Protein 3WSX (pdb70)

Solvent-accessible surface area: 27975 Å² total; per-residue (Å²): 124,9,130,32,49,3,117,22,78,10,156,9,81,16,84,69,12,44,6,96,19,6,15,97,192,8,53,2,0,0,0,0,0,42,30,106,82,184,36,11,23,0,10,1,0,74,37,97,0,111,62,26,105,119,1,26,118,68,6,74,37,35,192,75,67,222,76,147,12,16,2,34,75,18,29,63,2,95,40,26,57,93,30,2,0,0,0,6,8,135,39,85,35,0,2,4,0,86,49,42,0,91,83,23,110,22,44,85,9,69,0,79,7,34,43,6,55,28,35,63,147,43,29,66,8,0,0,0,26,2,128,64,77,122,54,51,24,0,31,27,1,84,46,1,0,58,92,20,84,69,10,25,63,93,1,38,10,38,30,35,20,56,101,101,77,10,158,108,55,4,0,0,0,0,72,92,63,145,81,22,75,6,27,2,38,47,0,40,33,24,31,110,40,219,153,63,61,93,77,30,20,89,107,0,43,8,12,36,21,63,62,72,0,4,0,0,0,44,41,59,153,195,125,57,27,16,48,1,44,2,2,41,40,39,134,119,18,138,36,5,85,37,47,45,130,124,50,10,112,37,2,5,1,14,10,2,50,7,47,0,0,0,0,3,16,61,101,70,114,76,79,3,40,0,21,1,0,49,30,81,0,17,93,8,2,10,3,3,58,60,0,34,13,160,32,109,55,72,111,76,62,56,8,4,14,139,45,157,86,121,108,54,40,1,31,11,45,92,0,69,21,16,114,0,3,0,0,0,5,26,56,113,87,83,2,0,0,0,0,0,7,2,0,0,1,28,72,1,104,3,126,98,60,40,1,38,5,55,58,92,78,10,36,4,90,123,16,6,14,3,8,0,0,0,8,3,37,40,40,225,176,54,11,1,4,0,0,20,10,0,0,7,148,10,63,81,12,11,85,17,57,15,32,20,16,20,3,1,29,4,7,0,0,0,0,0,24,50,73,120,74,17,31,70,0,57,20,3,23,22,20,4,80,89,50,134,65,37,95,4,24,174,166,58,5,81,6,111,7,16,57,31,22,45,23,80,105,18,7,16,0,0,2,16,1,6,113,105,44,5,35,0,1,0,0,51,0,56,112,17,0,49,112,97,19,80,121,138,28,26,120,110,33,12,12,17,7,60,189,45,45,71,33,15,8,0,35,83,22,13,8,43,49,21,35,46,132,16,83,5,45,11,42,81,105,45,25,206,54,74,73,86,59,106,18,62,2,42,46,14,3,4,0,4,23,35,2,2,41,6,8,164,71,13,75,113,24,56,8,48,68,8,64,41,17,74,82,103,16,74,84,131,168,42,100,101,62,142,79,31,83,0,29,32,64,3,8,55,15,61,9,76,32,48,128,55,43,57,189,28,67,23,66,114,29,104

Sequence (606 aa):
PIKVYGQVSLNDSHNQMVVHWAGEKSNVIVALARDSPKSSDVYVSYDYGKSFKKISDKLNFGLGNRSEAVIAQFYHSPADNKRYIFADAYAQYLWITFDFCNTLQGFSIPFRAADLLLHSKASNLLLGFDRSHPNKQLWKSDDFGQTWIMIQEHVKSFSWGIDPYDKPNTIYIERHEPSGYSTVFRSTDFFQSRENQEVILEEVRDFQLRDKYMFATKVVHQQSSVQLWVSFGRKPMRAAQFVTRHPINEYYIADASEDQVFVCVSHSNNRTNLYISEAEGLKFSLSLENVLYYSPGGAGSDTLVRYFANEPFADFHRVEGLQGVYIATLINMRSVITFDKGGTWEFLQAPGCSLHLAQMPILSKESAPGLIIATGSVGKKTNVYISSSAGARWREALPGPHYYTWGDHGGIITAIAQGMETNELKYSTNEGETWKTFIFSEKPVFVYGLLTEPGEKSTVFTIFGSNHSWLILQVNATDALGVPCTENDYKLWSPSDERGNECLLGHKTVFKRRTPHATCFNGEDFDRPVVVSNCSCTREDYECDFGFKMSEDLSLEVCVPDPEFSGKSYSPVGSTYRRTRGYRKISGDTCSGGDVEARLEGELVP

Radius of gyration: 26.32 Å; Cα contacts (8 Å, |Δi|>4): 1616; chains: 1; bounding box: 78×71×61 Å

InterPro domains:
  IPR000033 LDLR class B repeat [PF00058] (890-929)
  IPR000033 LDLR class B repeat [PF00058] (933-969)
  IPR000033 LDLR class B repeat [PS51120] (800-843)
  IPR000033 LDLR class B repeat [PS51120] (844-887)
  IPR000033 LDLR class B repeat [PS51120] (888-929)
  IPR000033 LDLR class B repeat [PS51120] (931-972)
  IPR000033 LDLR class B repeat [SM00135] (780-822)
  IPR000033 LDLR class B repeat [SM00135] (824-866)
  IPR000033 LDLR class B repeat [SM00135] (867-912)
  IPR000033 LDLR class B repeat [SM00135] (913-953)
  IPR000033 LDLR class B repeat [SM00135] (954-994)
  IPR002172 Low-density lipoprotein (LDL) receptor class A repeat [PF00057] (1077-1112)
  IPR002172 Low-density lipoprotein (LDL) receptor class A repeat [PF00057] (1117-1153)
  IPR002172 Low-density lipoprotein (LDL) receptor class A repeat [PF00057] (1157-1192)
  IPR002172 Low-density lipoprotein (LDL) receptor class A repeat [PF00057] (1198-1235)
  IPR002172 Low-density lipoprotein (LDL) receptor class A repeat [PF00057] (1239-1271)
  IPR002172 Low-density lipoprotein (LDL) receptor class A repeat [PF00057] (1325-1359)
  IPR002172 Low-density lipoprotein (LDL) receptor class A repeat [PF00057] (1368-1403)
  IPR002172 Low-density lipoprotein (LDL) receptor class A repeat [PF00057] (1417-1453)
  IPR002172 Low-density lipoprotein (LDL) receptor class A repeat [PF00057] (1470-1506)

Structure (mmCIF, N/CA/C/O backbone):
data_3WSX
#
_entry.id   3WSX
#
_cell.length_a   126.371
_cell.length_b   126.371
_cell.length_c   290.282
_cell.angle_alpha   90.00
_cell.angle_beta   90.00
_cell.angle_gamma   120.00
#
_symmetry.space_group_name_H-M   'P 61 2 2'
#
loop_
_entity.id
_entity.type
_entity.pdbx_description
1 polymer 'Sortilin-related receptor'
2 non-polymer 2-acetamido-2-deoxy-beta-D-glucopyranose
3 non-polymer 'PHOSPHATE ION'
4 non-polymer 1,2-ETHANEDIOL
5 water water
#
loop_
_atom_site.group_PDB
_atom_site.id
_atom_site.type_symbol
_atom_site.label_atom_id
_atom_site.label_alt_id
_atom_site.label_comp_id
_atom_site.label_asym_id
_atom_site.label_entity_id
_atom_site.label_seq_id
_atom_site.pdbx_PDB_ins_code
_atom_site.Cartn_x
_atom_site.Cartn_y
_atom_site.Cartn_z
_atom_site.occupancy
_atom_site.B_iso_or_equiv
_atom_site.auth_seq_id
_atom_site.auth_comp_id
_atom_site.auth_asym_id
_atom_site.auth_atom_id
_atom_site.pdbx_PDB_model_num
ATOM 1 N N . PRO A 1 61 ? -21.552 110.550 6.617 1.00 73.12 89 PRO A N 1
ATOM 2 C CA . PRO A 1 61 ? -22.924 109.991 6.507 1.00 77.91 89 PRO A CA 1
ATOM 3 C C . PRO A 1 61 ? -23.094 108.719 7.373 1.00 74.94 89 PRO A C 1
ATOM 4 O O . PRO A 1 61 ? -24.097 108.536 8.065 1.00 74.66 89 PRO A O 1
ATOM 8 N N . ILE A 1 62 ? -22.079 107.867 7.301 1.00 69.09 90 ILE A N 1
ATOM 9 C CA . ILE A 1 62 ? -21.921 106.680 8.079 1.00 61.85 90 ILE A CA 1
ATOM 10 C C . ILE A 1 62 ? -20.519 106.766 8.682 1.00 61.78 90 ILE A C 1
ATOM 11 O O . ILE A 1 62 ? -19.582 107.149 7.995 1.00 63.75 90 ILE A O 1
ATOM 16 N N . LYS A 1 63 ? -20.363 106.428 9.959 1.00 59.74 91 LYS A N 1
ATOM 17 C CA . LYS A 1 63 ? -19.016 106.354 10.527 1.00 58.85 91 LYS A CA 1
ATOM 18 C C . LYS A 1 63 ? -18.731 105.069 11.311 1.00 55.94 91 LYS A C 1
ATOM 19 O O . LYS A 1 63 ? -19.632 104.498 11.939 1.00 57.47 91 LYS A O 1
ATOM 25 N N . VAL A 1 64 ? -17.480 104.614 11.237 1.00 49.79 92 VAL A N 1
ATOM 26 C CA . VAL A 1 64 ? -16.964 103.544 12.067 1.00 48.10 92 VAL A CA 1
ATOM 27 C C . VAL A 1 64 ? -16.525 104.198 13.357 1.00 51.29 92 VAL A C 1
ATOM 28 O O . VAL A 1 64 ? -15.521 104.890 13.353 1.00 53.72 92 VAL A O 1
ATOM 32 N N . TYR A 1 65 ? -17.262 103.993 14.456 1.00 49.51 93 TYR A N 1
ATOM 33 C CA . TYR A 1 65 ? -16.919 104.664 15.729 1.00 48.60 93 TYR A CA 1
ATOM 34 C C . TYR A 1 65 ? -16.206 103.752 16.680 1.00 49.25 93 TYR A C 1
ATOM 35 O O . TYR A 1 65 ? -15.695 104.194 17.697 1.00 56.22 93 TYR A O 1
ATOM 44 N N . GLY A 1 66 ? -16.209 102.470 16.369 1.00 51.12 94 GLY A N 1
ATOM 45 C CA . GLY A 1 66 ? -15.511 101.506 17.188 1.00 51.14 94 GLY A CA 1
ATOM 46 C C . GLY A 1 66 ? -14.776 100.566 16.276 1.00 49.39 94 GLY A C 1
ATOM 47 O O . GLY A 1 66 ? -15.327 100.077 15.288 1.00 49.53 94 GLY A O 1
ATOM 48 N N . GLN A 1 67 ? -13.503 100.358 16.576 1.00 50.96 95 GLN A N 1
ATOM 49 C CA . GLN A 1 67 ? -12.735 99.321 15.912 1.00 55.16 95 GLN A CA 1
ATOM 50 C C . GLN A 1 67 ? -11.667 98.842 16.835 1.00 54.22 95 GLN A C 1
ATOM 51 O O . GLN A 1 67 ? -10.943 99.620 17.456 1.00 59.66 95 GLN A O 1
ATOM 57 N N . VAL A 1 68 ? -11.613 97.532 16.943 1.00 50.70 96 VAL A N 1
ATOM 58 C CA . VAL A 1 68 ? -10.880 96.866 17.988 1.00 52.75 96 VAL A CA 1
ATOM 59 C C . VAL A 1 68 ? -10.350 95.613 17.328 1.00 52.16 96 VAL A C 1
ATOM 60 O O . VAL A 1 68 ? -11.111 94.858 16.719 1.00 53.59 96 VAL A O 1
ATOM 64 N N . SER A 1 69 ? -9.047 95.400 17.396 1.00 52.69 97 SER A N 1
ATOM 65 C CA . SER A 1 69 ? -8.534 94.099 16.999 1.00 59.66 97 SER A CA 1
ATOM 66 C C . SER A 1 69 ? -8.169 93.421 18.276 1.00 59.79 97 SER A C 1
ATOM 67 O O . SER A 1 69 ? -7.571 94.020 19.155 1.00 61.32 97 SER A O 1
ATOM 70 N N . LEU A 1 70 ? -8.621 92.185 18.398 1.00 64.60 98 LEU A N 1
ATOM 71 C CA . LEU A 1 70 ? -8.271 91.337 19.501 1.00 62.80 98 LEU A CA 1
ATOM 72 C C . LEU A 1 70 ? -7.084 90.519 19.011 1.00 68.01 98 LEU A C 1
ATOM 73 O O . LEU A 1 70 ? -7.134 89.862 17.943 1.00 68.15 98 LEU A O 1
ATOM 78 N N . ASN A 1 71 ? -6.000 90.598 19.771 1.00 66.22 99 ASN A N 1
ATOM 79 C CA . ASN A 1 71 ? -4.835 89.777 19.531 1.00 70.43 99 ASN A CA 1
ATOM 80 C C . ASN A 1 71 ? -5.249 88.374 19.972 1.00 66.84 99 ASN A C 1
ATOM 81 O O . ASN A 1 71 ? -4.984 87.961 21.097 1.00 68.45 99 ASN A O 1
ATOM 86 N N . ASP A 1 72 ? -5.949 87.672 19.086 1.00 60.91 100 ASP A N 1
ATOM 87 C CA . ASP A 1 72 ? -6.645 86.434 19.434 1.00 58.74 100 ASP A CA 1
ATOM 88 C C . ASP A 1 72 ? -6.777 85.604 18.171 1.00 57.23 100 ASP A C 1
ATOM 89 O O . ASP A 1 72 ? -7.198 86.108 17.135 1.00 61.62 100 ASP A O 1
ATOM 94 N N . SER A 1 73 ? -6.467 84.321 18.265 1.00 56.27 101 SER A N 1
ATOM 95 C CA . SER A 1 73 ? -6.382 83.492 17.074 1.00 61.45 101 SER A CA 1
ATOM 96 C C . SER A 1 73 ? -7.184 82.212 17.192 1.00 60.72 101 SER A C 1
ATOM 97 O O . SER A 1 73 ? -6.827 81.211 16.565 1.00 60.95 101 SER A O 1
ATOM 100 N N . HIS A 1 74 ? -8.264 82.243 17.975 1.00 58.10 102 HIS A N 1
ATOM 101 C CA . HIS A 1 74 ? -9.205 81.125 18.031 1.00 57.20 102 HIS A CA 1
ATOM 102 C C . HIS A 1 74 ? -9.923 81.052 16.691 1.00 54.70 102 HIS A C 1
ATOM 103 O O . HIS A 1 74 ? -9.979 82.041 15.967 1.00 53.70 102 HIS A O 1
ATOM 110 N N . ASN A 1 75 ? -10.465 79.894 16.345 1.00 63.21 103 ASN A N 1
ATOM 111 C CA . ASN A 1 75 ? -11.167 79.785 15.065 1.00 68.51 103 ASN A CA 1
ATOM 112 C C . ASN A 1 75 ? -12.673 80.109 15.112 1.00 62.55 103 ASN A C 1
ATOM 113 O O . ASN A 1 75 ? -13.291 80.245 14.072 1.00 60.67 103 ASN A O 1
ATOM 118 N N . GLN A 1 76 ? -13.257 80.205 16.302 1.00 58.27 104 GLN A N 1
ATOM 119 C CA . GLN A 1 76 ? -14.639 80.666 16.424 1.00 59.89 104 GLN A CA 1
ATOM 120 C C . GLN A 1 76 ? -14.726 81.946 17.250 1.00 57.18 104 GLN A C 1
ATOM 121 O O . GLN A 1 76 ? -13.957 82.168 18.186 1.00 56.82 104 GLN A O 1
ATOM 127 N N . MET A 1 77 ? -15.686 82.788 16.913 1.00 53.33 105 MET A N 1
ATOM 128 C CA . MET A 1 77 ? -15.910 83.988 17.682 1.00 49.76 105 MET A CA 1
ATOM 129 C C . MET A 1 77 ? -17.406 84.227 17.642 1.00 48.46 105 MET A C 1
ATOM 130 O O . MET A 1 77 ? -17.993 84.193 16.576 1.00 46.56 105 MET A O 1
ATOM 135 N N . VAL A 1 78 ? -18.022 84.404 18.808 1.00 46.71 106 VAL A N 1
ATOM 136 C CA . VAL A 1 78 ? -19.404 84.855 18.874 1.00 43.33 106 VAL A CA 1
ATOM 137 C C . VAL A 1 78 ? -19.473 86.186 19.620 1.00 43.34 106 VAL A C 1
ATOM 138 O O . VAL A 1 78 ? -18.704 86.428 20.537 1.00 47.50 106 VAL A O 1
ATOM 142 N N . VAL A 1 79 ? -20.353 87.073 19.173 1.00 39.57 107 VAL A N 1
ATOM 143 C CA . VAL A 1 79 ? -20.445 88.439 19.710 1.00 39.06 107 VAL A CA 1
ATOM 144 C C . VAL A 1 79 ? -21.911 88.672 19.959 1.00 38.75 107 VAL A C 1
ATOM 145 O O . VAL A 1 79 ? -22.696 88.435 19.057 1.00 42.44 107 VAL A O 1
ATOM 149 N N . HIS A 1 80 ? -22.274 89.093 21.171 1.00 35.58 108 HIS A N 1
ATOM 150 C CA . HIS A 1 80 ? -23.671 89.294 21.567 1.00 35.20 108 HIS A CA 1
ATOM 151 C C . HIS A 1 80 ? -23.815 90.602 22.312 1.00 36.21 108 HIS A C 1
ATOM 152 O O . HIS A 1 80 ? -23.113 90.844 23.304 1.00 35.59 108 HIS A O 1
ATOM 159 N N . TRP A 1 81 ? -24.680 91.474 21.815 1.00 33.58 109 TRP A N 1
ATOM 160 C CA . TRP A 1 81 ? -25.026 92.701 22.540 1.00 33.15 109 TRP A CA 1
ATOM 161 C C . TRP A 1 81 ? -25.859 92.227 23.697 1.00 30.57 109 TRP A C 1
ATOM 162 O O . TRP A 1 81 ? -26.643 91.311 23.533 1.00 26.86 109 TRP A O 1
ATOM 173 N N . ALA A 1 82 ? -25.677 92.830 24.865 1.00 33.62 110 ALA A N 1
ATOM 174 C CA . ALA A 1 82 ? -26.467 92.464 26.055 1.00 35.51 110 ALA A CA 1
ATOM 175 C C . ALA A 1 82 ? -27.969 92.649 25.847 1.00 37.58 110 ALA A C 1
ATOM 176 O O . ALA A 1 82 ? -28.755 91.850 26.324 1.00 44.58 110 ALA A O 1
ATOM 178 N N . GLY A 1 83 ? -28.385 93.695 25.153 1.00 41.34 111 GLY A N 1
ATOM 179 C CA . GLY A 1 83 ? -29.820 93.916 24.921 1.00 45.73 111 GLY A CA 1
ATOM 180 C C . GLY A 1 83 ? -30.077 95.344 24.491 1.00 51.17 111 GLY A C 1
ATOM 181 O O . GLY A 1 83 ? -29.143 96.131 24.376 1.00 55.57 111 GLY A O 1
ATOM 182 N N . GLU A 1 84 ? -31.340 95.690 24.266 1.00 55.56 112 GLU A N 1
ATOM 183 C CA . GLU A 1 84 ? -31.692 96.974 23.618 1.00 62.46 112 GLU A CA 1
ATOM 184 C C . GLU A 1 84 ? -31.246 98.270 24.343 1.00 62.76 112 GLU A C 1
ATOM 185 O O . GLU A 1 84 ? -30.750 99.207 23.713 1.00 66.93 112 GLU A O 1
ATOM 191 N N . LYS A 1 85 ? -31.426 98.343 25.649 1.00 60.31 113 LYS A N 1
ATOM 192 C CA . LYS A 1 85 ? -31.129 99.609 26.326 1.00 73.24 113 LYS A CA 1
ATOM 193 C C . LYS A 1 85 ? -29.739 99.612 26.932 1.00 69.39 113 LYS A C 1
ATOM 194 O O . LYS A 1 85 ? -29.524 100.232 27.967 1.00 71.11 113 LYS A O 1
ATOM 200 N N . SER A 1 86 ? -28.803 98.915 26.289 1.00 60.26 114 SER A N 1
ATOM 201 C CA . SER A 1 86 ? -27.591 98.532 26.968 1.00 47.27 114 SER A CA 1
ATOM 202 C C . SER A 1 86 ? -26.349 98.829 26.174 1.00 44.07 114 SER A C 1
ATOM 203 O O . SER A 1 86 ? -26.294 98.600 24.997 1.00 48.37 114 SER A O 1
ATOM 206 N N . ASN A 1 87 ? -25.338 99.341 26.852 1.00 44.44 115 ASN A N 1
ATOM 207 C CA . ASN A 1 87 ? -24.035 99.597 26.256 1.00 43.05 115 ASN A CA 1
ATOM 208 C C . ASN A 1 87 ? -23.074 98.384 26.252 1.00 42.18 115 ASN A C 1
ATOM 209 O O . ASN A 1 87 ? -21.906 98.520 25.845 1.00 38.63 115 ASN A O 1
ATOM 214 N N . VAL A 1 88 ? -23.538 97.211 26.708 1.00 37.01 116 VAL A N 1
ATOM 215 C CA . VAL A 1 88 ? -22.616 96.080 26.903 1.00 34.58 116 VAL A CA 1
ATOM 216 C C . VAL A 1 88 ? -22.614 95.142 25.710 1.00 34.83 116 VAL A C 1
ATOM 217 O O . VAL A 1 88 ? -23.678 94.817 25.156 1.00 35.97 116 VAL A O 1
ATOM 221 N N . ILE A 1 89 ? -21.423 94.681 25.330 1.00 32.51 117 ILE A N 1
ATOM 222 C CA . ILE A 1 89 ? -21.279 93.631 24.348 1.00 32.44 117 ILE A CA 1
ATOM 223 C C . ILE A 1 89 ? -20.308 92.591 24.955 1.00 40.36 117 ILE A C 1
ATOM 224 O O . ILE A 1 89 ? -19.229 92.959 25.500 1.00 35.94 117 ILE A O 1
ATOM 229 N N . VAL A 1 90 ? -20.672 91.309 24.837 1.00 35.50 118 VAL A N 1
ATOM 230 C CA . VAL A 1 90 ? -19.832 90.223 25.296 1.00 33.68 118 VAL A CA 1
ATOM 231 C C . VAL A 1 90 ? -19.381 89.433 24.088 1.00 36.01 118 VAL A C 1
ATOM 232 O O . VAL A 1 90 ? -20.205 89.043 23.266 1.00 41.71 118 VAL A O 1
ATOM 236 N N . ALA A 1 91 ? -18.083 89.168 23.995 1.00 35.99 119 ALA A N 1
ATOM 237 C CA . ALA A 1 91 ? -17.527 88.348 22.942 1.00 37.70 119 ALA A CA 1
ATOM 238 C C . ALA A 1 91 ? -16.772 87.109 23.501 1.00 45.25 119 ALA A C 1
ATOM 239 O O . ALA A 1 91 ? -15.961 87.203 24.465 1.00 41.02 119 ALA A O 1
ATOM 241 N N . LEU A 1 92 ? -17.016 85.965 22.866 1.00 44.50 120 LEU A N 1
ATOM 242 C CA . LEU A 1 92 ? -16.432 84.693 23.288 1.00 44.06 120 LEU A CA 1
ATOM 243 C C . LEU A 1 92 ? -15.708 84.059 22.122 1.00 45.67 120 LEU A C 1
ATOM 244 O O . LEU A 1 92 ? -16.294 83.818 21.065 1.00 44.32 120 LEU A O 1
ATOM 249 N N . ALA A 1 93 ? -14.423 83.807 22.320 1.00 49.19 121 ALA A N 1
ATOM 250 C CA . ALA A 1 93 ? -13.575 83.191 21.309 1.00 45.77 121 ALA A CA 1
ATOM 251 C C . ALA A 1 93 ? -13.294 81.760 21.751 1.00 47.75 121 ALA A C 1
ATOM 252 O O . ALA A 1 93 ? -12.804 81.541 22.852 1.00 53.41 121 ALA A O 1
ATOM 254 N N . ARG A 1 94 ? -13.623 80.792 20.897 1.00 53.35 122 ARG A N 1
ATOM 255 C CA . ARG A 1 94 ? -13.420 79.351 21.158 1.00 55.00 122 ARG A CA 1
ATOM 256 C C . ARG A 1 94 ? -12.752 78.637 19.962 1.00 60.81 122 ARG A C 1
ATOM 257 O O . ARG A 1 94 ? -12.651 79.200 18.849 1.00 61.86 122 ARG A O 1
ATOM 265 N N . ASP A 1 95 ? -12.350 77.384 20.191 1.00 67.33 123 ASP A N 1
ATOM 266 C CA . ASP A 1 95 ? -11.872 76.481 19.127 1.00 74.62 123 ASP A CA 1
ATOM 267 C C . ASP A 1 95 ? -12.982 75.622 18.552 1.00 77.59 123 ASP A C 1
ATOM 268 O O . ASP A 1 95 ? -13.970 75.371 19.227 1.00 74.95 123 ASP A O 1
ATOM 273 N N . SER A 1 96 ? -12.799 75.181 17.306 1.00 91.47 124 SER A N 1
ATOM 274 C CA . SER A 1 96 ? -13.791 74.402 16.532 1.00 96.31 124 SER A CA 1
ATOM 275 C C . SER A 1 96 ? -15.228 74.539 17.024 1.00 97.48 124 SER A C 1
ATOM 276 O O . SER A 1 96 ? -15.891 73.549 17.321 1.00 106.09 124 SER A O 1
ATOM 279 N N . PRO A 1 102 ? -12.418 70.933 22.843 1.00 101.12 130 PRO A N 1
ATOM 280 C CA . PRO A 1 102 ? -12.024 72.343 22.900 1.00 98.94 130 PRO A CA 1
ATOM 281 C C . PRO A 1 102 ? -10.673 72.526 23.598 1.00 95.83 130 PRO A C 1
ATOM 282 O O . PRO A 1 102 ? -10.437 71.927 24.642 1.00 106.45 130 PRO A O 1
ATOM 286 N N . LYS A 1 103 ? -9.798 73.352 23.037 1.00 93.38 131 LYS A N 1
ATOM 287 C CA . LYS A 1 103 ? -8.423 73.462 23.542 1.00 94.63 131 LYS A CA 1
ATOM 288 C C . LYS A 1 103 ? -8.122 74.729 24.369 1.00 95.71 131 LYS A C 1
ATOM 289 O O . LYS A 1 103 ? -7.259 74.703 25.252 1.00 98.21 131 LYS A O 1
ATOM 295 N N . SER A 1 104 ? -8.817 75.829 24.075 1.00 85.68 132 SER A N 1
ATOM 296 C CA . SER A 1 104 ? -8.745 77.044 24.895 1.00 77.11 132 SER A CA 1
ATOM 297 C C . SER A 1 104 ? -9.916 77.995 24.601 1.00 75.10 132 SER A C 1
ATOM 298 O O . SER A 1 104 ? -10.803 77.677 23.800 1.00 67.42 132 SER A O 1
ATOM 301 N N . SER A 1 105 ? -9.921 79.152 25.258 1.00 70.27 133 SER A N 1
ATOM 302 C CA . SER A 1 105 ? -10.976 80.139 25.067 1.00 63.91 133 SER A CA 1
ATOM 303 C C . SER A 1 105 ? -10.543 81.492 25.589 1.00 63.67 133 SER A C 1
ATOM 304 O O . SER A 1 105 ? -9.555 81.608 26.309 1.00 65.52 133 SER A O 1
ATOM 307 N N . ASP A 1 106 ? -11.265 82.529 25.188 1.00 59.99 134 ASP A N 1
ATOM 308 C CA . ASP A 1 106 ? -11.027 83.852 25.731 1.00 53.75 134 ASP A CA 1
ATOM 309 C C . ASP A 1 106 ? -12.377 84.572 25.770 1.00 55.39 134 ASP A C 1
ATOM 310 O O . ASP A 1 106 ? -13.271 84.277 24.961 1.00 54.57 134 ASP A O 1
ATOM 315 N N . VAL A 1 107 ? -12.535 85.465 26.741 1.00 46.74 135 VAL A N 1
ATOM 316 C CA . VAL A 1 107 ? -13.737 86.245 26.886 1.00 44.60 135 VAL A CA 1
ATOM 317 C C . VAL A 1 107 ? -13.386 87.727 26.951 1.00 47.18 135 VAL A C 1
ATOM 318 O O . VAL A 1 107 ? -12.405 88.138 27.620 1.00 45.29 135 VAL A O 1
ATOM 322 N N . TYR A 1 108 ? -14.186 88.520 26.239 1.00 42.51 136 TYR A N 1
ATOM 323 C CA . TYR A 1 108 ? -13.993 89.964 26.155 1.00 41.22 136 TYR A CA 1
ATOM 324 C C . TYR A 1 108 ? -15.336 90.676 26.319 1.00 44.08 136 TYR A C 1
ATOM 325 O O . TYR A 1 108 ? -16.370 90.171 25.853 1.00 38.70 136 TYR A O 1
ATOM 334 N N . VAL A 1 109 ? -15.299 91.860 26.935 1.00 41.86 137 VAL A N 1
ATOM 335 C CA . VAL A 1 109 ? -16.494 92.589 27.264 1.00 40.69 137 VAL A CA 1
ATOM 336 C C . VAL A 1 109 ? -16.279 94.070 27.007 1.00 41.56 137 VAL A C 1
ATOM 337 O O . VAL A 1 109 ? -15.225 94.601 27.306 1.00 44.26 137 VAL A O 1
ATOM 341 N N . SER A 1 110 ? -17.299 94.717 26.444 1.00 39.55 138 SER A N 1
ATOM 342 C CA . SER A 1 110 ? -17.286 96.138 26.170 1.00 37.04 138 SER A CA 1
ATOM 343 C C . SER A 1 110 ? -18.362 96.779 27.012 1.00 37.58 138 SER A C 1
ATOM 344 O O . SER A 1 110 ? -19.461 96.270 27.115 1.00 40.57 138 SER A O 1
ATOM 347 N N . TYR A 1 111 ? -18.042 97.905 27.622 1.00 41.22 139 TYR A N 1
ATOM 348 C CA . TYR A 1 111 ? -19.027 98.635 28.376 1.00 44.91 139 TYR A CA 1
ATOM 349 C C . TYR A 1 111 ? -19.297 99.989 27.691 1.00 45.50 139 TYR A C 1
ATOM 350 O O . TYR A 1 111 ? -19.894 100.883 28.297 1.00 46.85 139 TYR A O 1
ATOM 359 N N . ASP A 1 112 ? -18.866 100.142 26.438 1.00 43.22 140 ASP A N 1
ATOM 360 C CA . ASP A 1 112 ? -19.040 101.409 25.683 1.00 47.37 140 ASP A CA 1
ATOM 361 C C . ASP A 1 112 ? -19.516 101.192 24.216 1.00 47.26 140 ASP A C 1
ATOM 362 O O . ASP A 1 112 ? -18.913 101.735 23.283 1.00 44.87 140 ASP A O 1
ATOM 367 N N . TYR A 1 113 ? -20.550 100.363 24.017 1.00 41.58 141 TYR A N 1
ATOM 368 C CA . TYR A 1 113 ? -21.088 100.091 22.670 1.00 38.40 141 TYR A CA 1
ATOM 369 C C . TYR A 1 113 ? -20.068 99.601 21.663 1.00 38.84 141 TYR A C 1
ATOM 370 O O . TYR A 1 113 ? -20.217 99.806 20.441 1.00 39.14 141 TYR A O 1
ATOM 379 N N . GLY A 1 114 ? -19.025 98.952 22.149 1.00 37.82 142 GLY A N 1
ATOM 380 C CA . GLY A 1 114 ? -18.037 98.343 21.253 1.00 35.97 142 GLY A CA 1
ATOM 381 C C . GLY A 1 114 ? -16.899 99.281 20.885 1.00 40.82 142 GLY A C 1
ATOM 382 O O . GLY A 1 114 ? -16.059 98.934 20.040 1.00 41.75 142 GLY A O 1
ATOM 383 N N . LYS A 1 115 ? -16.860 100.469 21.483 1.00 44.28 143 LYS A N 1
ATOM 384 C CA . LYS A 1 115 ? -15.684 101.365 21.302 1.00 51.52 143 LYS A CA 1
ATOM 385 C C . LYS A 1 115 ? -14.423 100.673 21.768 1.00 49.98 143 LYS A C 1
ATOM 386 O O . LYS A 1 115 ? -13.399 100.739 21.085 1.00 47.91 143 LYS A O 1
ATOM 392 N N . SER A 1 116 ? -14.504 99.998 22.921 1.00 47.73 144 SER A N 1
ATOM 393 C CA . SER A 1 116 ? -13.351 99.236 23.459 1.00 47.87 144 SER A CA 1
ATOM 394 C C . SER A 1 116 ? -13.801 97.926 24.110 1.00 49.20 144 SER A C 1
ATOM 395 O O . SER A 1 116 ? -14.879 97.863 24.719 1.00 49.83 144 SER A O 1
ATOM 398 N N . PHE A 1 117 ? -12.972 96.890 23.989 1.00 46.19 145 PHE A N 1
ATOM 399 C CA . PHE A 1 117 ? -13.216 95.632 24.668 1.00 48.55 145 PHE A CA 1
ATOM 400 C C . PHE A 1 117 ? -12.087 95.375 25.676 1.00 53.55 145 PHE A C 1
ATOM 401 O O . PHE A 1 117 ? -10.944 95.711 25.420 1.00 51.26 145 PHE A O 1
ATOM 409 N N . LYS A 1 118 ? -12.416 94.792 26.820 1.00 52.41 146 LYS A N 1
ATOM 410 C CA . LYS A 1 118 ? -11.417 94.386 27.795 1.00 55.72 146 LYS A CA 1
ATOM 411 C C . LYS A 1 118 ? -11.434 92.866 27.914 1.00 53.64 146 LYS A C 1
ATOM 412 O O . LYS A 1 118 ? -12.498 92.268 28.098 1.00 49.81 146 LYS A O 1
ATOM 418 N N . LYS A 1 119 ? -10.258 92.252 27.793 1.00 53.76 147 LYS A N 1
ATOM 419 C CA . LYS A 1 119 ? -10.070 90.827 28.078 1.00 51.09 147 LYS A CA 1
ATOM 420 C C . LYS A 1 119 ? -10.346 90.521 29.551 1.00 49.20 147 LYS A C 1
ATOM 421 O O . LYS A 1 119 ? -9.791 91.159 30.430 1.00 53.90 147 LYS A O 1
ATOM 427 N N . ILE A 1 120 ? -11.207 89.554 29.818 1.00 43.68 148 ILE A N 1
ATOM 428 C CA . ILE A 1 120 ? -11.568 89.241 31.186 1.00 42.26 148 ILE A CA 1
ATOM 429 C C . ILE A 1 120 ? -11.469 87.752 31.464 1.00 41.14 148 ILE A C 1
ATOM 430 O O . ILE A 1 120 ? -12.062 87.271 32.431 1.00 41.39 148 ILE A O 1
ATOM 435 N N . SER A 1 121 ? -10.759 87.016 30.600 1.00 39.77 149 SER A N 1
ATOM 436 C CA . SER A 1 121 ? -10.527 85.579 30.811 1.00 47.10 149 SER A CA 1
ATOM 437 C C . SER A 1 121 ? -9.875 85.302 32.178 1.00 49.74 149 SER A C 1
ATOM 438 O O . SER A 1 121 ? -10.243 84.349 32.840 1.00 49.98 149 SER A O 1
ATOM 441 N N . ASP A 1 122 ? -8.955 86.167 32.621 1.00 54.02 150 ASP A N 1
ATOM 442 C CA . ASP A 1 122 ? -8.273 85.968 33.917 1.00 55.63 150 ASP A CA 1
ATOM 443 C C . ASP A 1 122 ? -9.247 86.024 35.095 1.00 55.83 150 ASP A C 1
ATOM 444 O O . ASP A 1 122 ? -8.937 85.552 36.167 1.00 55.95 150 ASP A O 1
ATOM 449 N N . LYS A 1 123 ? -10.435 86.589 34.898 1.00 53.63 151 LYS A N 1
ATOM 450 C CA . LYS A 1 123 ? -11.437 86.559 35.943 1.00 49.13 151 LYS A CA 1
ATOM 451 C C . LYS A 1 123 ? -12.118 85.212 36.042 1.00 48.52 151 LYS A C 1
ATOM 452 O O . LYS A 1 123 ? -12.845 84.956 36.992 1.00 51.53 151 LYS A O 1
ATOM 458 N N . LEU A 1 124 ? -11.899 84.357 35.050 1.00 46.12 152 LEU A N 1
ATOM 459 C CA . LEU A 1 124 ? -12.504 83.040 35.022 1.00 48.58 152 LEU A CA 1
ATOM 460 C C . LEU A 1 124 ? -11.431 82.023 35.421 1.00 50.47 152 LEU A C 1
ATOM 461 O O . LEU A 1 124 ? -10.791 81.401 34.575 1.00 47.69 152 LEU A O 1
ATOM 466 N N . ASN A 1 125 ? -11.214 81.878 36.722 1.00 52.30 153 ASN A N 1
ATOM 467 C CA . ASN A 1 125 ? -10.129 81.011 37.219 1.00 50.07 153 ASN A CA 1
ATOM 468 C C . ASN A 1 125 ? -10.690 80.084 38.272 1.00 49.65 153 ASN A C 1
ATOM 469 O O . ASN A 1 125 ? -11.824 80.275 38.746 1.00 43.81 153 ASN A O 1
ATOM 474 N N . PHE A 1 126 ? -9.882 79.102 38.671 1.00 51.92 154 PHE A N 1
ATOM 475 C CA . PHE A 1 126 ? -10.339 78.115 39.632 1.00 51.74 154 PHE A CA 1
ATOM 476 C C . PHE A 1 126 ? -9.996 78.454 41.088 1.00 53.75 154 PHE A C 1
ATOM 477 O O . PHE A 1 126 ? -10.147 77.604 41.974 1.00 52.15 154 PHE A O 1
ATOM 485 N N . GLY A 1 127 ? -9.590 79.703 41.329 1.00 51.33 155 GLY A N 1
ATOM 486 C CA . GLY A 1 127 ? -9.393 80.205 42.693 1.00 58.24 155 GLY A CA 1
ATOM 487 C C . GLY A 1 127 ? -7.936 80.154 43.145 1.00 68.60 155 GLY A C 1
ATOM 488 O O . GLY A 1 127 ? -7.060 79.666 42.416 1.00 71.41 155 GLY A O 1
ATOM 489 N N . LEU A 1 128 ? -7.681 80.664 44.350 1.00 81.58 156 LEU A N 1
ATOM 490 C CA .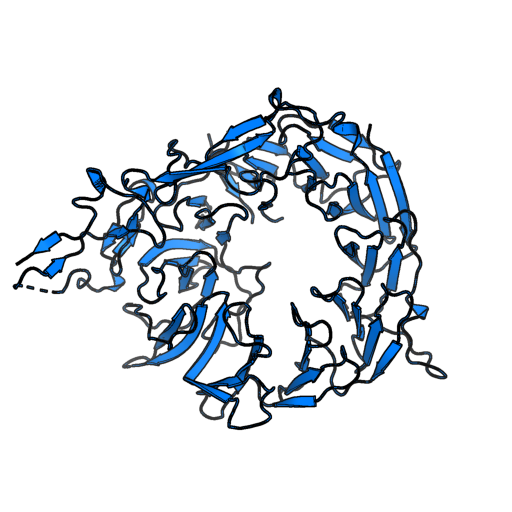 LEU A 1 128 ? -6.330 80.704 44.926 1.00 89.41 156 LEU A CA 1
ATOM 491 C C . LEU A 1 128 ? -5.664 79.334 44.943 1.00 84.04 156 LEU A C 1
ATOM 492 O O . LEU A 1 128 ? -6.272 78.351 45.382 1.00 77.61 156 LEU A O 1
ATOM 497 N N . GLY A 1 129 ? -4.433 79.287 44.428 1.00 79.72 157 GLY A N 1
ATOM 498 C CA . GLY A 1 129 ? -3.618 78.069 44.390 1.00 86.01 157 GLY A CA 1
ATOM 499 C C . GLY A 1 129 ? -4.065 76.997 43.412 1.00 90.11 157 GLY A C 1
ATOM 500 O O . GLY A 1 129 ? -3.895 75.803 43.667 1.00 93.78 157 GLY A O 1
ATOM 501 N N . ASN A 1 130 ? -4.651 77.427 42.298 1.00 88.57 158 ASN A N 1
ATOM 502 C CA . ASN A 1 130 ? -5.027 76.537 41.202 1.00 77.75 158 ASN A CA 1
ATOM 503 C C . ASN A 1 130 ? -4.882 77.357 39.935 1.00 83.33 158 ASN A C 1
ATOM 504 O O . ASN A 1 130 ? -5.697 78.237 39.661 1.00 86.39 158 ASN A O 1
ATOM 509 N N . ARG A 1 131 ? -3.816 77.085 39.188 1.00 88.57 159 ARG A N 1
ATOM 510 C CA . ARG A 1 131 ? -3.445 77.893 38.024 1.00 90.35 159 ARG A CA 1
ATOM 511 C C . ARG A 1 131 ? -3.887 77.342 36.666 1.00 82.47 159 ARG A C 1
ATOM 512 O O . ARG A 1 131 ? -3.697 78.019 35.651 1.00 79.13 159 ARG A O 1
ATOM 520 N N . SER A 1 132 ? -4.467 76.136 36.654 1.00 78.46 160 SER A N 1
ATOM 521 C CA . SER A 1 132 ? -4.888 75.470 35.408 1.00 82.44 160 SER A CA 1
ATOM 522 C C . SER A 1 132 ? -6.006 76.244 34.701 1.00 81.83 160 SER A C 1
ATOM 523 O O . SER A 1 132 ? -7.033 76.535 35.302 1.00 81.25 160 SER A O 1
ATOM 526 N N . GLU A 1 133 ? -5.784 76.569 33.428 1.00 82.72 161 GLU A N 1
ATOM 527 C CA . GLU A 1 133 ? -6.587 77.563 32.704 1.00 84.83 161 GLU A CA 1
ATOM 528 C C . GLU A 1 133 ? -8.027 77.110 32.455 1.00 73.85 161 GLU A C 1
ATOM 529 O O . GLU A 1 133 ? -8.295 75.926 32.272 1.00 61.81 161 GLU A O 1
ATOM 535 N N . ALA A 1 134 ? -8.955 78.062 32.484 1.00 71.05 162 ALA A N 1
ATOM 536 C CA . ALA A 1 134 ? -10.366 77.754 32.259 1.00 64.61 162 ALA A CA 1
ATOM 537 C C . ALA A 1 134 ? -10.599 77.576 30.773 1.00 58.31 162 ALA A C 1
ATOM 538 O O . ALA A 1 134 ? -9.948 78.223 29.961 1.00 56.76 162 ALA A O 1
ATOM 540 N N . VAL A 1 135 ? -11.509 76.675 30.420 1.00 57.92 163 VAL A N 1
ATOM 541 C CA . VAL A 1 135 ? -11.885 76.473 29.019 1.00 56.27 163 VAL A CA 1
ATOM 542 C C . VAL A 1 135 ? -13.400 76.536 28.920 1.00 53.10 163 VAL A C 1
ATOM 543 O O . VAL A 1 135 ? -14.102 75.617 29.350 1.00 51.06 163 VAL A O 1
ATOM 547 N N . ILE A 1 136 ? -13.901 77.644 28.377 1.00 56.53 164 ILE A N 1
ATOM 548 C CA . ILE A 1 136 ? -15.348 77.874 28.296 1.00 52.11 164 ILE A CA 1
ATOM 549 C C . ILE A 1 136 ? -15.933 77.177 27.084 1.00 49.35 164 ILE A C 1
ATOM 550 O O . ILE A 1 136 ? -15.505 77.397 25.964 1.00 50.34 164 ILE A O 1
ATOM 555 N N . ALA A 1 137 ? -16.910 76.327 27.326 1.00 52.67 165 ALA A N 1
ATOM 556 C CA . ALA A 1 137 ? -17.564 75.600 26.258 1.00 57.70 165 ALA A CA 1
ATOM 557 C C . ALA A 1 137 ? -18.639 76.512 25.721 1.00 61.90 165 ALA A C 1
ATOM 558 O O . ALA A 1 137 ? -18.615 76.929 24.562 1.00 67.29 165 ALA A O 1
ATOM 560 N N . GLN A 1 138 ? -19.572 76.846 26.605 1.00 63.21 166 GLN A N 1
ATOM 561 C CA . GLN A 1 138 ? -20.704 77.664 26.240 1.00 58.28 166 GLN A CA 1
ATOM 562 C C . GLN A 1 138 ? -20.987 78.713 27.317 1.00 53.49 166 GLN A C 1
ATOM 563 O O . GLN A 1 138 ? -20.691 78.487 28.496 1.00 50.05 166 GLN A O 1
ATOM 569 N N . PHE A 1 139 ? -21.510 79.873 26.913 1.00 43.05 167 PHE A N 1
ATOM 570 C CA . PHE A 1 139 ? -22.110 80.768 27.886 1.00 44.26 167 PHE A CA 1
ATOM 571 C C . PHE A 1 139 ? -23.601 80.941 27.695 1.00 40.71 167 PHE A C 1
ATOM 572 O O . PHE A 1 139 ? -24.143 80.616 26.674 1.00 42.62 167 PHE A O 1
ATOM 580 N N . TYR A 1 140 ? -24.259 81.431 28.717 1.00 37.62 168 TYR A N 1
ATOM 581 C CA . TYR A 1 140 ? -25.682 81.496 28.728 1.00 37.29 168 TYR A CA 1
ATOM 582 C C . TYR A 1 140 ? -26.010 82.858 29.274 1.00 41.78 168 TYR A C 1
ATOM 583 O O . TYR A 1 140 ? -25.344 83.344 30.204 1.00 44.55 168 TYR A O 1
ATOM 592 N N . HIS A 1 141 ? -27.038 83.461 28.688 1.00 38.39 169 HIS A N 1
ATOM 593 C CA . HIS A 1 141 ? -27.500 84.763 29.055 1.00 35.33 169 HIS A CA 1
ATOM 594 C C . HIS A 1 141 ? -28.920 84.572 29.549 1.00 34.27 169 HIS A C 1
ATOM 595 O O . HIS A 1 141 ? -29.707 83.869 28.917 1.00 39.86 169 HIS A O 1
ATOM 602 N N . SER A 1 142 ? -29.254 85.152 30.689 1.00 31.29 170 SER A N 1
ATOM 603 C CA . SER A 1 142 ? -30.600 85.043 31.192 1.00 33.12 170 SER A CA 1
ATOM 604 C C . SER A 1 142 ? -31.556 85.895 30.360 1.00 37.86 170 SER A C 1
ATOM 605 O O . SER A 1 142 ? -31.307 87.072 30.182 1.00 36.76 170 SER A O 1
ATOM 608 N N . PRO A 1 143 ? -32.678 85.316 29.895 1.00 38.80 171 PRO A N 1
ATOM 609 C CA . PRO A 1 143 ? -33.601 86.202 29.155 1.00 39.22 171 PRO A CA 1
ATOM 610 C C . PRO A 1 143 ? -34.457 87.021 30.101 1.00 43.28 171 PRO A C 1
ATOM 611 O O . PRO A 1 143 ? -35.063 88.000 29.666 1.00 40.10 171 PRO A O 1
ATOM 615 N N . ALA A 1 144 ? -34.495 86.651 31.386 1.00 44.48 172 ALA A N 1
ATOM 616 C CA . ALA A 1 144 ? -35.240 87.447 32.382 1.00 40.96 172 ALA A CA 1
ATOM 617 C C . ALA A 1 144 ? -34.473 88.675 32.906 1.00 37.07 172 ALA A C 1
ATOM 618 O O . ALA A 1 144 ? -35.051 89.563 33.477 1.00 39.54 172 ALA A O 1
ATOM 620 N N . ASP A 1 145 ? -33.167 88.724 32.725 1.00 38.20 173 ASP A N 1
ATOM 621 C CA . ASP A 1 145 ? -32.339 89.755 33.370 1.00 33.05 173 ASP A CA 1
ATOM 622 C C . ASP A 1 145 ? -31.070 89.765 32.589 1.00 34.52 173 ASP A C 1
ATOM 623 O O . ASP A 1 145 ? -30.215 88.871 32.736 1.00 37.07 173 ASP A O 1
ATOM 628 N N . ASN A 1 146 ? -30.928 90.783 31.768 1.00 33.43 174 ASN A N 1
ATOM 629 C CA . ASN A 1 146 ? -29.835 90.836 30.840 1.00 37.11 174 ASN A CA 1
ATOM 630 C C . ASN A 1 146 ? -28.485 91.166 31.485 1.00 35.17 174 ASN A C 1
ATOM 631 O O . ASN A 1 146 ? -27.475 91.195 30.807 1.00 33.79 174 ASN A O 1
ATOM 636 N N . LYS A 1 147 ? -28.470 91.400 32.797 1.00 35.80 175 LYS A N 1
ATOM 637 C CA . LYS A 1 147 ? -27.193 91.593 33.546 1.00 36.00 175 LYS A CA 1
ATOM 638 C C . LYS A 1 147 ? -26.503 90.272 33.897 1.00 38.05 175 LYS A C 1
ATOM 639 O O . LYS A 1 147 ? -25.332 90.303 34.279 1.00 34.85 175 LYS A O 1
ATOM 645 N N . ARG A 1 148 ? -27.231 89.144 33.803 1.00 33.63 176 ARG A N 1
ATOM 646 C CA . ARG A 1 148 ? -26.762 87.834 34.297 1.00 33.93 176 ARG A CA 1
ATOM 647 C C . ARG A 1 148 ? -26.247 86.923 33.204 1.00 34.61 176 ARG A C 1
ATOM 648 O O . ARG A 1 148 ? -26.946 86.698 32.221 1.00 39.57 176 ARG A O 1
ATOM 656 N N . TYR A 1 149 ? -25.073 86.343 33.431 1.00 34.00 177 TYR A N 1
ATOM 657 C CA . TYR A 1 149 ? -24.459 85.351 32.568 1.00 32.58 177 TYR A CA 1
ATOM 658 C C . TYR A 1 149 ? -23.876 84.198 33.381 1.00 37.14 177 TYR A C 1
ATOM 659 O O . TYR A 1 149 ? -23.450 84.391 34.547 1.00 35.27 177 TYR A O 1
ATOM 668 N N . ILE A 1 150 ? -23.840 83.019 32.743 1.00 34.09 178 ILE A N 1
ATOM 669 C CA . ILE A 1 150 ? -23.153 81.856 33.234 1.00 31.75 178 ILE A CA 1
ATOM 670 C C . ILE A 1 150 ? -22.195 81.360 32.176 1.00 35.00 178 ILE A C 1
ATOM 671 O O . ILE A 1 150 ? -22.596 81.116 31.051 1.00 38.09 178 ILE A O 1
ATOM 676 N N . PHE A 1 151 ? -20.932 81.171 32.556 1.00 36.79 179 PHE A N 1
ATOM 677 C CA . PHE A 1 151 ? -19.938 80.575 31.686 1.00 35.84 179 PHE A CA 1
ATOM 678 C C . PHE A 1 151 ? -19.634 79.173 32.247 1.00 40.17 179 PHE A C 1
ATOM 679 O O . PHE A 1 151 ? -19.312 79.025 33.440 1.00 43.94 179 PHE A O 1
ATOM 687 N N . ALA A 1 152 ? -19.739 78.160 31.392 1.00 40.08 180 ALA A N 1
ATOM 688 C CA . ALA A 1 152 ? -19.578 76.764 31.795 1.00 42.32 180 ALA A CA 1
ATOM 689 C C . ALA A 1 152 ? -18.236 76.248 31.308 1.00 44.34 180 ALA A C 1
ATOM 690 O O . ALA A 1 152 ? -17.863 76.474 30.149 1.00 43.66 180 ALA A O 1
ATOM 692 N N . ASP A 1 153 ? -17.496 75.581 32.199 1.00 41.93 181 ASP A N 1
ATOM 693 C CA . ASP A 1 153 ? -16.229 75.004 31.785 1.00 45.36 181 ASP A CA 1
ATOM 694 C C . ASP A 1 153 ? -16.482 73.764 30.925 1.00 45.21 181 ASP A C 1
ATOM 695 O O . ASP A 1 153 ? -17.373 72.974 31.217 1.00 37.53 181 ASP A O 1
ATOM 700 N N . ALA A 1 154 ? -15.680 73.599 29.886 1.00 47.06 182 ALA A N 1
ATOM 701 C CA . ALA A 1 154 ? -15.768 72.432 29.015 1.00 55.27 182 ALA A CA 1
ATOM 702 C C . ALA A 1 154 ? -15.425 71.122 29.738 1.00 56.41 182 ALA A C 1
ATOM 703 O O . ALA A 1 154 ? -16.052 70.090 29.488 1.00 54.54 182 ALA A O 1
ATOM 705 N N . TYR A 1 155 ? -14.460 71.187 30.658 1.00 58.72 183 TYR A N 1
ATOM 706 C CA . TYR A 1 155 ? -13.892 69.977 31.289 1.00 57.78 183 TYR A CA 1
ATOM 707 C C . TYR A 1 155 ? -14.243 69.762 32.756 1.00 54.32 183 TYR A C 1
ATOM 708 O O . TYR A 1 155 ? -14.848 68.747 33.110 1.00 51.14 183 TYR A O 1
ATOM 717 N N . ALA A 1 156 ? -13.904 70.731 33.601 1.00 50.33 184 ALA A N 1
ATOM 718 C CA . ALA A 1 156 ? -14.256 70.652 35.021 1.00 49.57 184 ALA A CA 1
ATOM 719 C C . ALA A 1 156 ? -15.757 70.762 35.237 1.00 47.92 184 ALA A C 1
ATOM 720 O O . ALA A 1 156 ? -16.442 71.395 34.450 1.00 44.29 184 ALA A O 1
ATOM 722 N N . GLN A 1 157 ? -16.247 70.182 36.329 1.00 44.63 185 GLN A N 1
ATOM 723 C CA . GLN A 1 157 ? -17.593 70.434 36.800 1.00 44.25 185 GLN A CA 1
ATOM 724 C C . GLN A 1 157 ? -17.651 71.777 37.524 1.00 43.59 185 GLN A C 1
ATOM 725 O O . GLN A 1 157 ? -17.706 71.844 38.749 1.00 42.99 185 GLN A O 1
ATOM 731 N N . TYR A 1 158 ? -17.729 72.847 36.747 1.00 42.45 186 TYR A N 1
ATOM 732 C CA . TYR A 1 158 ? -17.519 74.169 37.289 1.00 44.15 186 TYR A CA 1
ATOM 733 C C . TYR A 1 158 ? -18.155 75.265 36.434 1.00 43.84 186 TYR A C 1
ATOM 734 O O . TYR A 1 158 ? -18.124 75.206 35.191 1.00 42.90 186 TYR A O 1
ATOM 743 N N . LEU A 1 159 ? -18.689 76.279 37.115 1.00 41.30 187 LEU A N 1
ATOM 744 C CA . LEU A 1 159 ? -19.369 77.427 36.491 1.00 41.41 187 LEU A CA 1
ATOM 745 C C . LEU A 1 159 ? -18.801 78.725 37.026 1.00 41.41 187 LEU A C 1
ATOM 746 O O . LEU A 1 159 ? -18.412 78.798 38.181 1.00 38.15 187 LEU A O 1
ATOM 751 N N . TRP A 1 160 ? -18.892 79.776 36.230 1.00 44.05 188 TRP A N 1
ATOM 752 C CA . TRP A 1 160 ? -18.724 81.135 36.728 1.00 42.12 188 TRP A CA 1
ATOM 753 C C . TRP A 1 160 ? -20.009 81.908 36.431 1.00 43.92 188 TRP A C 1
ATOM 754 O O . TRP A 1 160 ? -20.535 81.859 35.302 1.00 46.24 188 TRP A O 1
ATOM 765 N N . ILE A 1 161 ? -20.524 82.592 37.438 1.00 36.76 189 ILE A N 1
ATOM 766 C CA . ILE A 1 161 ? -21.682 83.409 37.276 1.00 38.59 189 ILE A CA 1
ATOM 767 C C . ILE A 1 161 ? -21.399 84.900 37.578 1.00 44.17 189 ILE A C 1
ATOM 768 O O . ILE A 1 161 ? -20.529 85.252 38.408 1.00 46.23 189 ILE A O 1
ATOM 773 N N . THR A 1 162 ? -22.130 85.764 36.878 1.00 39.74 190 THR A N 1
ATOM 774 C CA . THR A 1 162 ? -22.092 87.194 37.103 1.00 33.89 190 THR A CA 1
ATOM 775 C C . THR A 1 162 ? -23.495 87.744 37.131 1.00 35.45 190 THR A C 1
ATOM 776 O O . THR A 1 162 ? -24.368 87.260 36.386 1.00 35.17 190 THR A O 1
ATOM 780 N N . PHE A 1 163 ? -23.724 88.720 38.014 1.00 31.32 191 PHE A N 1
ATOM 781 C CA . PHE A 1 163 ? -24.986 89.390 38.122 1.00 29.67 191 PHE A CA 1
ATOM 782 C C . PHE A 1 163 ? -24.904 90.854 37.600 1.00 34.43 191 PHE A C 1
ATOM 783 O O . PHE A 1 163 ? -25.879 91.627 37.741 1.00 32.65 191 PHE A O 1
ATOM 791 N N . ASP A 1 164 ? -23.758 91.241 37.036 1.00 29.72 192 ASP A N 1
ATOM 792 C CA . ASP A 1 164 ? -23.513 92.660 36.754 1.00 32.50 192 ASP A CA 1
ATOM 793 C C . ASP A 1 164 ? -22.720 92.833 35.471 1.00 30.67 192 ASP A C 1
ATOM 794 O O . ASP A 1 164 ? -21.714 93.549 35.427 1.00 29.46 192 ASP A O 1
ATOM 799 N N . PHE A 1 165 ? -23.158 92.151 34.413 1.00 32.62 193 PHE A N 1
ATOM 800 C CA . PHE A 1 165 ? -22.532 92.290 33.113 1.00 32.90 193 PHE A CA 1
ATOM 801 C C . PHE A 1 165 ? -21.058 91.912 33.139 1.00 34.23 193 PHE A C 1
ATOM 802 O O . PHE A 1 165 ? -20.262 92.556 32.468 1.00 39.79 193 PHE A O 1
ATOM 810 N N . CYS A 1 166 ? -20.681 90.878 33.901 1.00 36.72 194 CYS A N 1
ATOM 811 C CA . CYS A 1 166 ? -19.283 90.404 33.929 1.00 34.93 194 CYS A CA 1
ATOM 812 C C . CYS A 1 166 ? -18.294 91.359 34.640 1.00 36.24 194 CYS A C 1
ATOM 813 O O . CYS A 1 166 ? -17.087 91.170 34.561 1.00 37.24 194 CYS A O 1
ATOM 816 N N . ASN A 1 167 ? -18.788 92.398 35.294 1.00 37.87 195 ASN A N 1
ATOM 817 C CA . ASN A 1 167 ? -17.916 93.211 36.110 1.00 41.56 195 ASN A CA 1
ATOM 818 C C . ASN A 1 167 ? -17.322 92.342 37.264 1.00 43.48 195 ASN A C 1
ATOM 819 O O . ASN A 1 167 ? -16.138 92.388 37.510 1.00 39.86 195 ASN A O 1
ATOM 824 N N . THR A 1 168 ? -18.165 91.515 37.881 1.00 43.89 196 THR A N 1
ATOM 825 C CA . THR A 1 168 ? -17.787 90.562 38.918 1.00 45.65 196 THR A CA 1
ATOM 826 C C . THR A 1 168 ? -18.196 89.144 38.506 1.00 46.24 196 THR A C 1
ATOM 827 O O . THR A 1 168 ? -19.385 88.879 38.266 1.00 41.93 196 THR A O 1
ATOM 831 N N . LEU A 1 169 ? -17.223 88.233 38.481 1.00 44.11 197 LEU A N 1
ATOM 832 C CA . LEU A 1 169 ? -17.475 86.825 38.230 1.00 40.21 197 LEU A CA 1
ATOM 833 C C . LEU A 1 169 ? -17.097 85.970 39.466 1.00 40.95 197 LEU A C 1
ATOM 834 O O . LEU A 1 169 ? -16.056 86.177 40.075 1.00 41.37 197 LEU A O 1
ATOM 839 N N . GLN A 1 170 ? -17.950 85.030 39.845 1.00 40.37 198 GLN A N 1
ATOM 840 C CA . GLN A 1 170 ? -17.582 84.058 40.852 1.00 38.60 198 GLN A CA 1
ATOM 841 C C . GLN A 1 170 ? -17.702 82.631 40.326 1.00 41.41 198 GLN A C 1
ATOM 842 O O . GLN A 1 170 ? -18.714 82.265 39.722 1.00 33.80 198 GLN A O 1
ATOM 848 N N . GLY A 1 171 ? -16.664 81.829 40.584 1.00 38.10 199 GLY A N 1
ATOM 849 C CA . GLY A 1 171 ? -16.663 80.415 40.256 1.00 33.83 199 GLY A CA 1
ATOM 850 C C . GLY A 1 171 ? -17.319 79.548 41.298 1.00 36.71 199 GLY A C 1
ATOM 851 O O . GLY A 1 171 ? -17.228 79.817 42.495 1.00 37.57 199 GLY A O 1
ATOM 852 N N . PHE A 1 172 ? -17.990 78.498 40.834 1.00 37.74 200 PHE A N 1
ATOM 853 C CA . PHE A 1 172 ? -18.652 77.541 41.700 1.00 36.25 200 PHE A CA 1
ATOM 854 C C . PHE A 1 172 ? -18.429 76.143 41.145 1.00 42.32 200 PHE A C 1
ATOM 855 O O . PHE A 1 172 ? -18.622 75.895 39.947 1.00 42.32 200 PHE A O 1
ATOM 863 N N . SER A 1 173 ? -18.042 75.218 42.016 1.00 41.38 201 SER A N 1
ATOM 864 C CA . SER A 1 173 ? -17.906 73.846 41.581 1.00 40.22 201 SER A CA 1
ATOM 865 C C . SER A 1 173 ? -19.299 73.245 41.680 1.00 37.33 201 SER A C 1
ATOM 866 O O . SER A 1 173 ? -20.098 73.596 42.571 1.00 32.83 201 SER A O 1
ATOM 869 N N . ILE A 1 174 ? -19.615 72.340 40.761 1.00 35.53 202 ILE A N 1
ATOM 870 C CA . ILE A 1 174 ? -21.005 71.858 40.689 1.00 37.32 202 ILE A CA 1
ATOM 871 C C . ILE A 1 174 ? -21.040 70.335 40.570 1.00 34.46 202 ILE A C 1
ATOM 872 O O . ILE A 1 174 ? -20.078 69.751 40.112 1.00 36.30 202 ILE A O 1
ATOM 877 N N . PRO A 1 175 ? -22.148 69.701 40.948 1.00 35.81 203 PRO A N 1
ATOM 878 C CA . PRO A 1 175 ? -22.149 68.228 40.975 1.00 40.48 203 PRO A CA 1
ATOM 879 C C . PRO A 1 175 ? -22.356 67.509 39.636 1.00 43.28 203 PRO A C 1
ATOM 880 O O . PRO A 1 175 ? -22.596 66.304 39.643 1.00 49.68 203 PRO A O 1
ATOM 884 N N . PHE A 1 176 ? -22.231 68.222 38.515 1.00 38.01 204 PHE A N 1
ATOM 885 C CA . PHE A 1 176 ? -22.310 67.622 37.182 1.00 41.45 204 PHE A CA 1
ATOM 886 C C . PHE A 1 176 ? -21.554 68.521 36.230 1.00 42.24 204 PHE A C 1
ATOM 887 O O . PHE A 1 176 ? -21.228 69.657 36.568 1.00 44.06 204 PHE A O 1
ATOM 895 N N . ARG A 1 177 ? -21.265 68.031 35.041 1.00 43.66 205 ARG A N 1
ATOM 896 C CA . ARG A 1 177 ? -20.677 68.904 34.033 1.00 55.18 205 ARG A CA 1
ATOM 897 C C . ARG A 1 177 ? -21.852 69.572 33.296 1.00 57.11 205 ARG A C 1
ATOM 898 O O . ARG A 1 177 ? -22.853 68.908 32.975 1.00 50.71 205 ARG A O 1
ATOM 906 N N . ALA A 1 178 ? -21.740 70.879 33.069 1.00 55.31 206 ALA A N 1
ATOM 907 C CA . ALA A 1 178 ? -22.847 71.675 32.544 1.00 55.62 206 ALA A CA 1
ATOM 908 C C . ALA A 1 178 ? -22.894 71.691 31.020 1.00 57.59 206 ALA A C 1
ATOM 909 O O . ALA A 1 178 ? -22.629 72.712 30.367 1.00 59.27 206 ALA A O 1
ATOM 911 N N . ALA A 1 179 ? -23.267 70.542 30.470 1.00 55.26 207 ALA A N 1
ATOM 912 C CA . ALA A 1 179 ? -23.442 70.370 29.028 1.00 56.73 207 ALA A CA 1
ATOM 913 C C . ALA A 1 179 ? -24.566 71.273 28.470 1.00 46.36 207 ALA A C 1
ATOM 914 O O . ALA A 1 179 ? -24.449 71.894 27.420 1.00 44.47 207 ALA A O 1
ATOM 916 N N . ASP A 1 180 ? -25.669 71.287 29.180 1.00 39.27 208 ASP A N 1
ATOM 917 C CA . ASP A 1 180 ? -26.810 72.071 28.825 1.00 40.03 208 ASP A CA 1
ATOM 918 C C . ASP A 1 180 ? -27.483 72.606 30.061 1.00 35.90 208 ASP A C 1
ATOM 919 O O . ASP A 1 180 ? -27.964 71.838 30.904 1.00 39.82 208 ASP A O 1
ATOM 924 N N . LEU A 1 181 ? -27.535 73.927 30.143 1.00 33.39 209 LEU A N 1
ATOM 925 C CA . LEU A 1 181 ? -28.290 74.627 31.174 1.00 32.51 209 LEU A CA 1
ATOM 926 C C . LEU A 1 181 ? -29.533 75.183 30.490 1.00 34.30 209 LEU A C 1
ATOM 927 O O . LEU A 1 181 ? -29.449 75.663 29.357 1.00 36.03 209 LEU A O 1
ATOM 932 N N . LEU A 1 182 ? -30.670 75.161 31.174 1.00 32.26 210 LEU A N 1
ATOM 933 C CA . LEU A 1 182 ? -31.907 75.718 30.608 1.00 29.61 210 LEU A CA 1
ATOM 934 C C . LEU A 1 182 ? -32.442 76.773 31.536 1.00 30.83 210 LEU A C 1
ATOM 935 O O . LEU A 1 182 ? -33.104 76.465 32.546 1.00 30.53 210 LEU A O 1
ATOM 940 N N . LEU A 1 183 ? -32.155 78.026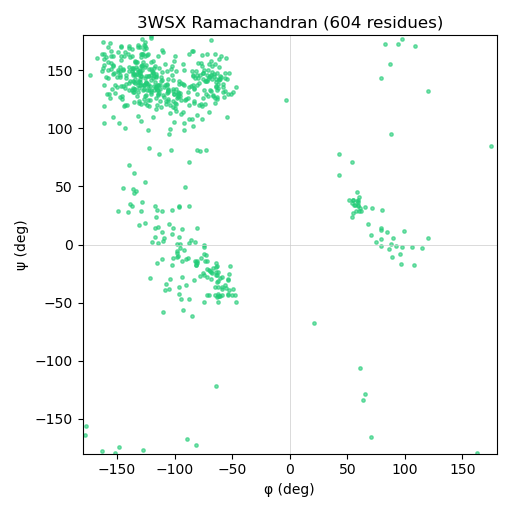 31.214 1.00 29.62 211 LEU A N 1
ATOM 941 C CA . LEU A 1 183 ? -32.492 79.094 32.145 1.00 33.96 211 LEU A CA 1
ATOM 942 C C . LEU A 1 183 ? -33.943 79.459 31.955 1.00 34.43 211 LEU A C 1
ATOM 943 O O . LEU A 1 183 ? -34.434 79.451 30.850 1.00 41.76 211 LEU A O 1
ATOM 948 N N . HIS A 1 184 ? -34.624 79.786 33.032 1.00 33.08 212 HIS A N 1
ATOM 949 C CA . HIS A 1 184 ? -36.026 80.066 32.965 1.00 33.98 212 HIS A CA 1
ATOM 950 C C . HIS A 1 184 ? -36.245 81.431 32.296 1.00 37.70 212 HIS A C 1
ATOM 951 O O . HIS A 1 184 ? -35.492 82.375 32.541 1.00 35.65 212 HIS A O 1
ATOM 958 N N . SER A 1 185 ? -37.279 81.545 31.453 1.00 37.43 213 SER A N 1
ATOM 959 C CA . SER A 1 185 ? -37.459 82.791 30.687 1.00 37.75 213 SER A CA 1
ATOM 960 C C . SER A 1 185 ? -38.013 83.928 31.556 1.00 35.26 213 SER A C 1
ATOM 961 O O . SER A 1 185 ? -37.758 85.064 31.263 1.00 36.41 213 SER A O 1
ATOM 964 N N . LYS A 1 186 ? -38.706 83.622 32.651 1.00 36.57 214 LYS A N 1
ATOM 965 C CA . LYS A 1 186 ? -39.204 84.655 33.574 1.00 39.71 214 LYS A CA 1
ATOM 966 C C . LYS A 1 186 ? -38.499 84.782 34.964 1.00 42.19 214 LYS A C 1
ATOM 967 O O . LYS A 1 186 ? -38.332 85.897 35.471 1.00 41.29 214 LYS A O 1
ATOM 973 N N . ALA A 1 187 ? -38.129 83.665 35.596 1.00 35.15 215 ALA A N 1
ATOM 974 C CA . ALA A 1 187 ? -37.608 83.727 36.965 1.00 34.59 215 ALA A CA 1
ATOM 975 C C . ALA A 1 187 ? -36.087 83.637 36.859 1.00 34.36 215 ALA A C 1
ATOM 976 O O . ALA A 1 187 ? -35.551 82.566 36.554 1.00 34.47 215 ALA A O 1
ATOM 978 N N . SER A 1 188 ? -35.400 84.764 37.065 1.00 30.12 216 SER A N 1
ATOM 979 C CA . SER A 1 188 ? -33.973 84.847 36.775 1.00 33.64 216 SER A CA 1
ATOM 980 C C . SER A 1 188 ? -33.097 83.938 37.641 1.00 29.93 216 SER A C 1
ATOM 981 O O . SER A 1 188 ? -31.983 83.609 37.240 1.00 32.12 216 SER A O 1
ATOM 984 N N . ASN A 1 189 ? -33.580 83.560 38.805 1.00 27.91 217 ASN A N 1
ATOM 985 C CA . ASN A 1 189 ? -32.798 82.663 39.639 1.00 32.73 217 ASN A CA 1
ATOM 986 C C . ASN A 1 189 ? -32.926 81.186 39.272 1.00 35.93 217 ASN A C 1
ATOM 987 O O . ASN A 1 189 ? -32.143 80.372 39.764 1.00 34.99 217 ASN A O 1
ATOM 992 N N . LEU A 1 190 ? -33.924 80.844 38.454 1.00 31.09 218 LEU A N 1
ATOM 993 C CA . LEU A 1 190 ? -34.309 79.447 38.246 1.00 30.80 218 LEU A CA 1
ATOM 994 C C . LEU A 1 190 ? -33.738 78.847 36.979 1.00 31.90 218 LEU A C 1
ATOM 995 O O . LEU A 1 190 ? -33.729 79.484 35.941 1.00 37.06 218 LEU A O 1
ATOM 1000 N N . LEU A 1 191 ? -33.189 77.643 37.052 1.00 31.30 219 LEU A N 1
ATOM 1001 C CA . LEU A 1 191 ? -32.642 77.001 35.856 1.00 26.91 219 LEU A CA 1
ATOM 1002 C C . LEU A 1 191 ? -32.502 75.525 36.080 1.00 31.32 219 LEU A C 1
ATOM 1003 O O . LEU A 1 191 ? -32.597 75.053 37.223 1.00 32.04 219 LEU A O 1
ATOM 1008 N N . LEU A 1 192 ? -32.341 74.794 34.973 1.00 30.99 220 LEU A N 1
ATOM 1009 C CA . LEU A 1 192 ? -32.220 73.360 34.987 1.00 28.97 220 LEU A CA 1
ATOM 1010 C C . LEU A 1 192 ? -30.903 73.045 34.379 1.00 29.43 220 LEU A C 1
ATOM 1011 O O . LEU A 1 192 ? -30.366 73.834 33.592 1.00 32.85 220 LEU A O 1
ATOM 1016 N N . GLY A 1 193 ? -30.379 71.868 34.708 1.00 30.40 221 GLY A N 1
ATOM 1017 C CA . GLY A 1 193 ? -29.110 71.428 34.131 1.00 30.73 221 GLY A CA 1
ATOM 1018 C C . GLY A 1 193 ? -29.217 69.938 33.886 1.00 36.34 221 GLY A C 1
ATOM 1019 O O . GLY A 1 193 ? -29.774 69.168 34.712 1.00 34.33 221 GLY A O 1
ATOM 1020 N N . PHE A 1 194 ? -28.713 69.535 32.739 1.00 40.72 222 PHE A N 1
ATOM 1021 C CA . PHE A 1 194 ? -28.916 68.180 32.251 1.00 46.07 222 PHE A CA 1
ATOM 1022 C C . PHE A 1 194 ? -27.544 67.604 32.058 1.00 47.06 222 PHE A C 1
ATOM 1023 O O . PHE A 1 194 ? -26.726 68.121 31.287 1.00 46.47 222 PHE A O 1
ATOM 1031 N N . ASP A 1 195 ? -27.296 66.536 32.790 1.00 54.26 223 ASP A N 1
ATOM 1032 C CA . ASP A 1 195 ? -26.001 65.872 32.775 1.00 59.75 223 ASP A CA 1
ATOM 1033 C C . ASP A 1 195 ? -26.054 64.767 31.704 1.00 58.71 223 ASP A C 1
ATOM 1034 O O . ASP A 1 195 ? -26.594 63.684 31.954 1.00 54.84 223 ASP A O 1
ATOM 1039 N N . ARG A 1 196 ? -25.527 65.066 3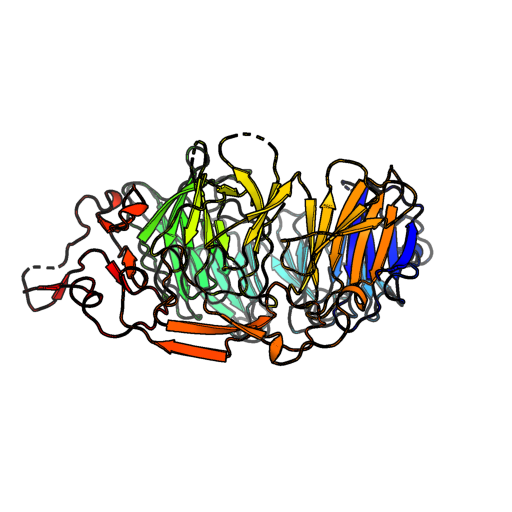0.522 1.00 62.45 224 ARG A N 1
ATOM 1040 C CA . ARG A 1 196 ? -25.666 64.187 29.361 1.00 75.65 224 ARG A CA 1
ATOM 1041 C C . ARG A 1 196 ? -24.473 63.256 29.196 1.00 79.22 224 ARG A C 1
ATOM 1042 O O . ARG A 1 196 ? -24.462 62.419 28.294 1.00 83.28 224 ARG A O 1
ATOM 1050 N N . SER A 1 197 ? -23.474 63.403 30.066 1.00 85.28 225 SER A N 1
ATOM 1051 C CA . SER A 1 197 ? -22.258 62.594 29.983 1.00 84.54 225 SER A CA 1
ATOM 1052 C C . SER A 1 197 ? -22.514 61.167 30.474 1.00 90.37 225 SER A C 1
ATOM 1053 O O . SER A 1 197 ? -22.167 60.206 29.794 1.00 90.09 225 SER A O 1
ATOM 1056 N N . HIS A 1 198 ? -23.133 61.029 31.643 1.00 96.91 226 HIS A N 1
ATOM 1057 C CA . HIS A 1 198 ? -23.507 59.708 32.160 1.00 101.02 226 HIS A CA 1
ATOM 1058 C C . HIS A 1 198 ? -24.608 59.090 31.292 1.00 98.96 226 HIS A C 1
ATOM 1059 O O . HIS A 1 198 ? -25.445 59.816 30.723 1.00 97.85 226 HIS A O 1
ATOM 1066 N N . PRO A 1 199 ? -24.615 57.747 31.178 1.00 93.11 227 PRO A N 1
ATOM 1067 C CA . PRO A 1 199 ? -25.876 57.141 30.762 1.00 79.46 227 PRO A CA 1
ATOM 1068 C C . PRO A 1 199 ? -26.949 57.197 31.875 1.00 67.21 227 PRO A C 1
ATOM 1069 O O . PRO A 1 199 ? -28.100 56.989 31.564 1.00 70.15 227 PRO A O 1
ATOM 1073 N N . ASN A 1 200 ? -26.587 57.496 33.134 1.00 56.48 228 ASN A N 1
ATOM 1074 C CA . ASN A 1 200 ? -27.555 57.598 34.246 1.00 51.88 228 ASN A CA 1
ATOM 1075 C C . ASN A 1 200 ? -28.620 58.724 34.165 1.00 52.88 228 ASN A C 1
ATOM 1076 O O . ASN A 1 200 ? -29.661 58.706 34.927 1.00 38.82 228 ASN A O 1
ATOM 1081 N N . LYS A 1 201 ? -28.344 59.692 33.273 1.00 43.89 229 LYS A N 1
ATOM 1082 C CA . LYS A 1 201 ? -29.357 60.665 32.788 1.00 42.82 229 LYS A CA 1
ATOM 1083 C C . LYS A 1 201 ? -30.124 61.472 33.880 1.00 38.98 229 LYS A C 1
ATOM 1084 O O . LYS A 1 201 ? -31.322 61.287 34.114 1.00 37.35 229 LYS A O 1
ATOM 1090 N N . GLN A 1 202 ? -29.430 62.397 34.525 1.00 43.04 230 GLN A N 1
ATOM 1091 C CA . GLN A 1 202 ? -29.952 63.107 35.698 1.00 40.83 230 GLN A CA 1
ATOM 1092 C C . GLN A 1 202 ? -30.320 64.541 35.362 1.00 36.44 230 GLN A C 1
ATOM 1093 O O . GLN A 1 202 ? -29.610 65.228 34.617 1.00 35.46 230 GLN A O 1
ATOM 1099 N N . LEU A 1 203 ? -31.451 64.971 35.892 1.00 30.88 231 LEU A N 1
ATOM 1100 C CA . LEU A 1 203 ? -31.893 66.351 35.709 1.00 32.71 231 LEU A CA 1
ATOM 1101 C C . LEU A 1 203 ? -31.677 67.107 37.025 1.00 29.90 231 LEU A C 1
ATOM 1102 O O . LEU A 1 203 ? -32.164 66.693 38.079 1.00 31.65 231 LEU A O 1
ATOM 1107 N N . TRP A 1 204 ? -30.956 68.208 36.949 1.00 32.29 232 TRP A N 1
ATOM 1108 C CA . TRP A 1 204 ? -30.638 69.031 38.129 1.00 34.42 232 TRP A CA 1
ATOM 1109 C C . TRP A 1 204 ? -31.366 70.389 38.056 1.00 35.58 232 TRP A C 1
ATOM 1110 O O . TRP A 1 204 ? -31.501 70.996 36.979 1.00 34.35 232 TRP A O 1
ATOM 1121 N N . LYS A 1 205 ? -31.782 70.877 39.209 1.00 35.28 233 LYS A N 1
ATOM 1122 C CA . LYS A 1 205 ? -32.412 72.158 39.315 1.00 34.64 233 LYS A CA 1
ATOM 1123 C C . LYS A 1 205 ? -31.698 73.078 40.341 1.00 39.86 233 LYS A C 1
ATOM 1124 O O . LYS A 1 205 ? -31.279 72.641 41.438 1.00 36.68 233 LYS A O 1
ATOM 1130 N N . SER A 1 206 ? -31.575 74.351 39.958 1.00 37.04 234 SER A N 1
ATOM 1131 C CA . SER A 1 206 ? -31.028 75.398 40.790 1.00 34.61 234 SER A CA 1
ATOM 1132 C C . SER A 1 206 ? -32.000 76.571 40.870 1.00 41.76 234 SER A C 1
ATOM 1133 O O . SER A 1 206 ? -32.608 76.974 39.842 1.00 41.53 234 SER A O 1
ATOM 1136 N N . ASP A 1 207 ? -32.147 77.115 42.085 1.00 36.47 235 ASP A N 1
ATOM 1137 C CA . ASP A 1 207 ? -32.884 78.351 42.293 1.00 37.13 235 ASP A CA 1
ATOM 1138 C C . ASP A 1 207 ? -32.010 79.495 42.815 1.00 36.82 235 ASP A C 1
ATOM 1139 O O . ASP A 1 207 ? -32.531 80.394 43.416 1.00 32.67 235 ASP A O 1
ATOM 1144 N N . ASP A 1 208 ? -30.710 79.463 42.580 1.00 32.98 236 ASP A N 1
ATOM 1145 C CA . ASP A 1 208 ? -29.835 80.580 42.980 1.00 34.37 236 ASP A CA 1
ATOM 1146 C C . ASP A 1 208 ? -28.846 80.830 41.866 1.00 31.82 236 ASP A C 1
ATOM 1147 O O . ASP A 1 208 ? -27.688 81.130 42.089 1.00 33.89 236 ASP A O 1
ATOM 1152 N N . PHE A 1 209 ? -29.322 80.629 40.642 1.00 29.17 237 PHE A N 1
ATOM 1153 C CA . PHE A 1 209 ? -28.557 80.936 39.459 1.00 29.65 237 PHE A CA 1
ATOM 1154 C C . PHE A 1 209 ? -27.330 80.076 39.319 1.00 31.69 237 PHE A C 1
ATOM 1155 O O . PHE A 1 209 ? -26.343 80.498 38.722 1.00 32.09 237 PHE A O 1
ATOM 1163 N N . GLY A 1 210 ? -27.412 78.830 39.800 1.00 34.06 238 GLY A N 1
ATOM 1164 C CA . GLY A 1 210 ? -26.336 77.865 39.511 1.00 36.18 238 GLY A CA 1
ATOM 1165 C C . GLY A 1 210 ? -25.303 77.661 40.616 1.00 37.17 238 GLY A C 1
ATOM 1166 O O . GLY A 1 210 ? -24.288 77.010 40.390 1.00 33.96 238 GLY A O 1
ATOM 1167 N N . GLN A 1 211 ? -25.586 78.183 41.815 1.00 35.01 239 GLN A N 1
ATOM 1168 C CA . GLN A 1 211 ? -24.618 78.129 42.893 1.00 35.35 239 GLN A CA 1
ATOM 1169 C C . GLN A 1 211 ? -24.813 76.809 43.624 1.00 36.84 239 GLN A C 1
ATOM 1170 O O . GLN A 1 211 ? -23.844 76.124 43.894 1.00 39.66 239 GLN A O 1
ATOM 1176 N N . THR A 1 212 ? -26.068 76.464 43.950 1.00 34.46 240 THR A N 1
ATOM 1177 C CA . THR A 1 212 ? -26.376 75.148 44.470 1.00 33.83 240 THR A CA 1
ATOM 1178 C C . THR A 1 212 ? -27.467 74.460 43.612 1.00 40.03 240 THR A C 1
ATOM 1179 O O . THR A 1 212 ? -28.336 75.132 42.983 1.00 33.22 240 THR A O 1
ATOM 1183 N N . TRP A 1 213 ? -27.443 73.124 43.641 1.00 37.92 241 TRP A N 1
ATOM 1184 C CA . TRP A 1 213 ? -28.220 72.297 42.732 1.00 36.70 241 TRP A CA 1
ATOM 1185 C C . TRP A 1 213 ? -28.810 71.120 43.465 1.00 36.89 241 TRP A C 1
ATOM 1186 O O . TRP A 1 213 ? -28.151 70.537 44.291 1.00 40.51 241 TRP A O 1
ATOM 1197 N N . ILE A 1 214 ? -30.037 70.741 43.154 1.00 39.39 242 ILE A N 1
ATOM 1198 C CA . ILE A 1 214 ? -30.577 69.482 43.639 1.00 42.39 242 ILE A CA 1
ATOM 1199 C C . ILE A 1 214 ? -30.970 68.594 42.438 1.00 47.40 242 ILE A C 1
ATOM 1200 O O . ILE A 1 214 ? -31.318 69.100 41.333 1.00 41.82 242 ILE A O 1
ATOM 1205 N N . MET A 1 215 ? -30.892 67.278 42.651 1.00 41.90 243 MET A N 1
ATOM 1206 C CA . MET A 1 215 ? -31.109 66.308 41.582 1.00 37.25 243 MET A CA 1
ATOM 1207 C C . MET A 1 215 ? -32.561 65.942 41.695 1.00 37.69 243 MET A C 1
ATOM 1208 O O . MET A 1 215 ? -32.989 65.403 42.709 1.00 36.77 243 MET A O 1
ATOM 1213 N N . ILE A 1 216 ? -33.354 66.335 40.694 1.00 34.17 244 ILE A N 1
ATOM 1214 C CA . ILE A 1 216 ? -34.796 66.218 40.856 1.00 32.68 244 ILE A CA 1
ATOM 1215 C C . ILE A 1 216 ? -35.355 65.029 40.112 1.00 32.43 244 ILE A C 1
ATOM 1216 O O . ILE A 1 216 ? -36.453 64.610 40.373 1.00 36.45 244 ILE A O 1
ATOM 1221 N N . GLN A 1 217 ? -34.605 64.485 39.171 1.00 32.89 245 GLN A N 1
ATOM 1222 C CA . GLN A 1 217 ? -35.071 63.306 38.464 1.00 34.36 245 GLN A CA 1
ATOM 1223 C C . GLN A 1 217 ? -33.903 62.618 37.802 1.00 31.02 245 GLN A C 1
ATOM 1224 O O . GLN A 1 217 ? -33.013 63.233 37.212 1.00 34.96 245 GLN A O 1
ATOM 1230 N N . GLU A 1 218 ? -33.917 61.324 37.917 1.00 29.97 246 GLU A N 1
ATOM 1231 C CA . GLU A 1 218 ? -32.891 60.472 37.318 1.00 40.37 246 GLU A CA 1
ATOM 1232 C C . GLU A 1 218 ? -33.534 59.669 36.151 1.00 34.88 246 GLU A C 1
ATOM 1233 O O . GLU A 1 218 ? -34.750 59.618 36.043 1.00 32.22 246 GLU A O 1
ATOM 1239 N N . HIS A 1 219 ? -32.732 59.026 35.314 1.00 31.96 247 HIS A N 1
ATOM 1240 C CA . HIS A 1 219 ? -33.266 58.203 34.238 1.00 34.22 247 HIS A CA 1
ATOM 1241 C C . HIS A 1 219 ? -34.163 58.994 33.273 1.00 37.53 247 HIS A C 1
ATOM 1242 O O . HIS A 1 219 ? -35.147 58.446 32.756 1.00 35.37 247 HIS A O 1
ATOM 1249 N N . VAL A 1 220 ? -33.804 60.251 33.002 1.00 35.12 248 VAL A N 1
ATOM 1250 C CA . VAL A 1 220 ? -34.673 61.123 32.244 1.00 32.98 248 VAL A CA 1
ATOM 1251 C C . VAL A 1 220 ? -34.516 60.815 30.787 1.00 32.28 248 VAL A C 1
ATOM 1252 O O . VAL A 1 220 ? -33.408 60.696 30.293 1.00 34.89 248 VAL A O 1
ATOM 1256 N N . LYS A 1 221 ? -35.640 60.606 30.126 1.00 29.86 249 LYS A N 1
ATOM 1257 C CA . LYS A 1 221 ? -35.636 60.361 28.688 1.00 33.13 249 LYS A CA 1
ATOM 1258 C C . LYS A 1 221 ? -35.874 61.716 28.039 1.00 32.88 249 LYS A C 1
ATOM 1259 O O . LYS A 1 221 ? -35.190 62.113 27.121 1.00 32.45 249 LYS A O 1
ATOM 1265 N N . SER A 1 222 ? -36.862 62.444 28.536 1.00 32.83 250 SER A N 1
ATOM 1266 C CA . SER A 1 222 ? -37.052 63.764 28.005 1.00 31.52 250 SER A CA 1
ATOM 1267 C C . SER A 1 222 ? -37.751 64.642 29.027 1.00 29.49 250 SER A C 1
ATOM 1268 O O . SER A 1 222 ? -38.393 64.160 29.988 1.00 28.38 250 SER A O 1
ATOM 1271 N N . PHE A 1 223 ? -37.559 65.942 28.899 1.00 26.46 251 PHE A N 1
ATOM 1272 C CA . PHE A 1 223 ? -38.126 66.838 29.899 1.00 25.69 251 PHE A CA 1
ATOM 1273 C C . PHE A 1 223 ? -38.312 68.199 29.235 1.00 26.65 251 PHE A C 1
ATOM 1274 O O . PHE A 1 223 ? -37.649 68.500 28.250 1.00 26.18 251 PHE A O 1
ATOM 1282 N N . SER A 1 224 ? -39.131 69.058 29.835 1.00 27.93 252 SER A N 1
ATOM 1283 C CA . SER A 1 224 ? -39.235 70.432 29.391 1.00 27.79 252 SER A CA 1
ATOM 1284 C C . SER A 1 224 ? -39.804 71.322 30.470 1.00 27.90 252 SER A C 1
ATOM 1285 O O . SER A 1 224 ? -40.710 70.929 31.220 1.00 27.05 252 SER A O 1
ATOM 1288 N N . TRP A 1 225 ? -39.305 72.546 30.527 1.00 30.42 253 TRP A N 1
ATOM 1289 C CA . TRP A 1 225 ? -40.005 73.640 31.247 1.00 31.07 253 TRP A CA 1
ATOM 1290 C C . TRP A 1 225 ? -41.409 73.802 30.688 1.00 31.06 253 TRP A C 1
ATOM 1291 O O . TRP A 1 225 ? -41.630 73.598 29.492 1.00 31.62 253 TRP A O 1
ATOM 1302 N N . GLY A 1 226 ? -42.333 74.196 31.546 1.00 30.40 254 GLY A N 1
ATOM 1303 C CA . GLY A 1 226 ? -43.648 74.576 31.123 1.00 32.92 254 GLY A CA 1
ATOM 1304 C C . GLY A 1 226 ? -43.514 75.876 30.331 1.00 38.38 254 GLY A C 1
ATOM 1305 O O . GLY A 1 226 ? -42.431 76.432 30.201 1.00 35.55 254 GLY A O 1
ATOM 1306 N N . ILE A 1 227 ? -44.617 76.356 29.785 1.00 43.89 255 ILE A N 1
ATOM 1307 C CA . ILE A 1 227 ? -44.627 77.600 28.987 1.00 45.79 255 ILE A CA 1
ATOM 1308 C C . ILE A 1 227 ? -45.778 78.499 29.485 1.00 47.19 255 ILE A C 1
ATOM 1309 O O . ILE A 1 227 ? -46.923 78.027 29.667 1.00 48.93 255 ILE A O 1
ATOM 1314 N N . ASP A 1 228 ? -45.456 79.775 29.725 1.00 50.45 256 ASP A N 1
ATOM 1315 C CA . ASP A 1 228 ? -46.392 80.850 30.089 1.00 60.35 256 ASP A CA 1
ATOM 1316 C C . ASP A 1 228 ? -46.949 81.532 28.814 1.00 52.46 256 ASP A C 1
ATOM 1317 O O . ASP A 1 228 ? -46.182 81.928 27.938 1.00 56.67 256 ASP A O 1
ATOM 1322 N N . PRO A 1 229 ? -48.268 81.708 28.740 1.00 53.79 257 PRO A N 1
ATOM 1323 C CA . PRO A 1 229 ? -49.098 81.633 29.946 1.00 53.16 257 PRO A CA 1
ATOM 1324 C C . PRO A 1 229 ? -49.764 80.284 30.249 1.00 49.74 257 PRO A C 1
ATOM 1325 O O . PRO A 1 229 ? -50.496 80.186 31.236 1.00 54.52 257 PRO A O 1
ATOM 1329 N N . TYR A 1 230 ? -49.546 79.257 29.420 1.00 48.68 258 TYR A N 1
ATOM 1330 C CA . TYR A 1 230 ? -50.357 78.006 29.495 1.00 43.41 258 TYR A CA 1
ATOM 1331 C C . TYR A 1 230 ? -50.164 77.126 30.722 1.00 41.90 258 TYR A C 1
ATOM 1332 O O . TYR A 1 230 ? -51.066 76.402 31.115 1.00 42.10 258 TYR A O 1
ATOM 1341 N N . ASP A 1 231 ? -48.977 77.143 31.312 1.00 41.30 259 ASP A N 1
ATOM 1342 C CA . ASP A 1 231 ? -48.718 76.288 32.469 1.00 42.46 259 ASP A CA 1
ATOM 1343 C C . ASP A 1 231 ? -48.570 77.126 33.736 1.00 42.53 259 ASP A C 1
ATOM 1344 O O . ASP A 1 231 ? -48.046 78.243 33.701 1.00 39.80 259 ASP A O 1
ATOM 1349 N N . LYS A 1 232 ? -48.965 76.550 34.853 1.00 39.65 260 LYS A N 1
ATOM 1350 C CA . LYS A 1 232 ? -48.723 77.175 36.131 1.00 47.40 260 LYS A CA 1
ATOM 1351 C C . LYS A 1 232 ? -47.241 77.473 36.313 1.00 45.75 260 LYS A C 1
ATOM 1352 O O . LYS A 1 232 ? -46.387 76.924 35.597 1.00 49.58 260 LYS A O 1
ATOM 1358 N N . PRO A 1 233 ? -46.929 78.388 37.241 1.00 46.82 261 PRO A N 1
ATOM 1359 C CA . PRO A 1 233 ? -45.528 78.752 37.516 1.00 46.26 261 PRO A CA 1
ATOM 1360 C C . PRO A 1 233 ? -44.741 77.524 38.001 1.00 43.35 261 PRO A C 1
ATOM 1361 O O . PRO A 1 233 ? -45.311 76.687 38.714 1.00 43.44 261 PRO A O 1
ATOM 1365 N N . ASN A 1 234 ? -43.471 77.416 37.588 1.00 38.98 262 ASN A N 1
ATOM 1366 C CA . ASN A 1 234 ? -42.579 76.313 37.966 1.00 39.10 262 ASN A CA 1
ATOM 1367 C C . ASN A 1 234 ? -42.838 74.961 37.278 1.00 39.00 262 ASN A C 1
ATOM 1368 O O . ASN A 1 234 ? -42.132 73.992 37.573 1.00 38.10 262 ASN A O 1
ATOM 1373 N N . THR A 1 235 ? -43.816 74.901 36.363 1.00 32.41 263 THR A N 1
ATOM 1374 C CA . THR A 1 235 ? -44.196 73.654 35.725 1.00 32.13 263 THR A CA 1
ATOM 1375 C C . THR A 1 235 ? -43.017 73.016 35.002 1.00 29.81 263 THR A C 1
ATOM 1376 O O . THR A 1 235 ? -42.294 73.692 34.273 1.00 25.19 263 THR A O 1
ATOM 1380 N N . ILE A 1 236 ? -42.802 71.719 35.247 1.00 28.46 264 ILE A N 1
ATOM 1381 C CA . ILE A 1 236 ? -41.829 70.948 34.453 1.00 28.25 264 ILE A CA 1
ATOM 1382 C C . ILE A 1 236 ? -42.544 69.686 34.013 1.00 28.01 264 ILE A C 1
ATOM 1383 O O . ILE A 1 236 ? -43.326 69.136 34.776 1.00 27.25 264 ILE A O 1
ATOM 1388 N N . TYR A 1 237 ? -42.272 69.242 32.788 1.00 27.57 265 TYR A N 1
ATOM 1389 C CA . TYR A 1 237 ? -42.811 67.981 32.264 1.00 27.62 265 TYR A CA 1
ATOM 1390 C C . TYR A 1 237 ? -41.647 67.038 32.144 1.00 29.73 265 TYR A C 1
ATOM 1391 O O . TYR A 1 237 ? -40.562 67.443 31.675 1.00 26.41 265 TYR A O 1
ATOM 1400 N N . ILE A 1 238 ? -41.880 65.769 32.470 1.00 27.23 266 ILE A N 1
ATOM 1401 C CA . ILE A 1 238 ? -40.810 64.815 32.392 1.00 29.53 266 ILE A CA 1
ATOM 1402 C C . ILE A 1 238 ? -41.323 63.445 31.952 1.00 27.43 266 ILE A C 1
ATOM 1403 O O . ILE A 1 238 ? -42.456 63.070 32.236 1.00 27.83 266 ILE A O 1
ATOM 1408 N N . GLU A 1 239 ? -40.462 62.702 31.278 1.00 26.38 267 GLU A N 1
ATOM 1409 C CA . GLU A 1 239 ? -40.708 61.312 30.998 1.00 25.47 267 GLU A CA 1
ATOM 1410 C C . GLU A 1 239 ? -39.399 60.558 31.297 1.00 25.43 267 GLU A C 1
ATOM 1411 O O . GLU A 1 239 ? -38.333 60.927 30.785 1.00 27.03 267 GLU A O 1
ATOM 1417 N N . ARG A 1 240 ? -39.485 59.470 32.046 1.00 28.15 268 ARG A N 1
ATOM 1418 C CA . ARG A 1 240 ? -38.300 58.603 32.306 1.00 28.84 268 ARG A CA 1
ATOM 1419 C C . ARG A 1 240 ? -38.171 57.489 31.301 1.00 28.00 268 ARG A C 1
ATOM 1420 O O . ARG A 1 240 ? -39.174 57.086 30.725 1.00 28.85 268 ARG A O 1
ATOM 1428 N N . HIS A 1 241 ? -36.941 57.048 31.023 1.00 27.21 269 HIS A N 1
ATOM 1429 C CA . HIS A 1 241 ? -36.679 55.726 30.435 1.00 27.63 269 HIS A CA 1
ATOM 1430 C C . HIS A 1 241 ? -37.192 54.629 31.387 1.00 30.69 269 HIS A C 1
ATOM 1431 O O . HIS A 1 241 ? -37.085 54.771 32.618 1.00 31.66 269 HIS A O 1
ATOM 1438 N N . GLU A 1 242 ? -37.738 53.564 30.819 1.00 28.37 270 GLU A N 1
ATOM 1439 C CA . GLU A 1 242 ? -38.283 52.444 31.570 1.00 29.79 270 GLU A CA 1
ATOM 1440 C C . GLU A 1 242 ? -37.831 51.132 30.921 1.00 32.90 270 GLU A C 1
ATOM 1441 O O . GLU A 1 242 ? -37.586 51.068 29.707 1.00 27.35 270 GLU A O 1
ATOM 1447 N N . PRO A 1 243 ? -37.709 50.073 31.734 1.00 34.21 271 PRO A N 1
ATOM 1448 C CA . PRO A 1 243 ? -37.248 48.777 31.241 1.00 30.03 271 PRO A CA 1
ATOM 1449 C C . PRO A 1 243 ? -38.158 48.227 30.134 1.00 28.92 271 PRO A C 1
ATOM 1450 O O . PRO A 1 243 ? -37.683 47.588 29.200 1.00 29.24 271 PRO A O 1
ATOM 1454 N N . SER A 1 244 ? -39.456 48.447 30.243 1.00 27.12 272 SER A N 1
ATOM 1455 C CA . SER A 1 244 ? -40.384 48.006 29.211 1.00 29.00 272 SER A CA 1
ATOM 1456 C C . SER A 1 244 ? -40.350 48.858 27.899 1.00 31.36 272 SER A C 1
ATOM 1457 O O . SER A 1 244 ? -40.929 48.443 26.892 1.00 31.91 272 SER A O 1
ATOM 1460 N N . GLY A 1 245 ? -39.729 50.044 27.937 1.00 29.72 273 GLY A N 1
ATOM 1461 C CA . GLY A 1 245 ? -39.695 50.954 26.788 1.00 31.19 273 GLY A CA 1
ATOM 1462 C C . GLY A 1 245 ? -40.906 51.863 26.730 1.00 28.38 273 GLY A C 1
ATOM 1463 O O . GLY A 1 245 ? -40.982 52.744 25.900 1.00 29.75 273 GLY A O 1
ATOM 1464 N N . TYR A 1 246 ? -41.835 51.653 27.642 1.00 28.33 274 TYR A N 1
ATOM 1465 C CA . TYR A 1 246 ? -43.066 52.432 27.734 1.00 31.42 274 TYR A CA 1
ATOM 1466 C C . TYR A 1 246 ? -43.107 53.177 29.040 1.00 31.93 274 TYR A C 1
ATOM 1467 O O . TYR A 1 246 ? -42.782 52.641 30.098 1.00 30.80 274 TYR A O 1
ATOM 1476 N N . SER A 1 247 ? -43.574 54.409 28.984 1.00 30.26 275 SER A N 1
ATOM 1477 C CA . SER A 1 247 ? -43.282 55.313 30.060 1.00 28.78 275 SER A CA 1
ATOM 1478 C C . SER A 1 247 ? -44.447 56.266 30.278 1.00 28.45 275 SER A C 1
ATOM 1479 O O . SER A 1 247 ? -45.398 56.269 29.489 1.00 30.13 275 SER A O 1
ATOM 1482 N N . THR A 1 248 ? -44.403 57.044 31.355 1.00 27.36 276 THR A N 1
ATOM 1483 C CA . THR A 1 248 ? -45.458 57.964 31.687 1.00 26.67 276 THR A CA 1
ATOM 1484 C C . THR A 1 248 ? -44.931 59.391 31.597 1.00 29.15 276 THR A C 1
ATOM 1485 O O . THR A 1 248 ? -43.835 59.656 32.097 1.00 27.52 276 THR A O 1
ATOM 1489 N N . VAL A 1 249 ? -45.711 60.310 31.013 1.00 29.10 277 VAL A N 1
ATOM 1490 C CA . VAL A 1 249 ? -45.355 61.724 31.024 1.00 27.17 277 VAL A CA 1
ATOM 1491 C C . VAL A 1 249 ? -45.991 62.332 32.270 1.00 28.30 277 VAL A C 1
ATOM 1492 O O . VAL A 1 249 ? -47.211 62.229 32.460 1.00 28.65 277 VAL A O 1
ATOM 1496 N N . PHE A 1 250 ? -45.179 62.965 33.112 1.00 28.98 278 PHE A N 1
ATOM 1497 C CA . PHE A 1 250 ? -45.657 63.488 34.404 1.00 29.41 278 PHE A CA 1
ATOM 1498 C C . PHE A 1 250 ? -45.461 64.994 34.360 1.00 30.33 278 PHE A C 1
ATOM 1499 O O . PHE A 1 250 ? -44.519 65.483 33.729 1.00 29.00 278 PHE A O 1
ATOM 1507 N N . ARG A 1 251 ? -46.295 65.721 35.089 1.00 29.13 279 ARG A N 1
ATOM 1508 C CA . ARG A 1 251 ? -46.098 67.158 35.260 1.00 33.07 279 ARG A CA 1
ATOM 1509 C C . ARG A 1 251 ? -45.995 67.487 36.748 1.00 32.31 279 ARG A C 1
ATOM 1510 O O . ARG A 1 251 ? -46.754 66.962 37.553 1.00 33.60 279 ARG A O 1
ATOM 1518 N N . SER A 1 252 ? -45.070 68.357 37.114 1.00 33.25 280 SER A N 1
ATOM 1519 C CA . SER A 1 252 ? -44.959 68.779 38.494 1.00 35.21 280 SER A CA 1
ATOM 1520 C C . SER A 1 252 ? -44.754 70.277 38.566 1.00 37.86 280 SER A C 1
ATOM 1521 O O . SER A 1 252 ? -44.097 70.872 37.682 1.00 40.60 280 SER A O 1
ATOM 1524 N N . THR A 1 253 ? -45.284 70.865 39.637 1.00 34.92 281 THR A N 1
ATOM 1525 C CA . THR A 1 253 ? -45.053 72.275 39.947 1.00 38.87 281 THR A CA 1
ATOM 1526 C C . THR A 1 253 ? -44.175 72.527 41.167 1.00 42.77 281 THR A C 1
ATOM 1527 O O . THR A 1 253 ? -43.952 73.667 41.504 1.00 46.03 281 THR A O 1
ATOM 1531 N N . ASP A 1 254 ? -43.650 71.484 41.806 1.00 43.03 282 ASP A N 1
ATOM 1532 C CA . ASP A 1 254 ? -42.675 71.672 42.886 1.00 44.89 282 ASP A CA 1
ATOM 1533 C C . ASP A 1 254 ? -41.418 70.838 42.663 1.00 45.86 282 ASP A C 1
ATOM 1534 O O . ASP A 1 254 ? -40.840 70.306 43.611 1.00 48.53 282 ASP A O 1
ATOM 1539 N N . PHE A 1 255 ? -41.010 70.704 41.406 1.00 44.33 283 PHE A N 1
ATOM 1540 C CA . PHE A 1 255 ? -39.757 70.036 41.067 1.00 39.52 283 PHE A CA 1
ATOM 1541 C C . PHE A 1 255 ? -39.710 68.595 41.581 1.00 38.99 283 PHE A C 1
ATOM 1542 O O . PHE A 1 255 ? -38.667 68.142 42.024 1.00 37.26 283 PHE A O 1
ATOM 1550 N N . PHE A 1 256 ? -40.851 67.900 41.521 1.00 36.45 284 PHE A N 1
ATOM 1551 C CA . PHE A 1 256 ? -40.938 66.478 41.869 1.00 41.27 284 PHE A CA 1
ATOM 1552 C C . PHE A 1 256 ? -40.538 66.161 43.316 1.00 46.18 284 PHE A C 1
ATOM 1553 O O . PHE A 1 256 ? -39.877 65.164 43.592 1.00 49.25 284 PHE A O 1
ATOM 1561 N N . GLN A 1 257 ? -40.961 67.019 44.228 1.00 48.51 285 GLN A N 1
ATOM 1562 C CA . GLN A 1 257 ? -40.671 66.846 45.645 1.00 56.43 285 GLN A CA 1
ATOM 1563 C C . GLN A 1 257 ? -41.841 66.199 46.389 1.00 59.93 285 GLN A C 1
ATOM 1564 O O . GLN A 1 257 ? -41.657 65.764 47.508 1.00 66.75 285 GLN A O 1
ATOM 1570 N N . SER A 1 258 ? -43.011 66.081 45.764 1.00 61.68 286 SER A N 1
ATOM 1571 C CA . SER A 1 258 ? -44.179 65.505 46.441 1.00 64.70 286 SER A CA 1
ATOM 1572 C C . SER A 1 258 ? -45.246 64.949 45.481 1.00 70.40 286 SER A C 1
ATOM 1573 O O . SER A 1 258 ? -45.427 65.468 44.373 1.00 75.79 286 SER A O 1
ATOM 1576 N N . ARG A 1 259 ? -45.981 63.926 45.923 1.00 71.89 287 ARG A N 1
ATOM 1577 C CA . ARG A 1 259 ? -47.069 63.351 45.117 1.00 69.89 287 ARG A CA 1
ATOM 1578 C C . ARG A 1 259 ? -48.197 64.339 44.817 1.00 67.76 287 ARG A C 1
ATOM 1579 O O . ARG A 1 259 ? -48.829 64.277 43.762 1.00 79.65 287 ARG A O 1
ATOM 1587 N N . GLU A 1 260 ? -48.445 65.263 45.726 1.00 68.16 288 GLU A N 1
ATOM 1588 C CA . GLU A 1 260 ? -49.608 66.131 45.580 1.00 73.62 288 GLU A CA 1
ATOM 1589 C C . GLU A 1 260 ? -49.473 67.177 44.468 1.00 71.90 288 GLU A C 1
ATOM 1590 O O . GLU A 1 260 ? -50.484 67.602 43.905 1.00 68.51 288 GLU A O 1
ATOM 1596 N N . ASN A 1 261 ? -48.246 67.603 44.156 1.00 67.79 289 ASN A N 1
ATOM 1597 C CA . ASN A 1 261 ? -48.054 68.628 43.101 1.00 63.96 289 ASN A CA 1
ATOM 1598 C C . ASN A 1 261 ? -47.586 68.027 41.781 1.00 57.30 289 ASN A C 1
ATOM 1599 O O . ASN A 1 261 ? -46.900 68.672 40.988 1.00 50.92 289 ASN A O 1
ATOM 1604 N N . GLN A 1 262 ? -47.995 66.784 41.564 1.00 51.67 290 GLN A N 1
ATOM 1605 C CA . GLN A 1 262 ? -47.555 65.992 40.450 1.00 54.77 290 GLN A CA 1
ATOM 1606 C C . GLN A 1 262 ? -48.790 65.425 39.768 1.00 53.94 290 GLN A C 1
ATOM 1607 O O . GLN A 1 262 ? -49.772 65.157 40.427 1.00 52.30 290 GLN A O 1
ATOM 1613 N N . GLU A 1 263 ? -48.753 65.291 38.447 1.00 48.93 291 GLU A N 1
ATOM 1614 C CA . GLU A 1 263 ? -49.920 64.860 37.700 1.00 46.32 291 GLU A CA 1
ATOM 1615 C C . GLU A 1 263 ? -49.510 63.990 36.515 1.00 40.90 291 GLU A C 1
ATOM 1616 O O . GLU A 1 263 ? -48.551 64.306 35.797 1.00 40.54 291 GLU A O 1
ATOM 1622 N N . VAL A 1 264 ? -50.241 62.898 36.312 1.00 39.67 292 VAL A N 1
ATOM 1623 C CA . VAL A 1 264 ? -50.066 62.024 35.144 1.00 35.76 292 VAL A CA 1
ATOM 1624 C C . VAL A 1 264 ? -50.685 62.722 33.944 1.00 36.22 292 VAL A C 1
ATOM 1625 O O . VAL A 1 264 ? -51.844 63.103 34.028 1.00 35.20 292 VAL A O 1
ATOM 1629 N N . ILE A 1 265 ? -49.918 62.890 32.854 1.00 30.76 293 ILE A N 1
ATOM 1630 C CA . ILE A 1 265 ? -50.436 63.447 31.619 1.00 30.24 293 ILE A CA 1
ATOM 1631 C C . ILE A 1 265 ? -50.850 62.358 30.611 1.00 31.34 293 ILE A C 1
ATOM 1632 O O . ILE A 1 265 ? -51.877 62.459 29.935 1.00 32.86 293 ILE A O 1
ATOM 1637 N N . LEU A 1 266 ? -50.032 61.328 30.473 1.00 28.62 294 LEU A N 1
ATOM 1638 C CA . LEU A 1 266 ? -50.324 60.278 29.513 1.00 28.79 294 LEU A CA 1
ATOM 1639 C C . LEU A 1 266 ? -49.481 59.081 29.881 1.00 27.04 294 LEU A C 1
ATOM 1640 O O . LEU A 1 266 ? -48.386 59.255 30.372 1.00 29.68 294 LEU A O 1
ATOM 1645 N N . GLU A 1 267 ? -49.966 57.874 29.608 1.00 28.01 295 GLU A N 1
ATOM 1646 C CA . GLU A 1 267 ? -49.245 56.657 29.990 1.00 30.68 295 GLU A CA 1
ATOM 1647 C C . GLU A 1 267 ? -48.998 55.826 28.775 1.00 28.84 295 GLU A C 1
ATOM 1648 O O . GLU A 1 267 ? -49.674 56.016 27.775 1.00 28.24 295 GLU A O 1
ATOM 1654 N N . GLU A 1 268 ? -48.073 54.867 28.886 1.00 31.24 296 GLU A N 1
ATOM 1655 C CA . GLU A 1 268 ? -47.683 53.957 27.795 1.00 33.55 296 GLU A CA 1
ATOM 1656 C C . GLU A 1 268 ? -47.167 54.749 26.595 1.00 33.42 296 GLU A C 1
ATOM 1657 O O . GLU A 1 268 ? -47.527 54.521 25.437 1.00 35.17 296 GLU A O 1
ATOM 1663 N N . VAL A 1 269 ? -46.325 55.703 26.910 1.00 28.87 297 VAL A N 1
ATOM 1664 C CA . VAL A 1 269 ? -45.786 56.597 25.939 1.00 30.19 297 VAL A CA 1
ATOM 1665 C C . VAL A 1 269 ? -44.382 56.168 25.507 1.00 28.03 297 VAL A C 1
ATOM 1666 O O . VAL A 1 269 ? -43.596 55.632 26.316 1.00 30.04 297 VAL A O 1
ATOM 1670 N N . ARG A 1 270 ? -44.037 56.462 24.259 1.00 26.89 298 ARG A N 1
ATOM 1671 C CA . ARG A 1 270 ? -42.652 56.349 23.779 1.00 24.14 298 ARG A CA 1
ATOM 1672 C C . ARG A 1 270 ? -41.912 57.666 23.921 1.00 25.63 298 ARG A C 1
ATOM 1673 O O . ARG A 1 270 ? -40.851 57.739 24.561 1.00 24.76 298 ARG A O 1
ATOM 1681 N N . ASP A 1 271 ? -42.455 58.719 23.329 1.00 24.98 299 ASP A N 1
ATOM 1682 C CA . ASP A 1 271 ? -41.804 60.030 23.378 1.00 25.05 299 ASP A CA 1
ATOM 1683 C C . ASP A 1 271 ? -42.746 61.175 23.637 1.00 24.37 299 ASP A C 1
ATOM 1684 O O . ASP A 1 271 ? -43.962 61.041 23.552 1.00 25.04 299 ASP A O 1
ATOM 1689 N N . PHE A 1 272 ? -42.167 62.320 23.918 1.00 25.02 300 PHE A N 1
ATOM 1690 C CA . PHE A 1 272 ? -42.992 63.432 24.131 1.00 26.76 300 PHE A CA 1
ATOM 1691 C C . PHE A 1 272 ? -42.269 64.751 23.838 1.00 26.68 300 PHE A C 1
ATOM 1692 O O . PHE A 1 272 ? -41.059 64.816 23.926 1.00 27.26 300 PHE A O 1
ATOM 1700 N N . GLN A 1 273 ? -43.038 65.763 23.435 1.00 25.49 301 GLN A N 1
ATOM 1701 C CA . GLN A 1 273 ? -42.498 67.114 23.132 1.00 29.83 301 GLN A CA 1
ATOM 1702 C C . GLN A 1 273 ? -43.526 68.157 23.436 1.00 29.68 301 GLN A C 1
ATOM 1703 O O . GLN A 1 273 ? -44.716 67.954 23.222 1.00 35.59 301 GLN A O 1
ATOM 1709 N N . LEU A 1 274 ? -43.050 69.315 23.843 1.00 29.59 302 LEU A N 1
ATOM 1710 C CA . LEU A 1 274 ? -43.902 70.448 24.118 1.00 31.74 302 LEU A CA 1
ATOM 1711 C C . LEU A 1 274 ? -43.567 71.534 23.083 1.00 32.74 302 LEU A C 1
ATOM 1712 O O . LEU A 1 274 ? -42.402 71.831 22.883 1.00 29.89 302 LEU A O 1
ATOM 1717 N N . ARG A 1 275 ? -44.563 72.106 22.397 1.00 34.79 303 ARG A N 1
ATOM 1718 C CA . ARG A 1 275 ? -44.334 73.219 21.443 1.00 34.80 303 ARG A CA 1
ATOM 1719 C C . ARG A 1 275 ? -45.479 74.229 21.508 1.00 33.73 303 ARG A C 1
ATOM 1720 O O . ARG A 1 275 ? -46.518 74.042 20.883 1.00 31.87 303 ARG A O 1
ATOM 1728 N N . ASP A 1 276 ? -45.267 75.326 22.217 1.00 39.00 304 ASP A N 1
ATOM 1729 C CA . ASP A 1 276 ? -46.245 76.436 22.323 1.00 44.97 304 ASP A CA 1
ATOM 1730 C C . ASP A 1 276 ? -47.492 75.957 23.036 1.00 39.80 304 ASP A C 1
ATOM 1731 O O . ASP A 1 276 ? -47.378 75.343 24.084 1.00 41.33 304 ASP A O 1
ATOM 1736 N N . LYS A 1 277 ? -48.657 76.195 22.441 1.00 37.87 305 LYS A N 1
ATOM 1737 C CA . LYS A 1 277 ? -49.929 75.778 22.988 1.00 33.96 305 LYS A CA 1
ATOM 1738 C C . LYS A 1 277 ? -50.116 74.289 22.871 1.00 30.21 305 LYS A C 1
ATOM 1739 O O . LYS A 1 277 ? -51.062 73.745 23.423 1.00 29.31 305 LYS A O 1
ATOM 1745 N N . TYR A 1 278 ? -49.234 73.605 22.147 1.00 26.78 306 TYR A N 1
ATOM 1746 C CA . TYR A 1 278 ? -49.452 72.162 21.957 1.00 27.12 306 TYR A CA 1
ATOM 1747 C C . TYR A 1 278 ? -48.472 71.268 22.730 1.00 26.63 306 TYR A C 1
ATOM 1748 O O . TYR A 1 278 ? -47.329 71.658 23.020 1.00 26.11 306 TYR A O 1
ATOM 1757 N N . MET A 1 279 ? -48.924 70.058 22.999 1.00 26.76 307 MET A N 1
ATOM 1758 C CA . MET A 1 279 ? -48.099 69.017 23.568 1.00 29.96 307 MET A CA 1
ATOM 1759 C C . MET A 1 279 ? -48.302 67.805 22.698 1.00 27.67 307 MET A C 1
ATOM 1760 O O . MET A 1 279 ? -49.422 67.519 22.311 1.00 31.22 307 MET A O 1
ATOM 1765 N N . PHE A 1 280 ? -47.222 67.106 22.399 1.00 24.05 308 PHE A N 1
ATOM 1766 C CA . PHE A 1 280 ? -47.263 65.901 21.582 1.00 25.25 308 PHE A CA 1
ATOM 1767 C C . PHE A 1 280 ? -46.697 64.699 22.393 1.00 28.53 308 PHE A C 1
ATOM 1768 O O . PHE A 1 280 ? -45.762 64.867 23.191 1.00 26.83 308 PHE A O 1
ATOM 1776 N N . ALA A 1 281 ? -47.249 63.511 22.170 1.00 25.91 309 ALA A N 1
ATOM 1777 C CA . ALA A 1 281 ? -46.707 62.292 22.743 1.00 26.20 309 ALA A CA 1
ATOM 1778 C C . ALA A 1 281 ? -47.011 61.167 21.760 1.00 27.86 309 ALA A C 1
ATOM 1779 O O . ALA A 1 281 ? -47.808 61.338 20.841 1.00 32.83 309 ALA A O 1
ATOM 1781 N N . THR A 1 282 ? -46.365 60.025 21.938 1.00 27.69 310 THR A N 1
ATOM 1782 C CA . THR A 1 282 ? -46.615 58.899 21.076 1.00 26.28 310 THR A CA 1
ATOM 1783 C C . THR A 1 282 ? -46.900 57.611 21.845 1.00 28.54 310 THR A C 1
ATOM 1784 O O . THR A 1 282 ? -46.353 57.364 22.943 1.00 29.68 310 THR A O 1
ATOM 1788 N N . LYS A 1 283 ? -47.789 56.809 21.268 1.00 28.71 311 LYS A N 1
ATOM 1789 C CA . LYS A 1 283 ? -48.033 55.463 21.725 1.00 29.26 311 LYS A CA 1
ATOM 1790 C C . LYS A 1 283 ? -47.851 54.530 20.546 1.00 30.70 311 LYS A C 1
ATOM 1791 O O . LYS A 1 283 ? -47.711 54.975 19.408 1.00 32.62 311 LYS A O 1
ATOM 1797 N N . VAL A 1 284 ? -47.853 53.233 20.820 1.00 30.76 312 VAL A N 1
ATOM 1798 C CA . VAL A 1 284 ? -47.733 52.239 19.794 1.00 30.13 312 VAL A CA 1
ATOM 1799 C C . VAL A 1 284 ? -49.063 51.451 19.748 1.00 35.02 312 VAL A C 1
ATOM 1800 O O . VAL A 1 284 ? -49.606 51.114 20.786 1.00 32.86 312 VAL A O 1
ATOM 1804 N N . VAL A 1 285 ? -49.562 51.180 18.540 1.00 32.29 313 VAL A N 1
ATOM 1805 C CA . VAL A 1 285 ? -50.759 50.403 18.323 1.00 35.96 313 VAL A CA 1
ATOM 1806 C C . VAL A 1 285 ? -50.409 49.254 17.379 1.00 38.75 313 VAL A C 1
ATOM 1807 O O . VAL A 1 285 ? -49.310 49.223 16.780 1.00 35.82 313 VAL A O 1
ATOM 1811 N N . HIS A 1 286 ? -51.344 48.314 17.266 1.00 47.57 314 HIS A N 1
ATOM 1812 C CA . HIS A 1 286 ? -51.302 47.251 16.231 1.00 54.15 314 HIS A CA 1
ATOM 1813 C C . HIS A 1 286 ? -52.608 47.208 15.456 1.00 52.76 314 HIS A C 1
ATOM 1814 O O . HIS A 1 286 ? -52.830 48.050 14.593 1.00 54.54 314 HIS A O 1
ATOM 1821 N N . GLN A 1 292 ? -50.535 41.946 11.954 1.00 91.04 320 GLN A N 1
ATOM 1822 C CA . GLN A 1 292 ? -50.771 43.168 12.720 1.00 97.47 320 GLN A CA 1
ATOM 1823 C C . GLN A 1 292 ? -49.436 43.835 13.022 1.00 90.23 320 GLN A C 1
ATOM 1824 O O . GLN A 1 292 ? -48.858 43.622 14.094 1.00 91.22 320 GLN A O 1
ATOM 1830 N N . GLN A 1 293 ? -48.939 44.633 12.087 1.00 71.61 321 GLN A N 1
ATOM 1831 C CA . GLN A 1 293 ? -47.674 45.303 12.314 1.00 64.96 321 GLN A CA 1
ATOM 1832 C C . GLN A 1 293 ? -47.911 46.439 13.279 1.00 56.13 321 GLN A C 1
ATOM 1833 O O . GLN A 1 293 ? -48.976 47.065 13.294 1.00 53.12 321 GLN A O 1
ATOM 1839 N N . SER A 1 294 ? -46.908 46.722 14.086 1.00 44.43 322 SER A N 1
ATOM 1840 C CA . SER A 1 294 ? -47.039 47.831 14.997 1.00 43.04 322 SER A CA 1
ATOM 1841 C C . SER A 1 294 ? -46.788 49.155 14.255 1.00 40.67 322 SER A C 1
ATOM 1842 O O . SER A 1 294 ? -46.121 49.207 13.212 1.00 37.91 322 SER A O 1
ATOM 1845 N N . SER A 1 295 ? -47.331 50.217 14.814 1.00 34.75 323 SER A N 1
ATOM 1846 C CA . SER A 1 295 ? -47.283 51.521 14.188 1.00 34.93 323 SER A CA 1
ATOM 1847 C C . SER A 1 295 ? -47.372 52.543 15.306 1.00 30.95 323 SER A C 1
ATOM 1848 O O . SER A 1 295 ? -47.988 52.275 16.333 1.00 35.79 323 SER A O 1
ATOM 1851 N N . VAL A 1 296 ? -46.844 53.730 15.071 1.00 30.43 324 VAL A N 1
ATOM 1852 C CA . VAL A 1 296 ? -46.795 54.778 16.088 1.00 29.13 324 VAL A CA 1
ATOM 1853 C C . VAL A 1 296 ? -47.969 55.707 15.875 1.00 29.52 324 VAL A C 1
ATOM 1854 O O . VAL A 1 296 ? -48.203 56.220 14.789 1.00 30.49 324 VAL A O 1
ATOM 1858 N N . GLN A 1 297 ? -48.709 55.916 16.935 1.00 30.39 325 GLN A N 1
ATOM 1859 C CA . GLN A 1 297 ? -49.825 56.782 16.940 1.00 29.10 325 GLN A CA 1
ATOM 1860 C C . GLN A 1 297 ? -49.451 58.053 17.699 1.00 28.87 325 GLN A C 1
ATOM 1861 O O . GLN A 1 297 ? -48.942 57.984 18.835 1.00 28.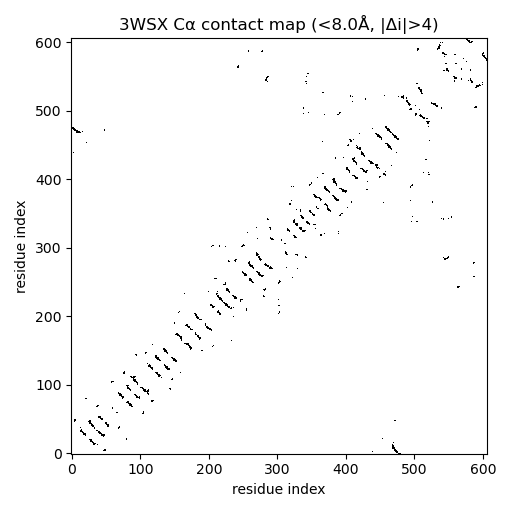29 325 GLN A O 1
ATOM 1867 N N . LEU A 1 298 ? -49.742 59.201 17.075 1.00 26.44 326 LEU A N 1
ATOM 1868 C CA . LEU A 1 298 ? -49.537 60.534 17.650 1.00 24.87 326 LEU A CA 1
ATOM 1869 C C . LEU A 1 298 ? -50.678 60.970 18.558 1.00 26.64 326 LEU A C 1
ATOM 1870 O O . LEU A 1 298 ? -51.847 60.816 18.199 1.00 24.81 326 LEU A O 1
ATOM 1875 N N . TRP A 1 299 ? -50.338 61.520 19.731 1.00 25.53 327 TRP A N 1
ATOM 1876 C CA . TRP A 1 299 ? -51.332 62.054 20.674 1.00 24.13 327 TRP A CA 1
ATOM 1877 C C . TRP A 1 299 ? -51.059 63.553 20.835 1.00 23.57 327 TRP A C 1
ATOM 1878 O O . TRP A 1 299 ? -49.929 63.961 20.865 1.00 24.87 327 TRP A O 1
ATOM 1889 N N . VAL A 1 300 ? -52.100 64.359 20.997 1.00 24.67 328 VAL A N 1
ATOM 1890 C CA . VAL A 1 300 ? -51.965 65.794 20.971 1.00 24.89 328 VAL A CA 1
ATOM 1891 C C . VAL A 1 300 ? -52.883 66.428 21.979 1.00 28.99 328 VAL A C 1
ATOM 1892 O O . VAL A 1 300 ? -54.014 65.942 22.239 1.00 32.59 328 VAL A O 1
ATOM 1896 N N . SER A 1 301 ? -52.372 67.493 22.572 1.00 28.03 329 SER A N 1
ATOM 1897 C CA . SER A 1 301 ? -53.130 68.354 23.449 1.00 29.80 329 SER A CA 1
ATOM 1898 C C . SER A 1 301 ? -52.985 69.780 22.940 1.00 31.10 329 SER A C 1
ATOM 1899 O O . SER A 1 301 ? -51.867 70.238 22.664 1.00 31.38 329 SER A O 1
ATOM 1902 N N . PHE A 1 302 ? -54.112 70.484 22.868 1.00 32.89 330 PHE A N 1
ATOM 1903 C CA . PHE A 1 302 ? -54.144 71.893 22.507 1.00 33.13 330 PHE A CA 1
ATOM 1904 C C . PHE A 1 302 ? -54.642 72.662 23.720 1.00 33.93 330 PHE A C 1
ATOM 1905 O O . PHE A 1 302 ? -55.639 72.279 24.332 1.00 33.64 330 PHE A O 1
ATOM 1913 N N . GLY A 1 303 ? -53.964 73.750 24.071 1.00 35.22 331 GLY A N 1
ATOM 1914 C CA . GLY A 1 303 ? -54.364 74.519 25.255 1.00 36.62 331 GLY A CA 1
ATOM 1915 C C . GLY A 1 303 ? -54.400 73.734 26.573 1.00 40.53 331 GLY A C 1
ATOM 1916 O O . GLY A 1 303 ? -55.185 74.067 27.466 1.00 41.68 331 GLY A O 1
ATOM 1917 N N . ARG A 1 304 ? -53.577 72.694 26.703 1.00 36.05 332 ARG A N 1
ATOM 1918 C CA . ARG A 1 304 ? -53.466 71.964 27.985 1.00 42.13 332 ARG A CA 1
ATOM 1919 C C . ARG A 1 304 ? -54.698 71.185 28.390 1.00 39.76 332 ARG A C 1
ATOM 1920 O O . ARG A 1 304 ? -54.813 70.788 29.525 1.00 42.97 332 ARG A O 1
ATOM 1928 N N . LYS A 1 305 ? -55.585 70.936 27.446 1.00 40.43 333 LYS A N 1
ATOM 1929 C CA . LYS A 1 305 ? -56.685 69.995 27.628 1.00 41.84 333 LYS A CA 1
ATOM 1930 C C . LYS A 1 305 ? -56.135 68.585 27.528 1.00 38.75 333 LYS A C 1
ATOM 1931 O O . LYS A 1 305 ? -55.040 68.411 27.036 1.00 37.30 333 LYS A O 1
ATOM 1937 N N . PRO A 1 306 ? -56.889 67.576 27.999 1.00 40.23 334 PRO A N 1
ATOM 1938 C CA . PRO A 1 306 ? -56.365 66.192 27.990 1.00 37.69 334 PRO A CA 1
ATOM 1939 C C . PRO A 1 306 ? -55.884 65.803 26.602 1.00 39.57 334 PRO A C 1
ATOM 1940 O O . PRO A 1 306 ? -56.468 66.235 25.604 1.00 37.54 334 PRO A O 1
ATOM 1944 N N . MET A 1 307 ? -54.854 64.971 26.542 1.00 33.61 335 MET A N 1
ATOM 1945 C CA . MET A 1 307 ? -54.355 64.500 25.271 1.00 35.49 335 MET A CA 1
ATOM 1946 C C . MET A 1 307 ? -55.319 63.548 24.565 1.00 35.60 335 MET A C 1
ATOM 1947 O O . MET A 1 307 ? -55.992 62.774 25.197 1.00 37.82 335 MET A O 1
ATOM 1952 N N . ARG A 1 308 ? -55.373 63.603 23.238 1.00 35.18 336 ARG A N 1
ATOM 1953 C CA . ARG A 1 308 ? -56.207 62.684 22.480 1.00 33.35 336 ARG A CA 1
ATOM 1954 C C . ARG A 1 308 ? -55.435 62.116 21.295 1.00 32.70 336 ARG A C 1
ATOM 1955 O O . ARG A 1 308 ? -54.494 62.728 20.816 1.00 31.34 336 ARG A O 1
ATOM 1963 N N . ALA A 1 309 ? -55.866 60.961 20.811 1.00 31.23 337 ALA A N 1
ATOM 1964 C CA . ALA A 1 309 ? -55.220 60.295 19.723 1.00 32.80 337 ALA A CA 1
ATOM 1965 C C . ALA A 1 309 ? -55.488 61.081 18.452 1.00 34.15 337 ALA A C 1
ATOM 1966 O O . ALA A 1 309 ? -56.620 61.373 18.128 1.00 33.84 337 ALA A O 1
ATOM 1968 N N . ALA A 1 310 ? -54.444 61.421 17.729 1.00 33.01 338 ALA A N 1
ATOM 1969 C CA . ALA A 1 310 ? -54.641 62.023 16.430 1.00 33.29 338 ALA A CA 1
ATOM 1970 C C . ALA A 1 310 ? -55.009 60.881 15.480 1.00 39.10 338 ALA A C 1
ATOM 1971 O O . ALA A 1 310 ? -54.690 59.735 15.730 1.00 41.63 338 ALA A O 1
ATOM 1973 N N . GLN A 1 311 ? -55.696 61.200 14.398 1.00 45.69 339 GLN A N 1
ATOM 1974 C CA . GLN A 1 311 ? -56.009 60.221 13.378 1.00 48.20 339 GLN A CA 1
ATOM 1975 C C . GLN A 1 311 ? -55.082 60.468 12.216 1.00 49.21 339 GLN A C 1
ATOM 1976 O O . GLN A 1 311 ? -55.021 61.574 11.610 1.00 53.78 339 GLN A O 1
ATOM 1982 N N . PHE A 1 312 ? -54.321 59.433 11.949 1.00 45.45 340 PHE A N 1
ATOM 1983 C CA . PHE A 1 312 ? -53.442 59.386 10.822 1.00 50.13 340 PHE A CA 1
ATOM 1984 C C . PHE A 1 312 ? -53.748 58.044 10.194 1.00 52.50 340 PHE A C 1
ATOM 1985 O O . PHE A 1 312 ? -53.443 56.988 10.790 1.00 48.98 340 PHE A O 1
ATOM 1993 N N . VAL A 1 313 ? -54.372 58.085 9.020 1.00 50.00 341 VAL A N 1
ATOM 1994 C CA . VAL A 1 313 ? -54.713 56.846 8.307 1.00 57.22 341 VAL A CA 1
ATOM 1995 C C . VAL A 1 313 ? -53.682 56.625 7.198 1.00 59.99 341 VAL A C 1
ATOM 1996 O O . VAL A 1 313 ? -53.511 57.482 6.305 1.00 70.52 341 VAL A O 1
ATOM 2000 N N . THR A 1 314 ? -52.960 55.510 7.288 1.00 58.76 342 THR A N 1
ATOM 2001 C CA . THR A 1 314 ? -52.096 55.068 6.188 1.00 61.30 342 THR A CA 1
ATOM 2002 C C . THR A 1 314 ? -52.174 53.556 6.028 1.00 63.20 342 THR A C 1
ATOM 2003 O O . THR A 1 314 ? -52.627 52.833 6.918 1.00 61.46 342 THR A O 1
ATOM 2007 N N . ARG A 1 315 ? -51.717 53.076 4.883 1.00 71.21 343 ARG A N 1
ATOM 2008 C CA . ARG A 1 315 ? -51.791 51.659 4.605 1.00 75.51 343 ARG A CA 1
ATOM 2009 C C . ARG A 1 315 ? -50.627 50.961 5.285 1.00 72.40 343 ARG A C 1
ATOM 2010 O O . ARG A 1 315 ? -50.660 49.751 5.497 1.00 66.63 343 ARG A O 1
ATOM 2018 N N . HIS A 1 316 ? -49.614 51.746 5.648 1.00 73.54 344 HIS A N 1
ATOM 2019 C CA . HIS A 1 316 ? -48.356 51.217 6.173 1.00 70.81 344 HIS A CA 1
ATOM 2020 C C . HIS A 1 316 ? -47.976 51.871 7.493 1.00 56.85 344 HIS A C 1
ATOM 2021 O O . HIS A 1 316 ? -48.411 52.976 7.783 1.00 52.09 344 HIS A O 1
ATOM 2028 N N . PRO A 1 317 ? -47.151 51.193 8.291 1.00 53.55 345 PRO A N 1
ATOM 2029 C CA . PRO A 1 317 ? -46.817 51.743 9.607 1.00 46.25 345 PRO A CA 1
ATOM 2030 C C . PRO A 1 317 ? -46.150 53.116 9.542 1.00 39.65 345 PRO A C 1
ATOM 2031 O O . PRO A 1 317 ? -45.352 53.398 8.640 1.00 36.72 345 PRO A O 1
ATOM 2035 N N . ILE A 1 318 ? -46.468 53.957 10.513 1.00 36.06 346 ILE A N 1
ATOM 2036 C CA . ILE A 1 318 ? -45.735 55.198 10.702 1.00 36.56 346 ILE A CA 1
ATOM 2037 C C . ILE A 1 318 ? -44.690 54.962 11.796 1.00 34.34 346 ILE A C 1
ATOM 2038 O O . ILE A 1 318 ? -45.017 54.422 12.830 1.00 37.55 346 ILE A O 1
ATOM 2043 N N . ASN A 1 319 ? -43.438 55.314 11.528 1.00 35.42 347 ASN A N 1
ATOM 2044 C CA . ASN A 1 319 ? -42.323 55.092 12.479 1.00 38.21 347 ASN A CA 1
ATOM 2045 C C . ASN A 1 319 ? -42.049 56.286 13.381 1.00 37.13 347 ASN A C 1
ATOM 2046 O O . ASN A 1 319 ? -41.560 56.107 14.472 1.00 35.97 347 ASN A O 1
ATOM 2051 N N . GLU A 1 320 ? -42.355 57.493 12.903 1.00 33.64 348 GLU A N 1
ATOM 2052 C CA . GLU A 1 320 ? -42.060 58.708 13.627 1.00 35.90 348 GLU A CA 1
ATOM 2053 C C . GLU A 1 320 ? -42.776 59.902 13.020 1.00 32.37 348 GLU A C 1
ATOM 2054 O O . GLU A 1 320 ? -43.173 59.884 11.869 1.00 30.21 348 GLU A O 1
ATOM 2060 N N . TYR A 1 321 ? -42.895 60.949 13.813 1.00 27.07 349 TYR A N 1
ATOM 2061 C CA . TYR A 1 321 ? -43.470 62.180 13.384 1.00 25.09 349 TYR A CA 1
ATOM 2062 C C . TYR A 1 321 ? -42.442 63.261 13.608 1.00 27.59 349 TYR A C 1
ATOM 2063 O O . TYR A 1 321 ? -41.695 63.230 14.597 1.00 26.65 349 TYR A O 1
ATOM 2072 N N . TYR A 1 322 ? -42.438 64.242 12.701 1.00 28.01 350 TYR A N 1
ATOM 2073 C CA . TYR A 1 322 ? -41.660 65.416 12.848 1.00 26.93 350 TYR A CA 1
ATOM 2074 C C . TYR A 1 322 ? -42.601 66.587 12.976 1.00 28.30 350 TYR A C 1
ATOM 2075 O O . TYR A 1 322 ? -43.381 66.873 12.038 1.00 30.41 350 TYR A O 1
ATOM 2084 N N . ILE A 1 323 ? -42.528 67.300 14.103 1.00 26.90 351 ILE A N 1
ATOM 2085 C CA . ILE A 1 323 ? -43.394 68.454 14.302 1.00 28.52 351 ILE A CA 1
ATOM 2086 C C . ILE A 1 323 ? -42.675 69.660 13.699 1.00 29.25 351 ILE A C 1
ATOM 2087 O O . ILE A 1 323 ? -41.710 70.132 14.270 1.00 28.01 351 ILE A O 1
ATOM 2092 N N . ALA A 1 324 ? -43.153 70.158 12.559 1.00 29.69 352 ALA A N 1
ATOM 2093 C CA . ALA A 1 324 ? -42.453 71.236 11.839 1.00 29.16 352 ALA A CA 1
ATOM 2094 C C . ALA A 1 324 ? -42.780 72.623 12.375 1.00 29.42 352 ALA A C 1
ATOM 2095 O O . ALA A 1 324 ? -41.939 73.523 12.333 1.00 30.88 352 ALA A O 1
ATOM 2097 N N . ASP A 1 325 ? -43.989 72.796 12.905 1.00 27.10 353 ASP A N 1
ATOM 2098 C CA . ASP A 1 325 ? -44.425 74.084 13.414 1.00 26.61 353 ASP A CA 1
ATOM 2099 C C . ASP A 1 325 ? -45.769 73.876 14.093 1.00 25.55 353 ASP A C 1
ATOM 2100 O O . ASP A 1 325 ? -46.562 73.088 13.606 1.00 25.53 353 ASP A O 1
ATOM 2105 N N . ALA A 1 326 ? -46.035 74.618 15.166 1.00 23.75 354 ALA A N 1
ATOM 2106 C CA . ALA A 1 326 ? -47.279 74.501 15.928 1.00 24.44 354 ALA A CA 1
ATOM 2107 C C . ALA A 1 326 ? -47.606 75.874 16.507 1.00 25.55 354 ALA A C 1
ATOM 2108 O O . ALA A 1 326 ? -48.185 75.980 17.571 1.00 30.94 354 ALA A O 1
ATOM 2110 N N . SER A 1 327 ? -47.184 76.929 15.827 1.00 28.33 355 SER A N 1
ATOM 2111 C CA . SER A 1 327 ? -47.300 78.285 16.377 1.00 31.76 355 SER A CA 1
ATOM 2112 C C . SER A 1 327 ? -48.514 79.088 15.881 1.00 31.83 355 SER A C 1
ATOM 2113 O O . SER A 1 327 ? -48.777 80.174 16.410 1.00 29.37 355 SER A O 1
ATOM 2116 N N . GLU A 1 328 ? -49.273 78.589 14.908 1.00 30.66 356 GLU A N 1
ATOM 2117 C CA . GLU A 1 328 ? -50.411 79.423 14.469 1.00 32.18 356 GLU A CA 1
ATOM 2118 C C . GLU A 1 328 ? -51.737 78.686 14.531 1.00 34.68 356 GLU A C 1
ATOM 2119 O O . GLU A 1 328 ? -52.453 78.599 13.536 1.00 34.17 356 GLU A O 1
ATOM 2125 N N . ASP A 1 329 ? -52.054 78.121 15.700 1.00 33.80 357 ASP A N 1
ATOM 2126 C CA . ASP A 1 329 ? -53.316 77.403 15.919 1.00 33.83 357 ASP A CA 1
ATOM 2127 C C . ASP A 1 329 ? -53.576 76.263 14.948 1.00 32.06 357 ASP A C 1
ATOM 2128 O O . ASP A 1 329 ? -54.718 75.963 14.578 1.00 33.43 357 ASP A O 1
ATOM 2133 N N . GLN A 1 330 ? -52.500 75.608 14.549 1.00 27.96 358 GLN A N 1
ATOM 2134 C CA . GLN A 1 330 ? -52.628 74.326 13.893 1.00 28.88 358 GLN A CA 1
ATOM 2135 C C . GLN A 1 330 ? -51.265 73.677 13.994 1.00 27.95 358 GLN A C 1
ATOM 2136 O O . GLN A 1 330 ? -50.329 74.312 14.440 1.00 28.58 358 GLN A O 1
ATOM 2142 N N . VAL A 1 331 ? -51.156 72.431 13.554 1.00 26.33 359 VAL A N 1
ATOM 2143 C CA . VAL A 1 331 ? -49.905 71.741 13.607 1.00 26.03 359 VAL A CA 1
ATOM 2144 C C . VAL A 1 331 ? -49.543 71.357 12.199 1.00 25.68 359 VAL A C 1
ATOM 2145 O O . VAL A 1 331 ? -50.403 70.816 11.447 1.00 28.09 359 VAL A O 1
ATOM 2149 N N . PHE A 1 332 ? -48.286 71.621 11.840 1.00 24.69 360 PHE A N 1
ATOM 2150 C CA . PHE A 1 332 ? -47.670 71.057 10.645 1.00 24.15 360 PHE A CA 1
ATOM 2151 C C . PHE A 1 332 ? -46.803 69.881 11.084 1.00 26.75 360 PHE A C 1
ATOM 2152 O O . PHE A 1 332 ? -45.926 70.030 11.970 1.00 27.79 360 PHE A O 1
ATOM 2160 N N . VAL A 1 333 ? -46.986 68.741 10.439 1.00 25.66 361 VAL A N 1
ATOM 2161 C CA . VAL A 1 333 ? -46.273 67.531 10.789 1.00 27.72 361 VAL A CA 1
ATOM 2162 C C . VAL A 1 333 ? -45.766 66.886 9.539 1.00 27.68 361 VAL A C 1
ATOM 2163 O O . VAL A 1 333 ? -46.499 66.758 8.557 1.00 30.35 361 VAL A O 1
ATOM 2167 N N . CYS A 1 334 ? -44.546 66.391 9.597 1.00 29.08 362 CYS A N 1
ATOM 2168 C CA . CYS A 1 334 ? -43.974 65.654 8.483 1.00 29.45 362 CYS A CA 1
ATOM 2169 C C . CYS A 1 334 ? -43.867 64.185 8.821 1.00 32.35 362 CYS A C 1
ATOM 2170 O O . CYS A 1 334 ? -43.441 63.800 9.906 1.00 34.06 362 CYS A O 1
ATOM 2173 N N . VAL A 1 335 ? -44.262 63.361 7.869 1.00 32.19 363 VAL A N 1
ATOM 2174 C CA . VAL A 1 335 ? -44.187 61.924 8.007 1.00 36.55 363 VAL A CA 1
ATOM 2175 C C . VAL A 1 335 ? -43.503 61.355 6.758 1.00 40.27 363 VAL A C 1
ATOM 2176 O O . VAL A 1 335 ? -43.794 61.828 5.644 1.00 41.31 363 VAL A O 1
ATOM 2180 N N . SER A 1 336 ? -42.630 60.353 6.958 1.00 43.12 364 SER A N 1
ATOM 2181 C CA . SER A 1 336 ? -41.829 59.648 5.914 1.00 50.99 364 SER A CA 1
ATOM 2182 C C . SER A 1 336 ? -40.616 60.479 5.522 1.00 52.13 364 SER A C 1
ATOM 2183 O O . SER A 1 336 ? -40.693 61.706 5.499 1.00 59.77 364 SER A O 1
ATOM 2186 N N . HIS A 1 337 ? -39.492 59.814 5.249 1.00 58.11 365 HIS A N 1
ATOM 2187 C CA . HIS A 1 337 ? -38.230 60.476 4.851 1.00 60.58 365 HIS A CA 1
ATOM 2188 C C . HIS A 1 337 ? -37.472 59.717 3.742 1.00 65.02 365 HIS A C 1
ATOM 2189 O O . HIS A 1 337 ? -36.237 59.806 3.671 1.00 70.43 365 HIS A O 1
ATOM 2196 N N . SER A 1 338 ? -38.202 58.974 2.898 1.00 59.32 366 SER A N 1
ATOM 2197 C CA . SER A 1 338 ? -37.622 58.259 1.757 1.00 66.68 366 SER A CA 1
ATOM 2198 C C . SER A 1 338 ? -37.015 59.227 0.746 1.00 64.93 366 SER A C 1
ATOM 2199 O O . SER A 1 338 ? -37.654 60.221 0.394 1.00 64.08 366 SER A O 1
ATOM 2202 N N . ASN A 1 339 ? -35.792 58.936 0.290 1.00 65.36 367 ASN A N 1
ATOM 2203 C CA . ASN A 1 339 ? -35.088 59.724 -0.744 1.00 65.65 367 ASN A CA 1
ATOM 2204 C C . ASN A 1 339 ? -34.948 61.211 -0.421 1.00 63.23 367 ASN A C 1
ATOM 2205 O O . ASN A 1 339 ? -35.105 62.070 -1.307 1.00 61.12 367 ASN A O 1
ATOM 2210 N N . ASN A 1 340 ? -34.695 61.510 0.853 1.00 60.63 368 ASN A N 1
ATOM 2211 C CA . ASN A 1 340 ? -34.582 62.891 1.312 1.00 52.75 368 ASN A CA 1
ATOM 2212 C C . ASN A 1 340 ? -35.812 63.777 1.038 1.00 47.96 368 ASN A C 1
ATOM 2213 O O . ASN A 1 340 ? -35.695 64.985 0.823 1.00 46.34 368 ASN A O 1
ATOM 2218 N N . ARG A 1 341 ? -36.988 63.161 1.107 1.00 43.00 369 ARG A N 1
ATOM 2219 C CA . ARG A 1 341 ? -38.279 63.818 0.921 1.00 44.13 369 ARG A CA 1
ATOM 2220 C C . ARG A 1 341 ? -39.189 63.473 2.107 1.00 43.05 369 ARG A C 1
ATOM 2221 O O . ARG A 1 341 ? -39.122 62.373 2.667 1.00 39.79 369 ARG A O 1
ATOM 2229 N N . THR A 1 342 ? -40.092 64.383 2.441 1.00 36.64 370 THR A N 1
ATOM 2230 C CA . THR A 1 342 ? -41.108 64.081 3.400 1.00 34.20 370 THR A CA 1
ATOM 2231 C C . THR A 1 342 ? -42.412 64.703 2.897 1.00 35.49 370 THR A C 1
ATOM 2232 O O . THR A 1 342 ? -42.406 65.540 1.988 1.00 34.91 370 THR A O 1
ATOM 2236 N N . ASN A 1 343 ? -43.506 64.331 3.555 1.00 31.90 371 ASN A N 1
ATOM 2237 C CA . ASN A 1 343 ? -44.811 64.851 3.277 1.00 29.93 371 ASN A CA 1
ATOM 2238 C C . ASN A 1 343 ? -45.320 65.693 4.422 1.00 29.79 371 ASN A C 1
ATOM 2239 O O . ASN A 1 343 ? -45.271 65.280 5.568 1.00 29.65 371 ASN A O 1
ATOM 2244 N N . LEU A 1 344 ? -45.868 66.857 4.088 1.00 28.67 372 LEU A N 1
ATOM 2245 C CA . LEU A 1 344 ? -46.259 67.846 5.049 1.00 28.27 372 LEU A CA 1
ATOM 2246 C C . LEU A 1 344 ? -47.752 67.746 5.263 1.00 31.48 372 LEU A C 1
ATOM 2247 O O . LEU A 1 344 ? -48.507 67.900 4.302 1.00 33.62 372 LEU A O 1
ATOM 2252 N N . TYR A 1 345 ? -48.177 67.505 6.511 1.00 29.10 373 TYR A N 1
ATOM 2253 C CA . TYR A 1 345 ? -49.592 67.465 6.865 1.00 25.93 373 TYR A CA 1
ATOM 2254 C C . TYR A 1 345 ? -49.951 68.610 7.783 1.00 26.64 373 TYR A C 1
ATOM 2255 O O . TYR A 1 345 ? -49.086 69.080 8.526 1.00 28.64 373 TYR A O 1
ATOM 2264 N N . ILE A 1 346 ? -51.219 69.051 7.726 1.00 25.70 374 ILE A N 1
ATOM 2265 C CA . ILE A 1 346 ? -51.739 70.138 8.548 1.00 26.17 374 ILE A CA 1
ATOM 2266 C C . ILE A 1 346 ? -53.006 69.697 9.258 1.00 26.70 374 ILE A C 1
ATOM 2267 O O . ILE A 1 346 ? -53.700 68.788 8.784 1.00 26.44 374 ILE A O 1
ATOM 2272 N N . SER A 1 347 ? -53.288 70.313 10.405 1.00 24.92 375 SER A N 1
ATOM 2273 C CA . SER A 1 347 ? -54.455 69.977 11.173 1.00 26.59 375 SER A CA 1
ATOM 2274 C C . SER A 1 347 ? -55.315 71.220 11.300 1.00 28.11 375 SER A C 1
ATOM 2275 O O . SER A 1 347 ? -54.930 72.287 10.845 1.00 27.41 375 SER A O 1
ATOM 2278 N N . GLU A 1 348 ? -56.450 71.087 11.982 1.00 28.07 376 GLU A N 1
ATOM 2279 C CA . GLU A 1 348 ? -57.188 72.226 12.501 1.00 29.83 376 GLU A CA 1
ATOM 2280 C C . GLU A 1 348 ? -56.623 72.507 13.916 1.00 30.17 376 GLU A C 1
ATOM 2281 O O . GLU A 1 348 ? -55.595 71.949 14.293 1.00 27.49 376 GLU A O 1
ATOM 2287 N N . ALA A 1 349 ? -57.316 73.341 14.683 1.00 27.47 377 ALA A N 1
ATOM 2288 C CA . ALA A 1 349 ? -56.796 73.846 15.950 1.00 31.64 377 ALA A CA 1
ATOM 2289 C C . ALA A 1 349 ? -56.536 72.743 16.997 1.00 31.54 377 ALA A C 1
ATOM 2290 O O . ALA A 1 349 ? -55.585 72.846 17.749 1.00 31.43 377 ALA A O 1
ATOM 2292 N N . GLU A 1 350 ? -57.384 71.728 17.040 1.00 30.20 378 GLU A N 1
ATOM 2293 C CA . GLU A 1 350 ? -57.266 70.641 18.032 1.00 33.57 378 GLU A CA 1
ATOM 2294 C C . GLU A 1 350 ? -56.052 69.782 17.783 1.00 31.82 378 GLU A C 1
ATOM 2295 O O . GLU A 1 350 ? -55.578 69.134 18.694 1.00 31.38 378 GLU A O 1
ATOM 2301 N N . GLY A 1 351 ? -55.561 69.756 16.545 1.00 30.94 379 GLY A N 1
ATOM 2302 C CA . GLY A 1 351 ? -54.312 69.052 16.238 1.00 26.21 379 GLY A CA 1
ATOM 2303 C C . GLY A 1 351 ? -54.496 67.549 16.084 1.00 29.69 379 GLY A C 1
ATOM 2304 O O . GLY A 1 351 ? -53.539 66.795 16.294 1.00 30.92 379 GLY A O 1
ATOM 2305 N N . LEU A 1 352 ? -55.676 67.117 15.632 1.00 27.38 380 LEU A N 1
ATOM 2306 C CA . LEU A 1 352 ? -56.041 65.709 15.639 1.00 29.40 380 LEU A CA 1
ATOM 2307 C C . LEU A 1 352 ? -56.374 65.117 14.289 1.00 30.77 380 LEU A C 1
ATOM 2308 O O . LEU A 1 352 ? -56.220 63.909 14.093 1.00 30.96 380 LEU A O 1
ATOM 2313 N N . LYS A 1 353 ? -56.869 65.938 13.366 1.00 32.28 381 LYS A N 1
ATOM 2314 C CA . LYS A 1 353 ? -57.209 65.433 12.032 1.00 30.14 381 LYS A CA 1
ATOM 2315 C C . LYS A 1 353 ? -56.397 66.128 10.979 1.00 28.64 381 LYS A C 1
ATOM 2316 O O . LYS A 1 353 ? -56.566 67.328 10.714 1.00 27.27 381 LYS A O 1
ATOM 2322 N N . PHE A 1 354 ? -55.484 65.370 10.405 1.00 29.96 382 PHE A N 1
ATOM 2323 C CA . PHE A 1 354 ? -54.491 65.900 9.499 1.00 29.24 382 PHE A CA 1
ATOM 2324 C C . PHE A 1 354 ? -54.817 65.615 8.052 1.00 30.27 382 PHE A C 1
ATOM 2325 O O . PHE A 1 354 ? -55.374 64.574 7.736 1.00 30.41 382 PHE A O 1
ATOM 2333 N N . SER A 1 355 ? -54.451 66.553 7.176 1.00 28.95 383 SER A N 1
ATOM 2334 C CA . SER A 1 355 ? -54.589 66.377 5.732 1.00 28.12 383 SER A CA 1
ATOM 2335 C C . SER A 1 355 ? -53.289 66.716 5.066 1.00 28.29 383 SER A C 1
ATOM 2336 O O . SER A 1 355 ? -52.531 67.552 5.554 1.00 28.54 383 SER A O 1
ATOM 2339 N N . LEU A 1 356 ? -53.015 66.021 3.975 1.00 27.23 384 LEU A N 1
ATOM 2340 C CA . LEU A 1 356 ? -51.782 66.159 3.243 1.00 27.69 384 LEU A CA 1
ATOM 2341 C C . LEU A 1 356 ? -51.791 67.468 2.398 1.00 31.02 384 LEU A C 1
ATOM 2342 O O . LEU A 1 356 ? -52.537 67.572 1.427 1.00 31.85 384 LEU A O 1
ATOM 2347 N N . SER A 1 357 ? -51.002 68.455 2.819 1.00 28.80 385 SER A N 1
ATOM 2348 C CA . SER A 1 357 ? -50.894 69.745 2.189 1.00 27.49 385 SER A CA 1
ATOM 2349 C C . SER A 1 357 ? -49.812 69.821 1.113 1.00 30.38 385 SER A C 1
ATOM 2350 O O . SER A 1 357 ? -50.011 70.482 0.105 1.00 32.15 385 SER A O 1
ATOM 2353 N N . LEU A 1 358 ? -48.692 69.118 1.280 1.00 30.23 386 LEU A N 1
ATOM 2354 C CA . LEU A 1 358 ? -47.556 69.280 0.354 1.00 30.80 386 LEU A CA 1
ATOM 2355 C C . LEU A 1 358 ? -46.703 68.052 0.376 1.00 32.94 386 LEU A C 1
ATOM 2356 O O . LEU A 1 358 ? -46.245 67.645 1.431 1.00 36.28 386 LEU A O 1
ATOM 2361 N N . GLU A 1 359 ? -46.458 67.474 -0.789 1.00 36.22 387 GLU A N 1
ATOM 2362 C CA . GLU A 1 359 ? -45.670 66.263 -0.887 1.00 38.06 387 GLU A CA 1
ATOM 2363 C C . GLU A 1 359 ? -44.257 66.572 -1.322 1.00 37.25 387 GLU A C 1
ATOM 2364 O O . GLU A 1 359 ? -44.006 67.619 -1.920 1.00 36.98 387 GLU A O 1
ATOM 2370 N N . ASN A 1 360 ? -43.333 65.663 -1.023 1.00 35.59 388 ASN A N 1
ATOM 2371 C CA . ASN A 1 360 ? -41.950 65.801 -1.488 1.00 36.31 388 ASN A CA 1
ATOM 2372 C C . ASN A 1 360 ? -41.190 67.022 -0.995 1.00 35.33 388 ASN A C 1
ATOM 2373 O O . ASN A 1 360 ? -40.300 67.509 -1.722 1.00 35.46 388 ASN A O 1
ATOM 2378 N N . VAL A 1 361 ? -41.533 67.540 0.194 1.00 32.09 389 VAL A N 1
ATOM 2379 C CA . VAL A 1 361 ? -40.713 68.574 0.811 1.00 30.05 389 VAL A CA 1
ATOM 2380 C C . VAL A 1 361 ? -39.324 67.990 1.093 1.00 32.77 389 VAL A C 1
ATOM 2381 O O . VAL A 1 361 ? -39.191 66.839 1.557 1.00 35.46 389 VAL A O 1
ATOM 2385 N N . LEU A 1 362 ? -38.290 68.753 0.765 1.00 34.62 390 LEU A N 1
ATOM 2386 C CA . LEU A 1 362 ? -36.918 68.346 1.041 1.00 38.29 390 LEU A CA 1
ATOM 2387 C C . LEU A 1 362 ? -36.707 68.104 2.504 1.00 37.43 390 LEU A C 1
ATOM 2388 O O . LEU A 1 362 ? -37.080 68.922 3.348 1.00 32.62 390 LEU A O 1
ATOM 2393 N N . TYR A 1 363 ? -36.036 67.003 2.788 1.00 36.80 391 TYR A N 1
ATOM 2394 C CA . TYR A 1 363 ? -35.822 66.617 4.151 1.00 40.08 391 TYR A CA 1
ATOM 2395 C C . TYR A 1 363 ? -34.421 66.055 4.275 1.00 40.24 391 TYR A C 1
ATOM 2396 O O . TYR A 1 363 ? -34.094 65.099 3.603 1.00 38.71 391 TYR A O 1
ATOM 2405 N N . TYR A 1 364 ? -33.590 66.655 5.105 1.00 41.71 392 TYR A N 1
ATOM 2406 C CA . TYR A 1 364 ? -32.300 66.040 5.389 1.00 54.63 392 TYR A CA 1
ATOM 2407 C C . TYR A 1 364 ? -32.072 65.952 6.884 1.00 50.06 392 TYR A C 1
ATOM 2408 O O . TYR A 1 364 ? -32.111 66.962 7.582 1.00 50.27 392 TYR A O 1
ATOM 2417 N N . SER A 1 365 ? -31.887 64.743 7.385 1.00 51.83 393 SER A N 1
ATOM 2418 C CA . SER A 1 365 ? -31.462 64.587 8.791 1.00 59.79 393 SER A CA 1
ATOM 2419 C C . SER A 1 365 ? -30.112 63.879 8.861 1.00 57.69 393 SER A C 1
ATOM 2420 O O . SER A 1 365 ? -29.730 63.166 7.925 1.00 57.27 393 SER A O 1
ATOM 2423 N N . PRO A 1 366 ? -29.384 64.058 9.969 1.00 63.29 394 PRO A N 1
ATOM 2424 C CA . PRO A 1 366 ? -28.169 63.237 10.079 1.00 70.57 394 PRO A CA 1
ATOM 2425 C C . PRO A 1 366 ? -28.506 61.759 10.364 1.00 66.14 394 PRO A C 1
ATOM 2426 O O . PRO A 1 366 ? -27.695 60.887 10.075 1.00 67.45 394 PRO A O 1
ATOM 2430 N N . GLY A 1 367 ? -29.708 61.498 10.883 1.00 56.94 395 GLY A N 1
ATOM 2431 C CA . GLY A 1 367 ? -30.103 60.161 11.304 1.00 60.33 395 GLY A CA 1
ATOM 2432 C C . GLY A 1 367 ? -30.177 60.115 12.822 1.00 57.38 395 GLY A C 1
ATOM 2433 O O . GLY A 1 367 ? -29.793 61.056 13.514 1.00 62.95 395 GLY A O 1
ATOM 2434 N N . GLY A 1 368 ? -30.705 59.035 13.355 1.00 56.06 396 GLY A N 1
ATOM 2435 C CA . GLY A 1 368 ? -30.738 58.864 14.807 1.00 50.87 396 GLY A CA 1
ATOM 2436 C C . GLY A 1 368 ? -30.630 57.394 15.122 1.00 42.93 396 GLY A C 1
ATOM 2437 O O . GLY A 1 368 ? -30.481 56.577 14.208 1.00 43.39 396 GLY A O 1
ATOM 2438 N N . ALA A 1 369 ? -30.765 57.063 16.409 1.00 41.41 397 ALA A N 1
ATOM 2439 C CA . ALA A 1 369 ? -30.507 55.698 16.918 1.00 36.53 397 ALA A CA 1
ATOM 2440 C C . ALA A 1 369 ? -31.455 54.643 16.355 1.00 35.55 397 ALA A C 1
ATOM 2441 O O . ALA A 1 369 ? -31.091 53.473 16.258 1.00 37.36 397 ALA A O 1
ATOM 2443 N N . GLY A 1 370 ? -32.659 55.063 15.961 1.00 31.96 398 GLY A N 1
ATOM 2444 C CA . GLY A 1 370 ? -33.635 54.173 15.317 1.00 29.33 398 GLY A CA 1
ATOM 2445 C C . GLY A 1 370 ? -34.887 53.959 16.170 1.00 29.88 398 GLY A C 1
ATOM 2446 O O . GLY A 1 370 ? -35.844 53.289 15.745 1.00 31.95 398 GLY A O 1
ATOM 2447 N N . SER A 1 371 ? -34.911 54.520 17.366 1.00 28.66 399 SER A N 1
ATOM 2448 C CA . SER A 1 371 ? -36.074 54.292 18.230 1.00 34.47 399 SER A CA 1
ATOM 2449 C C . SER A 1 371 ? -36.814 55.562 18.601 1.00 30.24 399 SER A C 1
ATOM 2450 O O . SER A 1 371 ? -37.760 55.518 19.386 1.00 30.50 399 SER A O 1
ATOM 2453 N N . ASP A 1 372 ? -36.363 56.695 18.086 1.00 29.53 400 ASP A N 1
ATOM 2454 C CA . ASP A 1 372 ? -37.079 57.963 18.272 1.00 33.40 400 ASP A CA 1
ATOM 2455 C C . ASP A 1 372 ? -38.403 57.979 17.530 1.00 33.20 400 ASP A C 1
ATOM 2456 O O . ASP A 1 372 ? -38.443 57.603 16.371 1.00 35.46 400 ASP A O 1
ATOM 2461 N N . THR A 1 373 ? -39.486 58.397 18.189 1.00 29.09 401 THR A N 1
ATOM 2462 C CA . THR A 1 373 ? -40.771 58.425 17.505 1.00 27.89 401 THR A CA 1
ATOM 2463 C C . THR A 1 373 ? -41.211 59.869 17.287 1.00 27.86 401 THR A C 1
ATOM 2464 O O . THR A 1 373 ? -42.170 60.117 16.573 1.00 26.84 401 THR A O 1
ATOM 2468 N N . LEU A 1 374 ? -40.535 60.813 17.942 1.00 24.85 402 LEU A N 1
ATOM 2469 C CA . LEU A 1 374 ? -40.707 62.216 17.659 1.00 27.14 402 LEU A CA 1
ATOM 2470 C C . LEU A 1 374 ? -39.360 62.792 17.261 1.00 31.15 402 LEU A C 1
ATOM 2471 O O . LEU A 1 374 ? -38.401 62.638 17.992 1.00 34.99 402 LEU A O 1
ATOM 2476 N N . VAL A 1 375 ? -39.258 63.415 16.087 1.00 32.59 403 VAL A N 1
ATOM 2477 C CA . VAL A 1 375 ? -37.957 63.908 15.652 1.00 30.19 403 VAL A CA 1
ATOM 2478 C C . VAL A 1 375 ? -37.444 65.041 16.539 1.00 31.86 403 VAL A C 1
ATOM 2479 O O . VAL A 1 375 ? -38.164 66.011 16.811 1.00 31.17 403 VAL A O 1
ATOM 2483 N N . ARG A 1 376 ? -36.216 64.892 17.028 1.00 37.70 404 ARG A N 1
ATOM 2484 C CA . ARG A 1 376 ? -35.557 65.955 17.815 1.00 46.39 404 ARG A CA 1
ATOM 2485 C C . ARG A 1 376 ? -34.706 66.752 16.842 1.00 50.29 404 ARG A C 1
ATOM 2486 O O . ARG A 1 376 ? -33.931 66.169 16.047 1.00 49.16 404 ARG A O 1
ATOM 2494 N N . TYR A 1 377 ? -34.846 68.072 16.886 1.00 51.57 405 TYR A N 1
ATOM 2495 C CA . TYR A 1 377 ? -33.949 68.941 16.124 1.00 52.52 405 TYR A CA 1
ATOM 2496 C C . TYR A 1 377 ? -33.972 70.342 16.712 1.00 51.42 405 TYR A C 1
ATOM 2497 O O . TYR A 1 377 ? -34.918 70.710 17.413 1.00 55.37 405 TYR A O 1
ATOM 2506 N N . PHE A 1 378 ? -32.957 71.133 16.391 1.00 54.36 406 PHE A N 1
ATOM 2507 C CA . PHE A 1 378 ? -32.926 72.529 16.818 1.00 61.59 406 PHE A CA 1
ATOM 2508 C C . PHE A 1 378 ? -33.694 73.418 15.822 1.00 66.37 406 PHE A C 1
ATOM 2509 O O . PHE A 1 378 ? -33.544 73.258 14.602 1.00 65.28 406 PHE A O 1
ATOM 2517 N N . ALA A 1 379 ? -34.507 74.347 16.339 1.00 66.50 407 ALA A N 1
ATOM 2518 C CA . ALA A 1 379 ? -35.315 75.256 15.506 1.00 68.94 407 ALA A CA 1
ATOM 2519 C C . ALA A 1 379 ? -34.516 75.957 14.412 1.00 76.30 407 ALA A C 1
ATOM 2520 O O . ALA A 1 379 ? -34.974 76.055 13.276 1.00 84.22 407 ALA A O 1
ATOM 2522 N N . ASN A 1 380 ? -33.326 76.439 14.753 1.00 75.89 408 ASN A N 1
ATOM 2523 C CA . ASN A 1 380 ? -32.458 77.099 13.780 1.00 77.13 408 ASN A CA 1
ATOM 2524 C C . ASN A 1 380 ? -31.766 76.140 12.792 1.00 75.42 408 ASN A C 1
ATOM 2525 O O . ASN A 1 380 ? -30.995 76.579 11.938 1.00 77.43 408 ASN A O 1
ATOM 2530 N N . GLU A 1 381 ? -32.019 74.837 12.924 1.00 71.36 409 GLU A N 1
ATOM 2531 C CA . GLU A 1 381 ? -31.554 73.843 11.946 1.00 69.21 409 GLU A CA 1
ATOM 2532 C C . GLU A 1 381 ? -32.654 72.817 11.580 1.00 62.50 409 GLU A C 1
ATOM 2533 O O . GLU A 1 381 ? -32.488 71.614 11.798 1.00 64.77 409 GLU A O 1
ATOM 2539 N N . PRO A 1 382 ? -33.770 73.282 11.002 1.00 55.13 410 PRO A N 1
ATOM 2540 C CA . PRO A 1 382 ? -34.840 72.321 10.678 1.00 50.65 410 PRO A CA 1
ATOM 2541 C C . PRO A 1 382 ? -34.369 71.261 9.688 1.00 47.60 410 PRO A C 1
ATOM 2542 O O . PRO A 1 382 ? -33.565 71.549 8.801 1.00 45.15 410 PRO A O 1
ATOM 2546 N N . PHE A 1 383 ? -34.809 70.023 9.870 1.00 41.43 411 PHE A N 1
ATOM 2547 C CA . PHE A 1 383 ? -34.465 68.991 8.893 1.00 41.10 411 PHE A CA 1
ATOM 2548 C C . PHE A 1 383 ? -35.328 69.103 7.636 1.00 36.48 411 PHE A C 1
ATOM 2549 O O . PHE A 1 383 ? -34.917 68.656 6.561 1.00 34.30 411 PHE A O 1
ATOM 2557 N N . ALA A 1 384 ? -36.535 69.648 7.785 1.00 32.94 412 ALA A N 1
ATOM 2558 C CA . ALA A 1 384 ? -37.445 69.797 6.662 1.00 37.20 412 ALA A CA 1
ATOM 2559 C C . ALA A 1 384 ? -37.206 71.177 6.103 1.00 37.98 412 ALA A C 1
ATOM 2560 O O . ALA A 1 384 ? -37.042 72.153 6.853 1.00 35.62 412 ALA A O 1
ATOM 2562 N N . ASP A 1 385 ? -37.174 71.267 4.783 1.00 36.81 413 ASP A N 1
ATOM 2563 C CA . ASP A 1 385 ? -36.951 72.560 4.144 1.00 36.66 413 ASP A CA 1
ATOM 2564 C C . ASP A 1 385 ? -38.263 73.322 4.130 1.00 35.51 413 ASP A C 1
ATOM 2565 O O . ASP A 1 385 ? -38.987 73.329 3.141 1.00 35.54 413 ASP A O 1
ATOM 2570 N N . PHE A 1 386 ? -38.569 73.945 5.266 1.00 34.39 414 PHE A N 1
ATOM 2571 C CA . PHE A 1 386 ? -39.895 74.482 5.560 1.00 32.42 414 PHE A CA 1
ATOM 2572 C C . PHE A 1 386 ? -39.684 75.560 6.612 1.00 33.19 414 PHE A C 1
ATOM 2573 O O . PHE A 1 386 ? -39.030 75.317 7.627 1.00 32.10 414 PHE A O 1
ATOM 2581 N N . HIS A 1 387 ? -40.237 76.745 6.383 1.00 33.20 415 HIS A N 1
ATOM 2582 C CA . HIS A 1 387 ? -39.826 77.928 7.127 1.00 34.70 415 HIS A CA 1
ATOM 2583 C C . HIS A 1 387 ? -40.989 78.865 7.319 1.00 35.38 415 HIS A C 1
ATOM 2584 O O . HIS A 1 387 ? -41.685 79.250 6.354 1.00 36.31 415 HIS A O 1
ATOM 2591 N N . ARG A 1 388 ? -41.222 79.235 8.566 1.00 34.04 416 ARG A N 1
ATOM 2592 C CA . ARG A 1 388 ? -42.294 80.166 8.879 1.00 34.80 416 ARG A CA 1
ATOM 2593 C C . ARG A 1 388 ? -41.739 81.555 8.658 1.00 35.86 416 ARG A C 1
ATOM 2594 O O . ARG A 1 388 ? -40.656 81.842 9.119 1.00 34.36 416 ARG A O 1
ATOM 2602 N N . VAL A 1 389 ? -42.481 82.424 7.984 1.00 36.77 417 VAL A N 1
ATOM 2603 C CA . VAL A 1 389 ? -42.070 83.816 7.854 1.00 36.11 417 VAL A CA 1
ATOM 2604 C C . VAL A 1 389 ? -42.599 84.622 9.044 1.00 35.30 417 VAL A C 1
ATOM 2605 O O . VAL A 1 389 ? -43.804 84.691 9.250 1.00 30.07 417 VAL A O 1
ATOM 2609 N N . GLU A 1 390 ? -41.703 85.229 9.824 1.00 38.91 418 GLU A N 1
ATOM 2610 C CA . GLU A 1 390 ? -42.069 86.042 11.007 1.00 41.90 418 GLU A CA 1
ATOM 2611 C C . GLU A 1 390 ? -42.721 87.356 10.661 1.00 46.03 418 GLU A C 1
ATOM 2612 O O . GLU A 1 390 ? -42.432 87.949 9.631 1.00 51.37 418 GLU A O 1
ATOM 2618 N N . GLY A 1 391 ? -43.583 87.839 11.536 1.00 48.66 419 GLY A N 1
ATOM 2619 C CA . GLY A 1 391 ? -44.229 89.130 11.317 1.00 50.75 419 GLY A CA 1
ATOM 2620 C C . GLY A 1 391 ? -45.605 89.064 10.702 1.00 54.92 419 GLY A C 1
ATOM 2621 O O . GLY A 1 391 ? -46.380 90.039 10.758 1.00 53.67 419 GLY A O 1
ATOM 2622 N N . LEU A 1 392 ? -45.894 87.903 10.123 1.00 53.77 420 LEU A N 1
ATOM 2623 C CA . LEU A 1 392 ? -47.115 87.654 9.379 1.00 51.91 420 LEU A CA 1
ATOM 2624 C C . LEU A 1 392 ? -47.721 86.339 9.869 1.00 50.95 420 LEU A C 1
ATOM 2625 O O . LEU A 1 392 ? -46.991 85.390 10.150 1.00 53.80 420 LEU A O 1
ATOM 2630 N N . GLN A 1 393 ? -49.039 86.300 10.012 1.00 45.50 421 GLN A N 1
ATOM 2631 C CA . GLN A 1 393 ? -49.764 85.049 10.105 1.00 42.27 421 GLN A CA 1
ATOM 2632 C C . GLN A 1 393 ? -49.954 84.493 8.712 1.00 39.12 421 GLN A C 1
ATOM 2633 O O . GLN A 1 393 ? -50.272 85.233 7.795 1.00 37.19 421 GLN A O 1
ATOM 2639 N N . GLY A 1 394 ? -49.761 83.192 8.547 1.00 34.43 422 GLY A N 1
ATOM 2640 C CA . GLY A 1 394 ? -50.301 82.495 7.383 1.00 29.31 422 GLY A CA 1
ATOM 2641 C C . GLY A 1 394 ? -49.218 82.120 6.421 1.00 29.02 422 GLY A C 1
ATOM 2642 O O . GLY A 1 394 ? -49.417 81.241 5.579 1.00 31.04 422 GLY A O 1
ATOM 2643 N N . VAL A 1 395 ? -48.053 82.747 6.555 1.00 27.30 423 VAL A N 1
ATOM 2644 C CA . VAL A 1 395 ? -47.044 82.655 5.491 1.00 27.60 423 VAL A CA 1
ATOM 2645 C C . VAL A 1 395 ? -45.881 81.736 5.843 1.00 28.15 423 VAL A C 1
ATOM 2646 O O . VAL A 1 395 ? -45.204 81.921 6.832 1.00 31.99 423 VAL A O 1
ATOM 2650 N N . TYR A 1 396 ? -45.664 80.753 4.997 1.00 27.41 424 TYR A N 1
ATOM 2651 C CA . TYR A 1 396 ? -44.629 79.786 5.145 1.00 27.54 424 TYR A CA 1
ATOM 2652 C C . TYR A 1 396 ? -44.048 79.549 3.768 1.00 28.18 424 TYR A C 1
ATOM 2653 O O . TYR A 1 396 ? -44.768 79.602 2.792 1.00 31.93 424 TYR A O 1
ATOM 2662 N N . ILE A 1 397 ? -42.764 79.216 3.720 1.00 30.12 425 ILE A N 1
ATOM 2663 C CA . ILE A 1 397 ? -42.051 78.898 2.494 1.00 30.10 425 ILE A CA 1
ATOM 2664 C C . ILE A 1 397 ? -41.430 77.537 2.642 1.00 31.27 425 ILE A C 1
ATOM 2665 O O . ILE A 1 397 ? -40.925 77.200 3.712 1.00 33.28 425 ILE A O 1
ATOM 2670 N N . ALA A 1 398 ? -41.478 76.756 1.566 1.00 30.99 426 ALA A N 1
ATOM 2671 C CA . ALA A 1 398 ? -40.911 75.411 1.539 1.00 33.29 426 ALA A CA 1
ATOM 2672 C C . ALA A 1 398 ? -40.162 75.170 0.219 1.00 34.00 426 ALA A C 1
ATOM 2673 O O . ALA A 1 398 ? -40.392 75.869 -0.771 1.00 33.67 426 ALA A O 1
ATOM 2675 N N . THR A 1 399 ? -39.316 74.157 0.213 1.00 32.66 427 THR A N 1
ATOM 2676 C CA . THR A 1 399 ? -38.648 73.706 -0.995 1.00 35.80 427 THR A CA 1
ATOM 2677 C C . THR A 1 399 ? -38.927 72.229 -1.223 1.00 37.22 427 THR A C 1
ATOM 2678 O O . THR A 1 399 ? -38.815 71.414 -0.308 1.00 39.15 427 THR A O 1
ATOM 2682 N N . LEU A 1 400 ? -39.287 71.878 -2.451 1.00 38.40 428 LEU A N 1
ATOM 2683 C CA . LEU A 1 400 ? -39.662 70.513 -2.765 1.00 42.26 428 LEU A CA 1
ATOM 2684 C C . LEU A 1 400 ? -38.831 69.959 -3.938 1.00 43.39 428 LEU A C 1
ATOM 2685 O O . LEU A 1 400 ? -38.028 70.681 -4.515 1.00 44.53 428 LEU A O 1
ATOM 2690 N N . ILE A 1 401 ? -38.978 68.679 -4.256 1.00 46.86 429 ILE A N 1
ATOM 2691 C CA . ILE A 1 401 ? -38.090 68.024 -5.238 1.00 56.99 429 ILE A CA 1
ATOM 2692 C C . ILE A 1 401 ? -38.847 66.988 -6.088 1.00 55.47 429 ILE A C 1
ATOM 2693 O O . ILE A 1 401 ? -39.995 66.656 -5.772 1.00 61.98 429 ILE A O 1
ATOM 2698 N N . ASN A 1 409 ? -33.461 68.691 -8.667 1.00 93.06 437 ASN A N 1
ATOM 2699 C CA . ASN A 1 409 ? -34.460 69.436 -9.442 1.00 94.86 437 ASN A CA 1
ATOM 2700 C C . ASN A 1 409 ? -35.591 70.066 -8.590 1.00 84.06 437 ASN A C 1
ATOM 2701 O O . ASN A 1 409 ? -36.726 69.587 -8.537 1.00 82.47 437 ASN A O 1
ATOM 2706 N N . MET A 1 410 ? -35.260 71.179 -7.958 1.00 70.44 438 MET A N 1
ATOM 2707 C CA . MET A 1 410 ? -36.029 71.714 -6.861 1.00 62.14 438 MET A CA 1
ATOM 2708 C C . MET A 1 410 ? -36.969 72.841 -7.246 1.00 62.61 438 MET A C 1
ATOM 2709 O O . MET A 1 410 ? -36.832 73.456 -8.306 1.00 64.23 438 MET A O 1
ATOM 2714 N N . ARG A 1 411 ? -37.939 73.095 -6.377 1.00 52.60 439 ARG A N 1
ATOM 2715 C CA . ARG A 1 411 ? -38.817 74.241 -6.525 1.00 47.37 439 ARG A CA 1
ATOM 2716 C C . ARG A 1 411 ? -39.142 74.808 -5.150 1.00 43.99 439 ARG A C 1
ATOM 2717 O O . ARG A 1 411 ? -39.452 74.050 -4.216 1.00 37.85 439 ARG A O 1
ATOM 2725 N N . SER A 1 412 ? -39.078 76.130 -5.015 1.00 37.06 440 SER A N 1
ATOM 2726 C CA . SER A 1 412 ? -39.547 76.754 -3.807 1.00 32.10 440 SER A CA 1
ATOM 2727 C C . SER A 1 412 ? -40.974 77.186 -3.977 1.00 34.76 440 SER A C 1
ATOM 2728 O O . SER A 1 412 ? -41.346 77.698 -5.031 1.00 38.05 440 SER A O 1
ATOM 2731 N N . VAL A 1 413 ? -41.774 76.982 -2.927 1.00 30.80 441 VAL A N 1
ATOM 2732 C CA . VAL A 1 413 ? -43.171 77.357 -2.925 1.00 30.55 441 VAL A CA 1
ATOM 2733 C C . VAL A 1 413 ? -43.429 78.193 -1.697 1.00 30.47 441 VAL A C 1
ATOM 2734 O O . VAL A 1 413 ? -42.626 78.201 -0.770 1.00 34.04 441 VAL A O 1
ATOM 2738 N N . ILE A 1 414 ? -44.557 78.900 -1.695 1.00 30.42 442 ILE A N 1
ATOM 2739 C CA . ILE A 1 414 ? -44.936 79.757 -0.592 1.00 27.97 442 ILE A CA 1
ATOM 2740 C C . ILE A 1 414 ? -46.432 79.542 -0.424 1.00 29.65 442 ILE A C 1
ATOM 2741 O O . ILE A 1 414 ? -47.129 79.216 -1.381 1.00 30.87 442 ILE A O 1
ATOM 2746 N N . THR A 1 415 ? -46.922 79.733 0.797 1.00 29.25 443 THR A N 1
ATOM 2747 C CA . THR A 1 415 ? -48.350 79.694 1.069 1.00 27.52 443 THR A CA 1
ATOM 2748 C C . THR A 1 415 ? -48.630 80.946 1.851 1.00 28.00 443 THR A C 1
ATOM 2749 O O . THR A 1 415 ? -47.779 81.402 2.642 1.00 30.21 443 THR A O 1
ATOM 2753 N N . PHE A 1 416 ? -49.829 81.472 1.667 1.00 26.33 444 PHE A N 1
ATOM 2754 C CA . PHE A 1 416 ? -50.281 82.622 2.412 1.00 30.56 444 PHE A CA 1
ATOM 2755 C C . PHE A 1 416 ? -51.439 82.215 3.287 1.00 29.70 444 PHE A C 1
ATOM 2756 O O . PHE A 1 416 ? -52.000 83.041 3.949 1.00 31.88 444 PHE A O 1
ATOM 2764 N N . ASP A 1 417 ? -51.818 80.937 3.269 1.00 29.95 445 ASP A N 1
ATOM 2765 C CA . ASP A 1 417 ? -52.947 80.532 4.099 1.00 30.53 445 ASP A CA 1
ATOM 2766 C C . ASP A 1 417 ? -52.652 79.243 4.893 1.00 31.95 445 ASP A C 1
ATOM 2767 O O . ASP A 1 417 ? -53.485 78.308 4.913 1.00 29.55 445 ASP A O 1
ATOM 2772 N N . LYS A 1 418 ? -51.462 79.184 5.510 1.00 29.34 446 LYS A N 1
ATOM 2773 C CA . LYS A 1 418 ? -51.077 78.056 6.376 1.00 27.46 446 LYS A CA 1
ATOM 2774 C C . LYS A 1 418 ? -51.218 76.704 5.664 1.00 28.14 446 LYS A C 1
ATOM 2775 O O . LYS A 1 418 ? -51.632 75.730 6.283 1.00 27.84 446 LYS A O 1
ATOM 2781 N N . GLY A 1 419 ? -50.940 76.647 4.368 1.00 25.65 447 GLY A N 1
ATOM 2782 C CA . GLY A 1 419 ? -50.891 75.366 3.687 1.00 27.68 447 GLY A CA 1
ATOM 2783 C C . GLY A 1 419 ? -52.195 75.023 2.951 1.00 28.19 447 GLY A C 1
ATOM 2784 O O . GLY A 1 419 ? -52.288 73.962 2.372 1.00 32.94 447 GLY A O 1
ATOM 2785 N N . GLY A 1 420 ? -53.221 75.871 3.035 1.00 25.82 448 GLY A N 1
ATOM 2786 C CA . GLY A 1 420 ? -54.432 75.691 2.226 1.00 27.72 448 GLY A CA 1
ATOM 2787 C C . GLY A 1 420 ? -54.139 75.574 0.730 1.00 32.06 448 GLY A C 1
ATOM 2788 O O . GLY A 1 420 ? -54.706 74.733 0.061 1.00 35.02 448 GLY A O 1
ATOM 2789 N N . THR A 1 421 ? -53.244 76.426 0.214 1.00 31.82 449 THR A N 1
ATOM 2790 C CA . THR A 1 421 ? -52.783 76.363 -1.176 1.00 32.62 449 THR A CA 1
ATOM 2791 C C . THR A 1 421 ? -51.368 76.873 -1.191 1.00 31.89 449 THR A C 1
ATOM 2792 O O . THR A 1 421 ? -50.974 77.720 -0.361 1.00 32.70 449 THR A O 1
ATOM 2796 N N . TRP A 1 422 ? -50.614 76.356 -2.130 1.00 30.13 450 TRP A N 1
ATOM 2797 C CA . TRP A 1 422 ? -49.234 76.747 -2.314 1.00 34.37 450 TRP A CA 1
ATOM 2798 C C . TRP A 1 422 ? -49.051 77.340 -3.727 1.00 39.84 450 TRP A C 1
ATOM 2799 O O . TRP A 1 422 ? -49.748 76.936 -4.668 1.00 42.18 450 TRP A O 1
ATOM 2810 N N . GLU A 1 423 ? -48.113 78.268 -3.866 1.00 40.90 451 GLU A N 1
ATOM 2811 C CA . GLU A 1 423 ? -47.722 78.831 -5.168 1.00 43.67 451 GLU A CA 1
ATOM 2812 C C . GLU A 1 423 ? -46.226 78.810 -5.347 1.00 40.91 451 GLU A C 1
ATOM 2813 O O . GLU A 1 423 ? -45.458 78.951 -4.367 1.00 40.02 451 GLU A O 1
ATOM 2819 N N . PHE A 1 424 ? -45.795 78.696 -6.595 1.00 42.25 452 PHE A N 1
ATOM 2820 C CA . PHE A 1 424 ? -44.359 78.691 -6.904 1.00 43.29 452 PHE A CA 1
ATOM 2821 C C . PHE A 1 424 ? -43.801 80.092 -6.799 1.00 40.12 452 PHE A C 1
ATOM 2822 O O . PHE A 1 424 ? -44.497 81.054 -7.085 1.00 39.61 452 PHE A O 1
ATOM 2830 N N . LEU A 1 425 ? -42.586 80.213 -6.288 1.00 40.62 453 LEU A N 1
ATOM 2831 C CA . LEU A 1 425 ? -41.945 81.524 -6.166 1.00 41.87 453 LEU A CA 1
ATOM 2832 C C . LEU A 1 425 ? -41.374 81.894 -7.506 1.00 44.95 453 LEU A C 1
ATOM 2833 O O . LEU A 1 425 ? -40.924 81.015 -8.228 1.00 43.65 453 LEU A O 1
ATOM 2838 N N . GLN A 1 426 ? -41.376 83.179 -7.839 1.00 50.88 454 GLN A N 1
ATOM 2839 C CA . GLN A 1 426 ? -40.804 83.639 -9.125 1.00 55.50 454 GLN A CA 1
ATOM 2840 C C . GLN A 1 426 ? -39.923 84.876 -8.930 1.00 54.90 454 GLN A C 1
ATOM 2841 O O . GLN A 1 426 ? -40.218 85.702 -8.075 1.00 49.58 454 GLN A O 1
ATOM 2847 N N . ALA A 1 427 ? -38.855 85.023 -9.711 1.00 61.35 455 ALA A N 1
ATOM 2848 C CA . ALA A 1 427 ? -38.169 86.334 -9.806 1.00 66.64 455 ALA A CA 1
ATOM 2849 C C . ALA A 1 427 ? -38.082 86.709 -11.265 1.00 69.92 455 ALA A C 1
ATOM 2850 O O . ALA A 1 427 ? -38.330 85.859 -12.109 1.00 78.01 455 ALA A O 1
ATOM 2852 N N . PRO A 1 428 ? -37.717 87.970 -11.580 1.00 75.07 456 PRO A N 1
ATOM 2853 C CA . PRO A 1 428 ? -37.472 88.351 -12.985 1.00 70.77 456 PRO A CA 1
ATOM 2854 C C . PRO A 1 428 ? -36.030 88.101 -13.415 1.00 68.68 456 PRO A C 1
ATOM 2855 O O . PRO A 1 428 ? -35.270 87.454 -12.686 1.00 66.71 456 PRO A O 1
ATOM 2859 N N . GLY A 1 444 ? -40.354 86.152 -16.043 1.00 78.38 472 GLY A N 1
ATOM 2860 C CA . GLY A 1 444 ? -40.116 85.539 -14.746 1.00 78.67 472 GLY A CA 1
ATOM 2861 C C . GLY A 1 444 ? -39.474 84.174 -14.894 1.00 77.64 472 GLY A C 1
ATOM 2862 O O . GLY A 1 444 ? -39.641 83.515 -15.907 1.00 76.24 472 GLY A O 1
ATOM 2863 N N . CYS A 1 445 ? -38.736 83.765 -13.870 1.00 82.32 473 CYS A N 1
ATOM 2864 C CA . CYS A 1 445 ? -38.165 82.434 -13.776 1.00 79.94 473 CYS A CA 1
ATOM 2865 C C . CYS A 1 445 ? -38.528 81.866 -12.421 1.00 71.73 473 CYS A C 1
ATOM 2866 O O . CYS A 1 445 ? -38.911 82.605 -11.513 1.00 68.58 473 CYS A O 1
ATOM 2869 N N . SER A 1 446 ? -38.377 80.563 -12.269 1.00 58.59 474 SER A N 1
ATOM 2870 C CA . SER A 1 446 ? -38.588 79.961 -10.964 1.00 58.94 474 SER A CA 1
ATOM 2871 C C . SER A 1 446 ? -37.469 80.382 -10.017 1.00 53.71 474 SER A C 1
ATOM 2872 O O . SER A 1 446 ? -36.298 80.355 -10.369 1.00 51.75 474 SER A O 1
ATOM 2875 N N . LEU A 1 447 ? -37.840 80.800 -8.817 1.00 46.40 475 LEU A N 1
ATOM 2876 C CA . LEU A 1 447 ? -36.865 81.216 -7.825 1.00 43.27 475 LEU A CA 1
ATOM 2877 C C . LEU A 1 447 ? -36.662 80.075 -6.820 1.00 44.37 475 LEU A C 1
ATOM 2878 O O . LEU A 1 447 ? -37.630 79.550 -6.266 1.00 43.96 475 LEU A O 1
ATOM 2883 N N . HIS A 1 448 ? -35.413 79.710 -6.559 1.00 46.44 476 HIS A N 1
ATOM 2884 C CA . HIS A 1 448 ? -35.103 78.650 -5.607 1.00 47.85 476 HIS A CA 1
ATOM 2885 C C . HIS A 1 448 ? -34.418 79.242 -4.399 1.00 47.42 476 HIS A C 1
ATOM 2886 O O . HIS A 1 448 ? -33.341 79.805 -4.513 1.00 46.77 476 HIS A O 1
ATOM 2893 N N . LEU A 1 449 ? -35.029 79.110 -3.235 1.00 49.02 477 LEU A N 1
ATOM 2894 C CA . LEU A 1 449 ? -34.438 79.668 -2.034 1.00 53.70 477 LEU A CA 1
ATOM 2895 C C . LEU A 1 449 ? -33.688 78.620 -1.204 1.00 65.16 477 LEU A C 1
ATOM 2896 O O . LEU A 1 449 ? -34.274 77.655 -0.707 1.00 62.36 477 LEU A O 1
ATOM 2901 N N . ALA A 1 450 ? -32.369 78.796 -1.108 1.00 82.48 478 ALA A N 1
ATOM 2902 C CA . ALA A 1 450 ? -31.570 78.143 -0.071 1.00 88.35 478 ALA A CA 1
ATOM 2903 C C . ALA A 1 450 ? -32.057 78.741 1.259 1.00 97.34 478 ALA A C 1
ATOM 2904 O O . ALA A 1 450 ? -32.042 79.971 1.446 1.00 106.28 478 ALA A O 1
ATOM 2906 N N . GLN A 1 451 ? -32.538 77.888 2.162 1.00 100.61 479 GLN A N 1
ATOM 2907 C CA . GLN A 1 451 ? -33.034 78.369 3.457 1.00 94.99 479 GLN A CA 1
ATOM 2908 C C . GLN A 1 451 ? -31.943 78.391 4.517 1.00 95.71 479 GLN A C 1
ATOM 2909 O O . GLN A 1 451 ? -31.626 77.355 5.097 1.00 88.62 479 GLN A O 1
ATOM 2915 N N . MET A 1 464 ? -27.237 80.288 4.435 1.00 75.83 492 MET A N 1
ATOM 2916 C CA . MET A 1 464 ? -27.700 81.634 4.811 1.00 75.36 492 MET A CA 1
ATOM 2917 C C . MET A 1 464 ? -29.216 81.711 4.927 1.00 65.75 492 MET A C 1
ATOM 2918 O O . MET A 1 464 ? -29.922 81.391 3.974 1.00 73.59 492 MET A O 1
ATOM 2923 N N . PRO A 1 465 ? -29.721 82.150 6.090 1.00 58.89 493 PRO A N 1
ATOM 2924 C CA . PRO A 1 465 ? -31.158 82.003 6.302 1.00 58.49 493 PRO A CA 1
ATOM 2925 C C . PRO A 1 465 ? -32.015 83.122 5.696 1.00 55.31 493 PRO A C 1
ATOM 2926 O O . PRO A 1 465 ? -31.509 84.182 5.294 1.00 50.35 493 PRO A O 1
ATOM 2930 N N . ILE A 1 466 ? -33.314 82.840 5.638 1.00 48.34 494 ILE A N 1
ATOM 2931 C CA . ILE A 1 466 ? -34.351 83.796 5.305 1.00 44.67 494 ILE A CA 1
ATOM 2932 C C . ILE A 1 466 ? -34.555 84.747 6.474 1.00 42.94 494 ILE A C 1
ATOM 2933 O O . ILE A 1 466 ? -34.890 84.323 7.552 1.00 46.51 494 ILE A O 1
ATOM 2938 N N . LEU A 1 467 ? -34.374 86.038 6.239 1.00 39.51 495 LEU A N 1
ATOM 2939 C CA . LEU A 1 467 ? -34.529 87.035 7.263 1.00 37.93 495 LEU A CA 1
ATOM 2940 C C . LEU A 1 467 ? -35.903 87.727 7.188 1.00 36.98 495 LEU A C 1
ATOM 2941 O O . LEU A 1 467 ? -36.254 88.326 6.176 1.00 39.14 495 LEU A O 1
ATOM 2946 N N . SER A 1 468 ? -36.683 87.639 8.259 1.00 35.51 496 SER A N 1
ATOM 2947 C CA . SER A 1 468 ? -37.917 88.397 8.363 1.00 36.52 496 SER A CA 1
ATOM 2948 C C . SER A 1 468 ? -38.231 88.633 9.829 1.00 37.34 496 SER A C 1
ATOM 2949 O O . SER A 1 468 ? -37.822 87.837 10.665 1.00 39.17 496 SER A O 1
ATOM 2952 N N . LYS A 1 469 ? -38.963 89.704 10.130 1.00 36.77 497 LYS A N 1
ATOM 2953 C CA . LYS A 1 469 ? -39.214 90.144 11.521 1.00 37.16 497 LYS A CA 1
ATOM 2954 C C . LYS A 1 469 ? -40.496 90.899 11.632 1.00 37.16 497 LYS A C 1
ATOM 2955 O O . LYS A 1 469 ? -40.852 91.684 10.720 1.00 39.69 497 LYS A O 1
ATOM 2961 N N . GLU A 1 470 ? -41.141 90.738 12.782 1.00 40.29 498 GLU A N 1
ATOM 2962 C CA . GLU A 1 470 ? -42.310 91.522 13.185 1.00 45.55 498 GLU A CA 1
ATOM 2963 C C . GLU A 1 470 ? -42.068 93.030 13.131 1.00 42.59 498 GLU A C 1
ATOM 2964 O O . GLU A 1 470 ? -42.988 93.798 12.876 1.00 40.65 498 GLU A O 1
ATOM 2970 N N . SER A 1 471 ? -40.833 93.452 13.359 1.00 37.61 499 SER A N 1
ATOM 2971 C CA . SER A 1 471 ? -40.533 94.881 13.304 1.00 41.36 499 SER A CA 1
ATOM 2972 C C . SER A 1 471 ? -40.490 95.457 11.866 1.00 39.71 499 SER A C 1
ATOM 2973 O O . SER A 1 471 ? -40.361 96.655 11.711 1.00 37.87 499 SER A O 1
ATOM 2976 N N . ALA A 1 472 ? -40.557 94.618 10.832 1.00 36.67 500 ALA A N 1
ATOM 2977 C CA . ALA A 1 472 ? -40.616 95.142 9.456 1.00 37.32 500 ALA A CA 1
ATOM 2978 C C . ALA A 1 472 ? -41.610 94.332 8.620 1.00 35.58 500 ALA A C 1
ATOM 2979 O O . ALA A 1 472 ? -41.224 93.556 7.741 1.00 34.34 500 ALA A O 1
ATOM 2981 N N . PRO A 1 473 ? -42.905 94.456 8.935 1.00 40.66 501 PRO A N 1
ATOM 2982 C CA . PRO A 1 473 ? -43.895 93.530 8.312 1.00 39.06 501 PRO A CA 1
ATOM 2983 C C . PRO A 1 473 ? -43.856 93.565 6.787 1.00 38.71 501 PRO A C 1
ATOM 2984 O O . PRO A 1 473 ? -43.819 94.648 6.181 1.00 40.13 501 PRO A O 1
ATOM 2988 N N . GLY A 1 474 ? -43.815 92.384 6.191 1.00 35.11 502 GLY A N 1
ATOM 2989 C CA . GLY A 1 474 ? -43.784 92.221 4.752 1.00 38.25 502 GLY A CA 1
ATOM 2990 C C . GLY A 1 474 ? -42.420 92.206 4.060 1.00 36.23 502 GLY A C 1
ATOM 2991 O O . GLY A 1 474 ? -42.347 91.859 2.872 1.00 30.98 502 GLY A O 1
ATOM 2992 N N . LEU A 1 475 ? -41.362 92.562 4.799 1.00 31.22 503 LEU A N 1
ATOM 2993 C CA . LEU A 1 475 ? -39.990 92.561 4.276 1.00 32.52 503 LEU A CA 1
ATOM 2994 C C . LEU A 1 475 ? -39.302 91.199 4.506 1.00 34.07 503 LEU A C 1
ATOM 2995 O O . LEU A 1 475 ? -39.261 90.677 5.625 1.00 36.51 503 LEU A O 1
ATOM 3000 N N . ILE A 1 476 ? -38.794 90.607 3.441 1.00 32.21 504 ILE A N 1
ATOM 3001 C CA . ILE A 1 476 ? -38.076 89.377 3.527 1.00 31.40 504 ILE A CA 1
ATOM 3002 C C . ILE A 1 476 ? -36.816 89.487 2.669 1.00 37.55 504 ILE A C 1
ATOM 3003 O O . ILE A 1 476 ? -36.874 89.942 1.520 1.00 41.30 504 ILE A O 1
ATOM 3008 N N . ILE A 1 477 ? -35.684 89.063 3.235 1.00 37.18 505 ILE A N 1
ATOM 3009 C CA . ILE A 1 477 ? -34.459 88.902 2.487 1.00 35.87 505 ILE A CA 1
ATOM 3010 C C . ILE A 1 477 ? -34.066 87.445 2.544 1.00 37.05 505 ILE A C 1
ATOM 3011 O O . ILE A 1 477 ? -34.131 86.806 3.598 1.00 38.90 505 ILE A O 1
ATOM 3016 N N . ALA A 1 478 ? -33.660 86.927 1.397 1.00 37.87 506 ALA A N 1
ATOM 3017 C CA . ALA A 1 478 ? -33.300 85.546 1.266 1.00 37.08 506 ALA A CA 1
ATOM 3018 C C . ALA A 1 478 ? -32.183 85.355 0.246 1.00 38.25 506 ALA A C 1
ATOM 3019 O O . ALA A 1 478 ? -31.905 86.228 -0.593 1.00 40.31 506 ALA A O 1
ATOM 3021 N N . THR A 1 479 ? -31.555 84.194 0.329 1.00 35.72 507 THR A N 1
ATOM 3022 C CA . THR A 1 479 ? -30.509 83.800 -0.567 1.00 34.96 507 THR A CA 1
ATOM 3023 C C . THR A 1 479 ? -31.039 82.712 -1.479 1.00 37.30 507 THR A C 1
ATOM 3024 O O . THR A 1 479 ? -31.728 81.797 -1.020 1.00 40.13 507 THR A O 1
ATOM 3028 N N . GLY A 1 480 ? -30.716 82.802 -2.769 1.00 39.59 508 GLY A N 1
ATOM 3029 C CA . GLY A 1 480 ? -31.096 81.757 -3.727 1.00 38.96 508 GLY A CA 1
ATOM 3030 C C . GLY A 1 480 ? -30.606 81.947 -5.142 1.00 40.27 508 GLY A C 1
ATOM 3031 O O . GLY A 1 480 ? -29.607 82.630 -5.374 1.00 44.08 508 GLY A O 1
ATOM 3032 N N . SER A 1 481 ? -31.302 81.331 -6.096 1.00 43.85 509 SER A N 1
ATOM 3033 C CA . SER A 1 481 ? -30.935 81.441 -7.512 1.00 47.65 509 SER A CA 1
ATOM 3034 C C . SER A 1 481 ? -32.110 81.148 -8.428 1.00 50.57 509 SER A C 1
ATOM 3035 O O . SER A 1 481 ? -33.173 80.691 -7.972 1.00 49.61 509 SER A O 1
ATOM 3038 N N . VAL A 1 482 ? -31.913 81.437 -9.712 1.00 54.41 510 VAL A N 1
ATOM 3039 C CA . VAL A 1 482 ? -32.965 81.379 -10.726 1.00 57.12 510 VAL A CA 1
ATOM 3040 C C . VAL A 1 482 ? -32.539 80.486 -11.887 1.00 62.91 510 VAL A C 1
ATOM 3041 O O . VAL A 1 482 ? -31.379 80.493 -12.254 1.00 63.46 510 VAL A O 1
ATOM 3045 N N . GLY A 1 483 ? -33.477 79.725 -12.458 1.00 75.12 511 GLY A N 1
ATOM 3046 C CA . GLY A 1 483 ? -33.178 78.774 -13.533 1.00 84.22 511 GLY A CA 1
ATOM 3047 C C . GLY A 1 483 ? -32.190 77.704 -13.089 1.00 99.43 511 GLY A C 1
ATOM 3048 O O . GLY A 1 483 ? -32.546 76.800 -12.321 1.00 97.64 511 GLY A O 1
ATOM 3049 N N . LYS A 1 484 ? -30.948 77.821 -13.569 1.00 103.16 512 LYS A N 1
ATOM 3050 C CA . LYS A 1 484 ? -29.849 76.925 -13.191 1.00 103.43 512 LYS A CA 1
ATOM 3051 C C . LYS A 1 484 ? -28.493 77.605 -13.316 1.00 97.29 512 LYS A C 1
ATOM 3052 O O . LYS A 1 484 ? -27.555 77.251 -12.606 1.00 90.58 512 LYS A O 1
ATOM 3058 N N . LYS A 1 489 ? -24.155 79.611 -8.297 1.00 76.73 517 LYS A N 1
ATOM 3059 C CA . LYS A 1 489 ? -24.298 81.067 -8.363 1.00 80.78 517 LYS A CA 1
ATOM 3060 C C . LYS A 1 489 ? -25.464 81.556 -7.482 1.00 72.75 517 LYS A C 1
ATOM 3061 O O . LYS A 1 489 ? -26.620 81.565 -7.923 1.00 75.91 517 LYS A O 1
ATOM 3067 N N . THR A 1 490 ? -25.165 81.965 -6.248 1.00 59.74 518 THR A N 1
ATOM 3068 C CA . THR A 1 490 ? -26.213 82.417 -5.339 1.00 54.08 518 THR A CA 1
ATOM 3069 C C . THR A 1 490 ? -26.265 83.934 -5.268 1.00 50.77 518 THR A C 1
ATOM 3070 O O . THR A 1 490 ? -25.231 84.586 -5.295 1.00 49.22 518 THR A O 1
ATOM 3074 N N . ASN A 1 491 ? -27.481 84.483 -5.188 1.00 44.55 519 ASN A N 1
ATOM 3075 C CA . ASN A 1 491 ? -27.694 85.920 -5.028 1.00 39.04 519 ASN A CA 1
ATOM 3076 C C . ASN A 1 491 ? -28.595 86.200 -3.832 1.00 41.47 519 ASN A C 1
ATOM 3077 O O . ASN A 1 491 ? -29.178 85.278 -3.233 1.00 40.32 519 ASN A O 1
ATOM 3082 N N . VAL A 1 492 ? -28.703 87.481 -3.503 1.00 38.89 520 VAL A N 1
ATOM 3083 C CA . VAL A 1 492 ? -29.597 87.971 -2.494 1.00 36.45 520 VAL A CA 1
ATOM 3084 C C . VAL A 1 492 ? -30.866 88.487 -3.149 1.00 37.41 520 VAL A C 1
ATOM 3085 O O . VAL A 1 492 ? -30.798 89.342 -4.051 1.00 37.33 520 VAL A O 1
ATOM 3089 N N . TYR A 1 493 ? -32.016 87.970 -2.683 1.00 33.24 521 TYR A N 1
ATOM 3090 C CA . TYR A 1 493 ? -33.325 88.353 -3.180 1.00 31.51 521 TYR A CA 1
ATOM 3091 C C . TYR A 1 493 ? -34.119 89.018 -2.091 1.00 33.57 521 TYR A C 1
ATOM 3092 O O . TYR A 1 493 ? -34.030 88.624 -0.917 1.00 35.32 521 TYR A O 1
ATOM 3101 N N . ILE A 1 494 ? -34.933 89.997 -2.475 1.00 32.44 522 ILE A N 1
ATOM 3102 C CA . ILE A 1 494 ? -35.710 90.760 -1.513 1.00 32.02 522 ILE A CA 1
ATOM 3103 C C . ILE A 1 494 ? -37.163 90.816 -1.971 1.00 33.64 522 ILE A C 1
ATOM 3104 O O . ILE A 1 494 ? -37.443 90.914 -3.185 1.00 32.08 522 ILE A O 1
ATOM 3109 N N . SER A 1 495 ? -38.071 90.702 -0.992 1.00 29.85 523 SER A N 1
ATOM 3110 C CA . SER A 1 495 ? -39.478 90.931 -1.201 1.00 29.59 523 SER A CA 1
ATOM 3111 C C . SER A 1 495 ? -39.904 91.974 -0.204 1.00 33.94 523 SER A C 1
ATOM 3112 O O . SER A 1 495 ? -39.499 91.942 0.955 1.00 36.66 523 SER A O 1
ATOM 3115 N N . SER A 1 496 ? -40.746 92.902 -0.632 1.00 31.89 524 SER A N 1
ATOM 3116 C CA . SER A 1 496 ? -41.348 93.771 0.347 1.00 33.07 524 SER A CA 1
ATOM 3117 C C . SER A 1 496 ? -42.838 93.541 0.312 1.00 32.51 524 SER A C 1
ATOM 3118 O O . SER A 1 496 ? -43.598 94.317 0.894 1.00 36.05 524 SER A O 1
ATOM 3121 N N . SER A 1 497 ? -43.248 92.449 -0.345 1.00 31.59 525 SER A N 1
ATOM 3122 C CA . SER A 1 497 ? -44.670 92.100 -0.481 1.00 32.67 525 SER A CA 1
ATOM 3123 C C . SER A 1 497 ? -44.938 90.750 0.230 1.00 34.80 525 SER A C 1
ATOM 3124 O O . SER A 1 497 ? -45.762 89.921 -0.245 1.00 33.18 525 SER A O 1
ATOM 3127 N N . ALA A 1 498 ? -44.210 90.494 1.327 1.00 33.11 526 ALA A N 1
ATOM 3128 C CA . ALA A 1 498 ? -44.468 89.270 2.144 1.00 32.92 526 ALA A CA 1
ATOM 3129 C C . ALA A 1 498 ? -44.273 88.027 1.342 1.00 30.30 526 ALA A C 1
ATOM 3130 O O . ALA A 1 498 ? -44.928 87.012 1.604 1.00 36.08 526 ALA A O 1
ATOM 3132 N N . GLY A 1 499 ? -43.392 88.095 0.347 1.00 30.01 527 GLY A N 1
ATOM 3133 C CA . GLY A 1 499 ? -43.024 86.942 -0.490 1.00 29.39 527 GLY A CA 1
ATOM 3134 C C . GLY A 1 499 ? -43.847 86.785 -1.749 1.00 33.15 527 GLY A C 1
ATOM 3135 O O . GLY A 1 499 ? -43.597 85.873 -2.546 1.00 36.09 527 GLY A O 1
ATOM 3136 N N . ALA A 1 500 ? -44.827 87.663 -1.960 1.00 35.26 528 ALA A N 1
ATOM 3137 C CA . ALA A 1 500 ? -45.627 87.577 -3.201 1.00 41.22 528 ALA A CA 1
ATOM 3138 C C . ALA A 1 500 ? -44.777 87.851 -4.468 1.00 41.20 528 ALA A C 1
ATOM 3139 O O . ALA A 1 500 ? -44.890 87.145 -5.457 1.00 41.44 528 ALA A O 1
ATOM 3141 N N . ARG A 1 501 ? -43.931 88.875 -4.405 1.00 43.14 529 ARG A N 1
ATOM 3142 C CA . ARG A 1 501 ? -43.003 89.222 -5.499 1.00 44.84 529 ARG A CA 1
ATOM 3143 C C . ARG A 1 501 ? -41.610 89.420 -4.931 1.00 40.33 529 ARG A C 1
ATOM 3144 O O . ARG A 1 501 ? -41.447 89.826 -3.768 1.00 35.82 529 ARG A O 1
ATOM 3152 N N . TRP A 1 502 ? -40.626 89.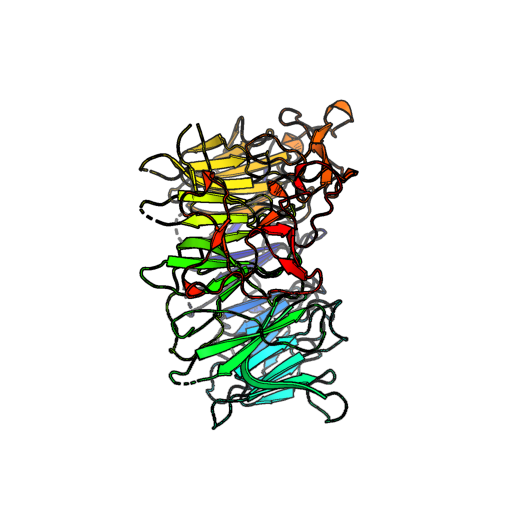106 -5.760 1.00 33.39 530 TRP A N 1
ATOM 3153 C CA . TRP A 1 502 ? -39.250 89.135 -5.390 1.00 38.54 530 TRP A CA 1
ATOM 3154 C C . TRP A 1 502 ? -38.451 89.889 -6.444 1.00 43.02 530 TRP A C 1
ATOM 3155 O O . TRP A 1 502 ? -38.776 89.829 -7.634 1.00 41.64 530 TRP A O 1
ATOM 3166 N N . ARG A 1 503 ? -37.381 90.552 -6.007 1.00 44.09 531 ARG A N 1
ATOM 3167 C CA . ARG A 1 503 ? -36.381 91.066 -6.923 1.00 45.98 531 ARG A CA 1
ATOM 3168 C C . ARG A 1 503 ? -34.993 90.612 -6.489 1.00 42.04 531 ARG A C 1
ATOM 3169 O O . ARG A 1 503 ? -34.762 90.303 -5.313 1.00 42.91 531 ARG A O 1
ATOM 3177 N N . GLU A 1 504 ? -34.075 90.533 -7.445 1.00 39.30 532 GLU A N 1
ATOM 3178 C CA . GLU A 1 504 ? -32.678 90.316 -7.101 1.00 41.62 532 GLU A CA 1
ATOM 3179 C C . GLU A 1 504 ? -32.085 91.618 -6.598 1.00 41.91 532 GLU A C 1
ATOM 3180 O O . GLU A 1 504 ? -32.117 92.606 -7.296 1.00 44.90 532 GLU A O 1
ATOM 3186 N N . ALA A 1 505 ? -31.588 91.636 -5.371 1.00 44.60 533 ALA A N 1
ATOM 3187 C CA . ALA A 1 505 ? -31.112 92.880 -4.795 1.00 41.05 533 ALA A CA 1
ATOM 3188 C C . ALA A 1 505 ? -29.602 93.049 -4.957 1.00 39.46 533 ALA A C 1
ATOM 3189 O O . ALA A 1 505 ? -29.137 94.150 -5.169 1.00 41.76 533 ALA A O 1
ATOM 3191 N N . LEU A 1 506 ? -28.853 91.961 -4.846 1.00 38.71 534 LEU A N 1
ATOM 3192 C CA . LEU A 1 506 ? -27.392 91.967 -4.965 1.00 39.94 534 LEU A CA 1
ATOM 3193 C C . LEU A 1 506 ? -26.931 90.628 -5.483 1.00 42.27 534 LEU A C 1
ATOM 3194 O O . LEU A 1 506 ? -27.424 89.609 -5.033 1.00 40.34 534 LEU A O 1
ATOM 3199 N N . PRO A 1 507 ? -25.976 90.623 -6.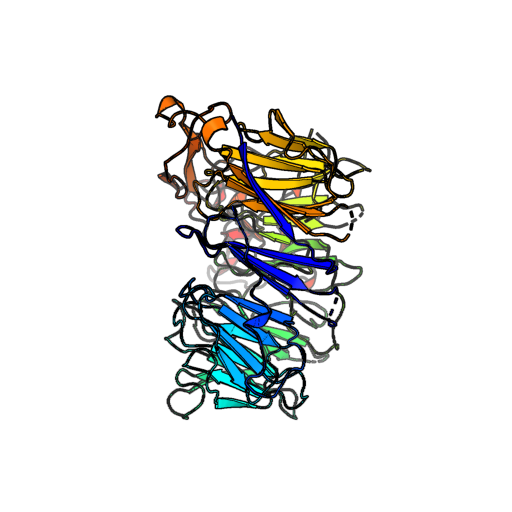424 1.00 45.74 535 PRO A N 1
ATOM 3200 C CA . PRO A 1 507 ? -25.468 89.340 -6.916 1.00 43.88 535 PRO A CA 1
ATOM 3201 C C . PRO A 1 507 ? -24.346 88.788 -6.013 1.00 43.37 535 PRO A C 1
ATOM 3202 O O . PRO A 1 507 ? -23.609 89.560 -5.390 1.00 42.68 535 PRO A O 1
ATOM 3206 N N . GLY A 1 508 ? -24.232 87.464 -5.919 1.00 41.40 536 GLY A N 1
ATOM 3207 C CA . GLY A 1 508 ? -23.210 86.847 -5.066 1.00 41.14 536 GLY A CA 1
ATOM 3208 C C . GLY A 1 508 ? -23.696 86.660 -3.628 1.00 43.82 536 GLY A C 1
ATOM 3209 O O . GLY A 1 508 ? -24.575 87.389 -3.156 1.00 39.33 536 GLY A O 1
ATOM 3210 N N . PRO A 1 509 ? -23.113 85.693 -2.908 1.00 47.95 537 PRO A N 1
ATOM 3211 C CA . PRO A 1 509 ? -23.533 85.466 -1.515 1.00 44.79 537 PRO A CA 1
ATOM 3212 C C . PRO A 1 509 ? -23.105 86.605 -0.580 1.00 43.85 537 PRO A C 1
ATOM 3213 O O . PRO A 1 509 ? -22.019 87.158 -0.752 1.00 41.56 537 PRO A O 1
ATOM 3217 N N . HIS A 1 510 ? -23.956 86.927 0.405 1.00 40.61 538 HIS A N 1
ATOM 3218 C CA . HIS A 1 510 ? -23.752 88.055 1.313 1.00 38.51 538 HIS A CA 1
ATOM 3219 C C . HIS A 1 510 ? -24.306 87.768 2.711 1.00 38.48 538 HIS A C 1
ATOM 3220 O O . HIS A 1 510 ? -25.262 87.001 2.874 1.00 35.97 538 HIS A O 1
ATOM 3227 N N . TYR A 1 511 ? -23.723 88.410 3.717 1.00 36.50 539 TYR A N 1
ATOM 3228 C CA . TYR A 1 511 ? -24.391 88.587 4.989 1.00 33.23 539 TYR A CA 1
ATOM 3229 C C . TYR A 1 511 ? -25.304 89.771 4.779 1.00 36.70 539 TYR A C 1
ATOM 3230 O O . TYR A 1 511 ? -24.989 90.677 3.979 1.00 39.40 539 TYR A O 1
ATOM 3239 N N . TYR A 1 512 ? -26.430 89.772 5.481 1.00 30.41 540 TYR A N 1
ATOM 3240 C CA . TYR A 1 512 ? -27.360 90.864 5.403 1.00 35.58 540 TYR A CA 1
ATOM 3241 C C . TYR A 1 512 ? -28.039 91.034 6.732 1.00 35.99 540 TYR A C 1
ATOM 3242 O O . TYR A 1 512 ? -28.314 90.056 7.428 1.00 32.36 540 TYR A O 1
ATOM 3251 N N . THR A 1 513 ? -28.334 92.283 7.073 1.00 34.97 541 THR A N 1
ATOM 3252 C CA . THR A 1 513 ? -29.096 92.563 8.287 1.00 34.10 541 THR A CA 1
ATOM 3253 C C . THR A 1 513 ? -29.739 93.918 8.046 1.00 32.12 541 THR A C 1
ATOM 3254 O O . THR A 1 513 ? -29.487 94.523 7.025 1.00 35.98 541 THR A O 1
ATOM 3258 N N . TRP A 1 514 ? -30.611 94.357 8.943 1.00 31.19 542 TRP A N 1
ATOM 3259 C CA . TRP A 1 514 ? -31.228 95.643 8.790 1.00 34.32 542 TRP A CA 1
ATOM 3260 C C . TRP A 1 514 ? -31.520 96.343 10.077 1.00 33.60 542 TRP A C 1
ATOM 3261 O O . TRP A 1 514 ? -31.402 95.755 11.133 1.00 35.68 542 TRP A O 1
ATOM 3272 N N . GLY A 1 515 ? -31.905 97.614 9.968 1.00 34.43 543 GLY A N 1
ATOM 3273 C CA . GLY A 1 515 ? -32.169 98.483 11.129 1.00 28.40 543 GLY A CA 1
ATOM 3274 C C . GLY A 1 515 ? -33.388 99.330 10.848 1.00 32.92 543 GLY A C 1
ATOM 3275 O O . GLY A 1 515 ? -33.903 99.340 9.688 1.00 34.07 543 GLY A O 1
ATOM 3276 N N . ASP A 1 516 ? -33.864 100.027 11.894 1.00 31.36 544 ASP A N 1
ATOM 3277 C CA . ASP A 1 516 ? -34.999 100.957 11.798 1.00 32.96 544 ASP A CA 1
ATOM 3278 C C . ASP A 1 516 ? -36.180 100.448 10.970 1.00 35.71 544 ASP A C 1
ATOM 3279 O O . ASP A 1 516 ? -36.577 101.081 9.962 1.00 35.54 544 ASP A O 1
ATOM 3284 N N . HIS A 1 517 ? -36.751 99.330 11.399 1.00 30.40 545 HIS A N 1
ATOM 3285 C CA . HIS A 1 517 ? -37.945 98.779 10.794 1.00 30.10 545 HIS A CA 1
ATOM 3286 C C . HIS A 1 517 ? -37.745 98.476 9.352 1.00 30.73 545 HIS A C 1
ATOM 3287 O O . HIS A 1 517 ? -38.673 98.627 8.583 1.00 33.88 545 HIS A O 1
ATOM 3294 N N . GLY A 1 518 ? -36.540 98.068 8.963 1.00 32.08 546 GLY A N 1
ATOM 3295 C CA . GLY A 1 518 ? -36.314 97.719 7.574 1.00 29.90 546 GLY A CA 1
ATOM 3296 C C . GLY A 1 518 ? -35.905 98.905 6.695 1.00 31.31 546 GLY A C 1
ATOM 3297 O O . GLY A 1 518 ? -35.636 98.713 5.516 1.00 30.86 546 GLY A O 1
ATOM 3298 N N . GLY A 1 519 ? -35.788 100.092 7.288 1.00 28.98 547 GLY A N 1
ATOM 3299 C CA . GLY A 1 519 ? -35.554 101.348 6.569 1.00 34.04 547 GLY A CA 1
ATOM 3300 C C . GLY A 1 519 ? -34.137 101.490 6.057 1.00 37.37 547 GLY A C 1
ATOM 3301 O O . GLY A 1 519 ? -33.882 102.199 5.062 1.00 36.55 547 GLY A O 1
ATOM 3302 N N . ILE A 1 520 ? -33.212 100.812 6.738 1.00 34.40 548 ILE A N 1
ATOM 3303 C CA . ILE A 1 520 ? -31.840 100.678 6.268 1.00 33.85 548 ILE A CA 1
ATOM 3304 C C . ILE A 1 520 ? -31.374 99.222 6.326 1.00 36.09 548 ILE A C 1
ATOM 3305 O O . ILE A 1 520 ? -31.404 98.581 7.384 1.00 40.33 548 ILE A O 1
ATOM 3310 N N . ILE A 1 521 ? -30.952 98.717 5.176 1.00 34.44 549 ILE A N 1
ATOM 3311 C CA . ILE A 1 521 ? -30.497 97.363 5.031 1.00 32.73 549 ILE A CA 1
ATOM 3312 C C . ILE A 1 521 ? -28.997 97.397 4.730 1.00 38.15 549 ILE A C 1
ATOM 3313 O O . ILE A 1 521 ? -28.560 98.249 3.942 1.00 36.90 549 ILE A O 1
ATOM 3318 N N . THR A 1 522 ? -28.218 96.504 5.370 1.00 36.13 550 THR A N 1
ATOM 3319 C CA . THR A 1 522 ? -26.788 96.398 5.099 1.00 36.64 550 THR A CA 1
ATOM 3320 C C . THR A 1 522 ? -26.407 94.993 4.647 1.00 37.41 550 THR A C 1
ATOM 3321 O O . THR A 1 522 ? -27.062 94.022 5.003 1.00 37.77 550 THR A O 1
ATOM 3325 N N . ALA A 1 523 ? -25.351 94.903 3.843 1.00 35.33 551 ALA A N 1
ATOM 3326 C CA . ALA A 1 523 ? -24.919 93.649 3.249 1.00 35.08 551 ALA A CA 1
ATOM 3327 C C . ALA A 1 523 ? -23.416 93.685 3.041 1.00 34.57 551 ALA A C 1
ATOM 3328 O O . ALA A 1 523 ? -22.879 94.741 2.760 1.00 37.82 551 ALA A O 1
ATOM 3330 N N . ILE A 1 524 ? -22.759 92.539 3.230 1.00 34.23 552 ILE A N 1
ATOM 3331 C CA . ILE A 1 524 ? -21.324 92.379 3.065 1.00 36.37 552 ILE A CA 1
ATOM 3332 C C . ILE A 1 524 ? -21.081 91.055 2.329 1.00 38.14 552 ILE A C 1
ATOM 3333 O O . ILE A 1 524 ? -21.686 90.034 2.673 1.00 38.23 552 ILE A O 1
ATOM 3338 N N . ALA A 1 525 ? -20.228 91.075 1.305 1.00 39.13 553 ALA A N 1
ATOM 3339 C CA . ALA A 1 525 ? -19.908 89.860 0.530 1.00 43.80 553 ALA A CA 1
ATOM 3340 C C . ALA A 1 525 ? -19.351 88.780 1.467 1.00 44.41 553 ALA A C 1
ATOM 3341 O O . ALA A 1 525 ? -18.596 89.084 2.372 1.00 44.14 553 ALA A O 1
ATOM 3343 N N . GLN A 1 526 ? -19.754 87.530 1.298 1.00 51.59 554 GLN A N 1
ATOM 3344 C CA . GLN A 1 526 ? -19.130 86.471 2.090 1.00 57.52 554 GLN A CA 1
ATOM 3345 C C . GLN A 1 526 ? -18.400 85.457 1.209 1.00 61.25 554 GLN A C 1
ATOM 3346 O O . GLN A 1 526 ? -18.776 85.266 0.045 1.00 65.66 554 GLN A O 1
ATOM 3352 N N . GLY A 1 527 ? -17.379 84.810 1.778 1.00 57.58 555 GLY A N 1
ATOM 3353 C CA . GLY A 1 527 ? -16.534 83.863 1.041 1.00 58.52 555 GLY A CA 1
ATOM 3354 C C . GLY A 1 527 ? -15.384 84.474 0.245 1.00 60.69 555 GLY A C 1
ATOM 3355 O O . GLY A 1 527 ? -14.776 83.790 -0.555 1.00 72.40 555 GLY A O 1
ATOM 3356 N N . MET A 1 528 ? -15.106 85.761 0.452 1.00 63.91 556 MET A N 1
ATOM 3357 C CA . MET A 1 528 ? -13.933 86.457 -0.097 1.00 63.16 556 MET A CA 1
ATOM 3358 C C . MET A 1 528 ? -13.620 87.619 0.836 1.00 63.88 556 MET A C 1
ATOM 3359 O O . MET A 1 528 ? -14.465 88.017 1.626 1.00 64.20 556 MET A O 1
ATOM 3364 N N . GLU A 1 529 ? -12.416 88.169 0.748 1.00 67.47 557 GLU A N 1
ATOM 3365 C CA . GLU A 1 529 ? -12.062 89.319 1.560 1.00 62.51 557 GLU A CA 1
ATOM 3366 C C . GLU A 1 529 ? -12.728 90.546 0.988 1.00 61.89 557 GLU A C 1
ATOM 3367 O O . GLU A 1 529 ? -12.880 90.642 -0.227 1.00 56.69 557 GLU A O 1
ATOM 3373 N N . THR A 1 530 ? -13.090 91.497 1.853 1.00 52.07 558 THR A N 1
ATOM 3374 C CA . THR A 1 530 ? -13.732 92.727 1.416 1.00 44.26 558 THR A CA 1
ATOM 3375 C C . THR A 1 530 ? -13.514 93.776 2.464 1.00 43.75 558 THR A C 1
ATOM 3376 O O . THR A 1 530 ? -13.279 93.463 3.627 1.00 44.51 558 THR A O 1
ATOM 3380 N N . ASN A 1 531 ? -13.603 95.034 2.061 1.00 45.24 559 ASN A N 1
ATOM 3381 C CA . ASN A 1 531 ? -13.612 96.133 3.028 1.00 47.82 559 ASN A CA 1
ATOM 3382 C C . ASN A 1 531 ? -14.844 97.009 2.802 1.00 47.88 559 ASN A C 1
ATOM 3383 O O . ASN A 1 531 ? -14.911 98.157 3.283 1.00 49.02 559 ASN A O 1
ATOM 3388 N N . GLU A 1 532 ? -15.819 96.433 2.091 1.00 47.93 560 GLU A N 1
ATOM 3389 C CA . GLU A 1 532 ? -17.014 97.150 1.606 1.00 52.63 560 GLU A CA 1
ATOM 3390 C C . GLU A 1 532 ? -18.289 96.725 2.313 1.00 47.87 560 GLU A C 1
ATOM 3391 O O . GLU A 1 532 ? -18.626 95.551 2.368 1.00 47.40 560 GLU A O 1
ATOM 3397 N N . LEU A 1 533 ? -19.019 97.703 2.799 1.00 47.35 561 LEU A N 1
ATOM 3398 C CA . LEU A 1 533 ? -20.345 97.491 3.319 1.00 46.83 561 LEU A CA 1
ATOM 3399 C C . LEU A 1 533 ? -21.315 98.096 2.294 1.00 46.21 561 LEU A C 1
ATOM 3400 O O . LEU A 1 533 ? -21.230 99.283 1.985 1.00 47.18 561 LEU A O 1
ATOM 3405 N N . LYS A 1 534 ? -22.214 97.290 1.748 1.00 41.84 562 LYS A N 1
ATOM 3406 C CA . LYS A 1 534 ? -23.319 97.832 0.965 1.00 40.43 562 LYS A CA 1
ATOM 3407 C C . LYS A 1 534 ? -24.469 98.251 1.879 1.00 41.56 562 LYS A C 1
ATOM 3408 O O . LYS A 1 534 ? -24.795 97.543 2.847 1.00 42.88 562 LYS A O 1
ATOM 3414 N N . TYR A 1 535 ? -25.059 99.410 1.610 1.00 35.34 563 TYR A N 1
ATOM 3415 C CA . TYR A 1 535 ? -26.251 99.806 2.327 1.00 35.84 563 TYR A CA 1
ATOM 3416 C C . TYR A 1 535 ? -27.331 100.395 1.417 1.00 39.92 563 TYR A C 1
ATOM 3417 O O . TYR A 1 535 ? -27.014 101.031 0.407 1.00 38.84 563 TYR A O 1
ATOM 3426 N N . SER A 1 536 ? -28.597 100.147 1.768 1.00 35.19 564 SER A N 1
ATOM 3427 C CA . SER A 1 536 ? -29.736 100.626 0.996 1.00 33.13 564 SER A CA 1
ATOM 3428 C C . SER A 1 536 ? -30.779 101.172 1.947 1.00 33.74 564 SER A C 1
ATOM 3429 O O . SER A 1 536 ? -31.093 100.513 2.965 1.00 35.52 564 SER A O 1
ATOM 3432 N N . THR A 1 537 ? -31.326 102.349 1.618 1.00 29.66 565 THR A N 1
ATOM 3433 C CA . THR A 1 537 ? -32.426 102.941 2.392 1.00 30.06 565 THR A CA 1
ATOM 3434 C C . THR A 1 537 ? -33.779 102.770 1.716 1.00 28.98 565 THR A C 1
ATOM 3435 O O . THR A 1 537 ? -34.808 103.297 2.205 1.00 29.11 565 THR A O 1
ATOM 3439 N N . ASN A 1 538 ? -33.801 101.964 0.654 1.00 27.94 566 ASN A N 1
ATOM 3440 C CA . ASN A 1 538 ? -35.021 101.776 -0.157 1.00 34.98 566 ASN A CA 1
ATOM 3441 C C . ASN A 1 538 ? -35.285 100.310 -0.506 1.00 35.75 566 ASN A C 1
ATOM 3442 O O . ASN A 1 538 ? -35.617 99.967 -1.669 1.00 31.50 566 ASN A O 1
ATOM 3447 N N . GLU A 1 539 ? -35.119 99.441 0.502 1.00 37.64 567 GLU A N 1
ATOM 3448 C CA . GLU A 1 539 ? -35.460 98.020 0.357 1.00 34.83 567 GLU A CA 1
ATOM 3449 C C . GLU A 1 539 ? -34.653 97.366 -0.722 1.00 33.75 567 GLU A C 1
ATOM 3450 O O . GLU A 1 539 ? -35.129 96.461 -1.379 1.00 32.62 567 GLU A O 1
ATOM 3456 N N . GLY A 1 540 ? -33.418 97.843 -0.923 1.00 34.77 568 GLY A N 1
ATOM 3457 C CA . GLY A 1 540 ? -32.544 97.206 -1.878 1.00 36.08 568 GLY A CA 1
ATOM 3458 C C . GLY A 1 540 ? -32.770 97.541 -3.344 1.00 41.20 568 GLY A C 1
ATOM 3459 O O . GLY A 1 540 ? -32.241 96.836 -4.215 1.00 36.22 568 GLY A O 1
ATOM 3460 N N . GLU A 1 541 ? -33.540 98.598 -3.637 1.00 38.79 569 GLU A N 1
ATOM 3461 C CA . GLU A 1 541 ? -33.662 99.059 -5.038 1.00 41.22 569 GLU A CA 1
ATOM 3462 C C . GLU A 1 541 ? -32.347 99.715 -5.439 1.00 40.61 569 GLU A C 1
ATOM 3463 O O . GLU A 1 541 ? -31.847 99.440 -6.498 1.00 45.08 569 GLU A O 1
ATOM 3469 N N . THR A 1 542 ? -31.755 100.540 -4.578 1.00 37.30 570 THR A N 1
ATOM 3470 C CA . THR A 1 542 ? -30.374 100.964 -4.840 1.00 39.26 570 THR A CA 1
ATOM 3471 C C . THR A 1 542 ? -29.539 100.744 -3.606 1.00 40.12 570 THR A C 1
ATOM 3472 O O . THR A 1 542 ? -30.085 100.610 -2.505 1.00 35.42 570 THR A O 1
ATOM 3476 N N . TRP A 1 543 ? -28.227 100.713 -3.823 1.00 40.69 571 TRP A N 1
ATOM 3477 C CA . TRP A 1 543 ? -27.217 100.429 -2.811 1.00 42.16 571 TRP A CA 1
ATOM 3478 C C . TRP A 1 543 ? -26.088 101.433 -2.957 1.00 46.89 571 TRP A C 1
ATOM 3479 O O . TRP A 1 543 ? -25.667 101.747 -4.077 1.00 47.70 571 TRP A O 1
ATOM 3490 N N . LYS A 1 544 ? -25.576 101.909 -1.830 1.00 45.53 572 LYS A N 1
ATOM 3491 C CA . LYS A 1 544 ? -24.324 102.632 -1.800 1.00 46.62 572 LYS A CA 1
ATOM 3492 C C . LYS A 1 544 ? -23.273 101.786 -1.108 1.00 50.33 572 LYS A C 1
ATOM 3493 O O . LYS A 1 544 ? -23.592 100.811 -0.423 1.00 51.41 572 LYS A O 1
ATOM 3499 N N . THR A 1 545 ? -22.017 102.191 -1.269 1.00 51.04 573 THR A N 1
ATOM 3500 C CA . THR A 1 545 ? -20.876 101.485 -0.722 1.00 45.48 573 THR A CA 1
ATOM 3501 C C . THR A 1 545 ? -20.186 102.362 0.302 1.00 46.85 573 THR A C 1
ATOM 3502 O O . THR A 1 545 ? -20.024 103.572 0.105 1.00 48.87 573 THR A O 1
ATOM 3506 N N . PHE A 1 546 ? -19.838 101.766 1.429 1.00 44.79 574 PHE A N 1
ATOM 3507 C CA . PHE A 1 546 ? -19.099 102.456 2.463 1.00 45.71 574 PHE A CA 1
ATOM 3508 C C . PHE A 1 546 ? -17.878 101.586 2.744 1.00 46.29 574 PHE A C 1
ATOM 3509 O O . PHE A 1 546 ? -18.009 100.386 2.960 1.00 48.41 574 PHE A O 1
ATOM 3517 N N . ILE A 1 547 ? -16.691 102.166 2.657 1.00 49.69 575 ILE A N 1
ATOM 3518 C CA . ILE A 1 547 ? -15.452 101.439 2.943 1.00 48.96 575 ILE A CA 1
ATOM 3519 C C . ILE A 1 547 ? -15.299 101.424 4.456 1.00 48.58 575 ILE A C 1
ATOM 3520 O O . ILE A 1 547 ? -15.070 102.479 5.055 1.00 47.32 575 ILE A O 1
ATOM 3525 N N . PHE A 1 548 ? -15.441 100.248 5.077 1.00 47.63 576 PHE A N 1
ATOM 3526 C CA . PHE A 1 548 ? -15.449 100.181 6.546 1.00 50.23 576 PHE A CA 1
ATOM 3527 C C . PHE A 1 548 ? -14.076 100.016 7.181 1.00 52.22 576 PHE A C 1
ATOM 3528 O O . PHE A 1 548 ? -13.936 100.156 8.398 1.00 55.28 576 PHE A O 1
ATOM 3536 N N . SER A 1 549 ? -13.078 99.711 6.365 1.00 52.74 577 SER A N 1
ATOM 3537 C CA . SER A 1 549 ? -11.676 99.737 6.824 1.00 63.69 577 SER A CA 1
ATOM 3538 C C . SER A 1 549 ? -10.708 99.799 5.638 1.00 61.94 577 SER A C 1
ATOM 3539 O O . SER A 1 549 ? -11.068 99.452 4.503 1.00 61.79 577 SER A O 1
ATOM 3542 N N . GLU A 1 550 ? -9.486 100.238 5.910 1.00 68.34 578 GLU A N 1
ATOM 3543 C CA . GLU A 1 550 ? -8.457 100.339 4.876 1.00 73.92 578 GLU A CA 1
ATOM 3544 C C . GLU A 1 550 ? -8.111 98.980 4.272 1.00 70.42 578 GLU A C 1
ATOM 3545 O O . GLU A 1 550 ? -8.118 98.829 3.058 1.00 66.18 578 GLU A O 1
ATOM 3551 N N . LYS A 1 551 ? -7.850 97.989 5.120 1.00 73.43 579 LYS A N 1
ATOM 3552 C CA . LYS A 1 551 ? -7.486 96.641 4.653 1.00 78.43 579 LYS A CA 1
ATOM 3553 C C . LYS A 1 551 ? -8.676 95.666 4.604 1.00 73.71 579 LYS A C 1
ATOM 3554 O O . LYS A 1 551 ? -9.527 95.681 5.498 1.00 66.33 579 LYS A O 1
ATOM 3560 N N . PRO A 1 552 ? -8.732 94.806 3.564 1.00 70.10 580 PRO A N 1
ATOM 3561 C CA . PRO A 1 552 ? -9.800 93.799 3.469 1.00 67.90 580 PRO A CA 1
ATOM 3562 C C . PRO A 1 552 ? -9.798 92.793 4.631 1.00 67.83 580 PRO A C 1
ATOM 3563 O O . PRO A 1 552 ? -8.749 92.542 5.242 1.00 72.10 580 PRO A O 1
ATOM 3567 N N . VAL A 1 553 ? -10.973 92.242 4.941 1.00 59.67 581 VAL A N 1
ATOM 3568 C CA . VAL A 1 553 ? -11.091 91.180 5.934 1.00 57.14 581 VAL A CA 1
ATOM 3569 C C . VAL A 1 553 ? -12.045 90.094 5.440 1.00 57.28 581 VAL A C 1
ATOM 3570 O O . VAL A 1 553 ? -12.922 90.359 4.620 1.00 63.46 581 VAL A O 1
ATOM 3574 N N . PHE A 1 554 ? -11.851 88.865 5.895 1.00 54.37 582 PHE A N 1
ATOM 3575 C CA . PHE A 1 554 ? -12.876 87.838 5.748 1.00 61.02 582 PHE A CA 1
ATOM 3576 C C . PHE A 1 554 ? -13.876 88.140 6.858 1.00 58.72 582 PHE A C 1
ATOM 3577 O O . PHE A 1 554 ? -13.504 88.186 8.048 1.00 56.12 582 PHE A O 1
ATOM 3585 N N . VAL A 1 555 ? -15.121 88.407 6.482 1.00 50.52 583 VAL A N 1
ATOM 3586 C CA . VAL A 1 555 ? -16.123 88.761 7.481 1.00 45.54 583 VAL A CA 1
ATOM 3587 C C . VAL A 1 555 ? -16.820 87.495 7.922 1.00 44.65 583 VAL A C 1
ATOM 3588 O O . VAL A 1 555 ? -17.173 86.670 7.105 1.00 44.19 583 VAL A O 1
ATOM 3592 N N . TYR A 1 556 ? -17.040 87.369 9.226 1.00 45.31 584 TYR A N 1
ATOM 3593 C CA . TYR A 1 556 ? -17.689 86.197 9.771 1.00 47.18 584 TYR A CA 1
ATOM 3594 C C . TYR A 1 556 ? -19.026 86.500 10.408 1.00 43.97 584 TYR A C 1
ATOM 3595 O O . TYR A 1 556 ? -19.802 85.603 10.644 1.00 45.85 584 TYR A O 1
ATOM 3604 N N . GLY A 1 557 ? -19.293 87.763 10.692 1.00 39.57 585 GLY A N 1
ATOM 3605 C CA . GLY A 1 557 ? -20.567 88.136 11.269 1.00 36.45 585 GLY A CA 1
ATOM 3606 C C . GLY A 1 557 ? -20.961 89.562 10.920 1.00 35.89 585 GLY A C 1
ATOM 3607 O O . GLY A 1 557 ? -20.106 90.442 10.778 1.00 34.13 585 GLY A O 1
ATOM 3608 N N . LEU A 1 558 ? -22.263 89.783 10.798 1.00 36.30 586 LEU A N 1
ATOM 3609 C CA . LEU A 1 558 ? -22.812 91.123 10.603 1.00 37.19 586 LEU A CA 1
ATOM 3610 C C . LEU A 1 558 ? -24.104 91.149 11.390 1.00 37.83 586 LEU A C 1
ATOM 3611 O O . LEU A 1 558 ? -24.997 90.326 11.142 1.00 33.03 586 LEU A O 1
ATOM 3616 N N . LEU A 1 559 ? -24.187 92.062 12.359 1.00 36.09 587 LEU A N 1
ATOM 3617 C CA . LEU A 1 559 ? -25.304 92.121 13.290 1.00 38.72 587 LEU A CA 1
ATOM 3618 C C . LEU A 1 559 ? -25.808 93.552 13.397 1.00 36.08 587 LEU A C 1
ATOM 3619 O O . LEU A 1 559 ? -25.038 94.483 13.253 1.00 36.03 587 LEU A O 1
ATOM 3624 N N . THR A 1 560 ? -27.063 93.705 13.799 1.00 33.12 588 THR A N 1
ATOM 3625 C CA . THR A 1 560 ? -27.596 94.999 14.183 1.00 33.88 588 THR A CA 1
ATOM 3626 C C . THR A 1 560 ? -27.638 95.122 15.704 1.00 34.29 588 THR A C 1
ATOM 3627 O O . THR A 1 560 ? -28.127 94.218 16.386 1.00 34.13 588 THR A O 1
ATOM 3631 N N . GLU A 1 561 ? -27.183 96.237 16.244 1.00 33.16 589 GLU A N 1
ATOM 3632 C CA . GLU A 1 561 ? -27.446 96.529 17.631 1.00 32.66 589 GLU A CA 1
ATOM 3633 C C . GLU A 1 561 ? -28.926 96.268 17.933 1.00 34.73 589 GLU A C 1
ATOM 3634 O O . GLU A 1 561 ? -29.766 96.670 17.174 1.00 33.64 589 GLU A O 1
ATOM 3640 N N . PRO A 1 562 ? -29.254 95.603 19.063 1.00 38.02 590 PRO A N 1
ATOM 3641 C CA . PRO A 1 562 ? -30.681 95.304 19.310 1.00 36.12 590 PRO A CA 1
ATOM 3642 C C . PRO A 1 562 ? -31.465 96.581 19.497 1.00 35.95 590 PRO A C 1
ATOM 3643 O O . PRO A 1 562 ? -30.902 97.610 19.914 1.00 38.05 590 PRO A O 1
ATOM 3647 N N . GLY A 1 563 ? -32.764 96.485 19.224 1.00 33.63 591 GLY A N 1
ATOM 3648 C CA . GLY A 1 563 ? -33.664 97.618 19.278 1.00 37.30 591 GLY A CA 1
ATOM 3649 C C . GLY A 1 563 ? -34.244 97.760 17.864 1.00 40.77 591 GLY A C 1
ATOM 3650 O O . GLY A 1 563 ? -33.518 97.740 16.879 1.00 39.90 591 GLY A O 1
ATOM 3651 N N . GLU A 1 564 ? -35.550 97.906 17.776 1.00 41.24 592 GLU A N 1
ATOM 3652 C CA . GLU A 1 564 ? -36.253 98.035 16.500 1.00 43.78 592 GLU A CA 1
ATOM 3653 C C . GLU A 1 564 ? -35.877 99.285 15.662 1.00 39.69 592 GLU A C 1
ATOM 3654 O O . GLU A 1 564 ? -35.976 99.271 14.449 1.00 34.84 592 GLU A O 1
ATOM 3660 N N . LYS A 1 565 ? -35.423 100.328 16.341 1.00 38.81 593 LYS A N 1
ATOM 3661 C CA . LYS A 1 565 ? -35.048 101.581 15.731 1.00 40.39 593 LYS A CA 1
ATOM 3662 C C . LYS A 1 565 ? -33.559 101.744 15.490 1.00 41.61 593 LYS A C 1
ATOM 3663 O O . LYS A 1 565 ? -33.140 102.750 14.945 1.00 42.69 593 LYS A O 1
ATOM 3669 N N . SER A 1 566 ? -32.768 100.745 15.851 1.00 42.79 594 SER A N 1
ATOM 3670 C CA . SER A 1 566 ? -31.312 100.852 15.784 1.00 44.54 594 SER A CA 1
ATOM 3671 C C . SER A 1 566 ? -30.816 100.982 14.377 1.00 39.64 594 SER A C 1
ATOM 3672 O O . SER A 1 566 ? -31.338 100.381 13.434 1.00 40.76 594 SER A O 1
ATOM 3675 N N . THR A 1 567 ? -29.743 101.726 14.266 1.00 35.51 595 THR A N 1
ATOM 3676 C CA . THR A 1 567 ? -29.092 101.953 13.008 1.00 37.86 595 THR A CA 1
ATOM 3677 C C . THR A 1 567 ? -27.598 101.837 13.249 1.00 34.98 595 THR A C 1
ATOM 3678 O O . THR A 1 567 ? -26.823 102.562 12.625 1.00 34.98 595 THR A O 1
ATOM 3682 N N . VAL A 1 568 ? -27.204 100.958 14.178 1.00 32.30 596 VAL A N 1
ATOM 3683 C CA . VAL A 1 568 ? -25.774 100.646 14.430 1.00 31.95 596 VAL A CA 1
ATOM 3684 C C . VAL A 1 568 ? -25.529 99.195 14.057 1.00 33.49 596 VAL A C 1
ATOM 3685 O O . VAL A 1 568 ? -26.312 98.323 14.429 1.00 35.26 596 VAL A O 1
ATOM 3689 N N . PHE A 1 569 ? -24.464 98.938 13.308 1.00 32.66 597 PHE A N 1
ATOM 3690 C CA . PHE A 1 569 ? -24.157 97.589 12.863 1.00 34.75 597 PHE A CA 1
ATOM 3691 C C . PHE A 1 569 ? -22.805 97.127 13.353 1.00 36.63 597 PHE A C 1
ATOM 3692 O O . PHE A 1 569 ? -21.870 97.916 13.406 1.00 35.25 597 PHE A O 1
ATOM 3700 N N . THR A 1 570 ? -22.730 95.847 13.728 1.00 35.24 598 THR A N 1
ATOM 3701 C CA . THR A 1 570 ? -21.493 95.244 14.175 1.00 33.76 598 THR A CA 1
ATOM 3702 C C . THR A 1 570 ? -20.968 94.344 13.070 1.00 31.77 598 THR A C 1
ATOM 3703 O O . THR A 1 570 ? -21.713 93.575 12.492 1.00 33.46 598 THR A O 1
ATOM 3707 N N . ILE A 1 571 ? -19.681 94.442 12.778 1.00 35.28 599 ILE A N 1
ATOM 3708 C CA . ILE A 1 571 ? -19.039 93.597 11.773 1.00 37.16 599 ILE A CA 1
ATOM 3709 C C . ILE A 1 571 ? -17.872 92.916 12.469 1.00 41.32 599 ILE A C 1
ATOM 3710 O O . ILE A 1 571 ? -17.062 93.588 13.118 1.00 40.60 599 ILE A O 1
ATOM 3715 N N . PHE A 1 572 ? -17.765 91.599 12.365 1.00 41.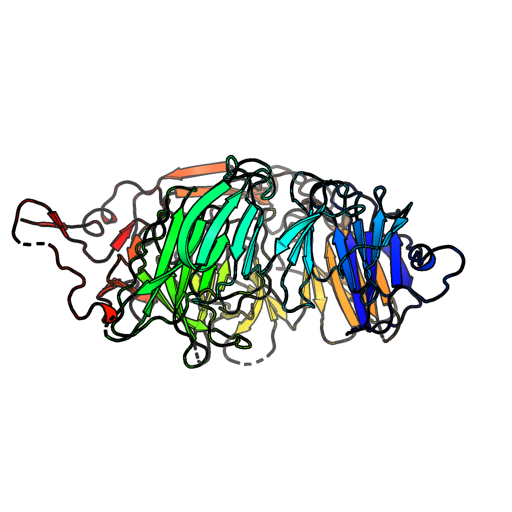00 600 PHE A N 1
ATOM 3716 C CA . PHE A 1 572 ? -16.550 90.980 12.863 1.00 42.35 600 PHE A CA 1
ATOM 3717 C C . PHE A 1 572 ? -15.942 89.984 11.882 1.00 43.28 600 PHE A C 1
ATOM 3718 O O . PHE A 1 572 ? -16.648 89.338 11.107 1.00 45.71 600 PHE A O 1
ATOM 3726 N N . GLY A 1 573 ? -14.618 89.906 11.898 1.00 44.68 601 GLY A N 1
ATOM 3727 C CA . GLY A 1 573 ? -13.892 88.943 11.081 1.00 51.16 601 GLY A CA 1
ATOM 3728 C C . GLY A 1 573 ? -12.390 88.991 11.296 1.00 54.03 601 GLY A C 1
ATOM 3729 O O . GLY A 1 573 ? -11.914 89.550 12.293 1.00 53.17 601 GLY A O 1
ATOM 3730 N N . SER A 1 574 ? -11.647 88.395 10.364 1.00 56.58 602 SER A N 1
ATOM 3731 C CA . SER A 1 574 ? -10.183 88.497 10.347 1.00 68.04 602 SER A CA 1
ATOM 3732 C C . SER A 1 574 ? -9.668 88.371 8.925 1.00 76.09 602 SER A C 1
ATOM 3733 O O . SER A 1 574 ? -10.447 88.184 7.993 1.00 78.86 602 SER A O 1
ATOM 3736 N N . ASN A 1 575 ? -8.347 88.427 8.772 1.00 86.20 603 ASN A N 1
ATOM 3737 C CA . ASN A 1 575 ? -7.702 88.185 7.476 1.00 91.72 603 ASN A CA 1
ATOM 3738 C C . ASN A 1 575 ? -6.972 86.836 7.413 1.00 82.79 603 ASN A C 1
ATOM 3739 O O . ASN A 1 575 ? -5.854 86.709 7.877 1.00 90.79 603 ASN A O 1
ATOM 3744 N N . HIS A 1 580 ? -4.408 84.488 11.833 1.00 103.38 608 HIS A N 1
ATOM 3745 C CA . HIS A 1 580 ? -5.722 84.623 12.437 1.00 106.16 608 HIS A CA 1
ATOM 3746 C C . HIS A 1 580 ? -5.691 85.640 13.573 1.00 105.65 608 HIS A C 1
ATOM 3747 O O . HIS A 1 580 ? -4.922 85.511 14.532 1.00 102.66 608 HIS A O 1
ATOM 3754 N N . SER A 1 581 ? -6.541 86.649 13.456 1.00 98.69 609 SER A N 1
ATOM 3755 C CA . SER A 1 581 ? -6.613 87.716 14.444 1.00 81.67 609 SER A CA 1
ATOM 3756 C C . SER A 1 581 ? -7.959 88.421 14.271 1.00 69.13 609 SER A C 1
ATOM 3757 O O . SER A 1 581 ? -8.245 88.946 13.211 1.00 66.86 609 SER A O 1
ATOM 3760 N N . TRP A 1 582 ? -8.788 88.409 15.308 1.00 59.80 610 TRP A N 1
ATOM 3761 C CA . TRP A 1 582 ? -10.149 88.920 15.206 1.00 52.14 610 TRP A CA 1
ATOM 3762 C C . TRP A 1 582 ? -10.272 90.434 15.265 1.00 51.22 610 TRP A C 1
ATOM 3763 O O . TRP A 1 582 ? -9.595 91.102 16.033 1.00 50.76 610 TRP A O 1
ATOM 3774 N N . LEU A 1 583 ? -11.141 90.958 14.411 1.00 50.36 611 LEU A N 1
ATOM 3775 C CA . LEU A 1 583 ? -11.396 92.376 14.323 1.00 52.19 611 LEU A CA 1
ATOM 3776 C C . LEU A 1 583 ? -12.899 92.586 14.557 1.00 50.31 611 LEU A C 1
ATOM 3777 O O . LEU A 1 583 ? -13.720 91.820 14.043 1.00 46.27 611 LEU A O 1
ATOM 3782 N N . ILE A 1 584 ? -13.256 93.591 15.358 1.00 47.35 612 ILE A N 1
ATOM 3783 C CA . ILE A 1 584 ? -14.659 93.915 15.582 1.00 43.81 612 ILE A CA 1
ATOM 3784 C C . ILE A 1 584 ? -14.894 95.404 15.396 1.00 46.29 612 ILE A C 1
ATOM 3785 O O . ILE A 1 584 ? -14.305 96.226 16.121 1.00 47.17 612 ILE A O 1
ATOM 3790 N N . LEU A 1 585 ? -15.789 95.733 14.459 1.00 42.04 613 LEU A N 1
ATOM 3791 C CA . LEU A 1 585 ? -16.120 97.113 14.119 1.00 40.89 613 LEU A CA 1
ATOM 3792 C C . LEU A 1 585 ? -17.562 97.454 14.425 1.00 39.82 613 LEU A C 1
ATOM 3793 O O . LEU A 1 585 ? -18.447 96.622 14.262 1.00 39.67 613 LEU A O 1
ATOM 3798 N N . GLN A 1 586 ? -17.787 98.702 14.816 1.00 39.37 614 GLN A N 1
ATOM 3799 C CA . GLN A 1 586 ? -19.098 99.268 14.973 1.00 42.34 614 GLN A CA 1
ATOM 3800 C C . GLN A 1 586 ? -19.323 100.433 13.979 1.00 45.64 614 GLN A C 1
ATOM 3801 O O . GLN A 1 586 ? -18.548 101.392 13.925 1.00 44.41 614 GLN A O 1
ATOM 3807 N N . VAL A 1 587 ? -20.406 100.327 13.210 1.00 43.11 615 VAL A N 1
ATOM 3808 C CA . VAL A 1 587 ? -20.748 101.282 12.175 1.00 39.79 615 VAL A CA 1
ATOM 3809 C C . VAL A 1 587 ? -22.057 101.935 12.563 1.00 38.77 615 VAL A C 1
ATOM 3810 O O . VAL A 1 587 ? -23.075 101.266 12.663 1.00 43.89 615 VAL A O 1
ATOM 3814 N N . ASN A 1 588 ? -22.016 103.237 12.801 1.00 36.40 616 ASN A N 1
ATOM 3815 C CA . ASN A 1 588 ? -23.209 104.025 13.051 1.00 39.14 616 ASN A CA 1
ATOM 3816 C C . ASN A 1 588 ? -23.730 104.639 11.734 1.00 39.65 616 ASN A C 1
ATOM 3817 O O . ASN A 1 588 ? -23.039 105.466 11.126 1.00 44.13 616 ASN A O 1
ATOM 3822 N N . ALA A 1 589 ? -24.920 104.217 11.290 1.00 37.88 617 ALA A N 1
ATOM 3823 C CA . ALA A 1 589 ? -25.487 104.644 10.000 1.00 34.08 617 ALA A CA 1
ATOM 3824 C C . ALA A 1 589 ? -26.693 105.543 10.173 1.00 35.83 617 ALA A C 1
ATOM 3825 O O . ALA A 1 589 ? -27.409 105.828 9.187 1.00 37.25 617 ALA A O 1
ATOM 3827 N N . THR A 1 590 ? -26.919 105.994 11.409 1.00 35.74 618 THR A N 1
ATOM 3828 C CA . THR A 1 590 ? -28.068 106.861 11.737 1.00 39.05 618 THR A CA 1
ATOM 3829 C C . THR A 1 590 ? -28.269 108.040 10.756 1.00 40.60 618 THR A C 1
ATOM 3830 O O . THR A 1 590 ? -29.367 108.250 10.261 1.00 44.17 618 THR A O 1
ATOM 3834 N N . ASP A 1 591 ? -27.207 108.786 10.474 1.00 42.30 619 ASP A N 1
ATOM 3835 C CA . ASP A 1 591 ? -27.304 109.957 9.608 1.00 44.80 619 ASP A CA 1
ATOM 3836 C C . ASP A 1 591 ? -27.646 109.615 8.154 1.00 45.52 619 ASP A C 1
ATOM 3837 O O . ASP A 1 591 ? -28.073 110.479 7.421 1.00 48.85 619 ASP A O 1
ATOM 3842 N N . ALA A 1 592 ? -27.429 108.383 7.717 1.00 41.35 620 ALA A N 1
ATOM 3843 C CA . ALA A 1 592 ? -27.841 108.012 6.365 1.00 38.22 620 ALA A CA 1
ATOM 3844 C C . ALA A 1 592 ? -29.349 108.087 6.193 1.00 36.71 620 ALA A C 1
ATOM 3845 O O . ALA A 1 592 ? -29.833 108.144 5.090 1.00 41.36 620 ALA A O 1
ATOM 3847 N N . LEU A 1 593 ? -30.094 108.067 7.283 1.00 36.59 621 LEU A N 1
ATOM 3848 C CA . LEU A 1 593 ? -31.546 108.206 7.198 1.00 35.32 621 LEU A CA 1
ATOM 3849 C C . LEU A 1 593 ? -32.032 109.674 7.371 1.00 36.30 621 LEU A C 1
ATOM 3850 O O . LEU A 1 593 ? -33.184 109.981 7.077 1.00 38.56 621 LEU A O 1
ATOM 3855 N N . GLY A 1 594 ? -31.174 110.574 7.852 1.00 33.95 622 GLY A N 1
ATOM 3856 C CA . GLY A 1 594 ? -31.567 111.976 8.005 1.00 35.44 622 GLY A CA 1
ATOM 3857 C C . GLY A 1 594 ? -32.685 112.329 8.989 1.00 39.49 622 GLY A C 1
ATOM 3858 O O . GLY A 1 594 ? -32.673 111.873 10.104 1.00 42.87 622 GLY A O 1
ATOM 3859 N N . VAL A 1 595 ? -33.640 113.165 8.570 1.00 38.98 623 VAL A N 1
ATOM 3860 C CA . VAL A 1 595 ? -34.602 113.747 9.488 1.00 40.75 623 VAL A CA 1
ATOM 3861 C C . VAL A 1 595 ? -35.763 112.781 9.696 1.00 37.68 623 VAL A C 1
ATOM 3862 O O . VAL A 1 595 ? -35.921 111.845 8.929 1.00 39.70 623 VAL A O 1
ATOM 3866 N N . PRO A 1 596 ? -36.598 113.032 10.708 1.00 36.15 624 PRO A N 1
ATOM 3867 C CA . PRO A 1 596 ? -37.698 112.106 10.995 1.00 37.32 624 PRO A CA 1
ATOM 3868 C C . PRO A 1 596 ? -38.731 112.053 9.871 1.00 42.65 624 PRO A C 1
ATOM 3869 O O . PRO A 1 596 ? -38.995 113.069 9.236 1.00 45.92 624 PRO A O 1
ATOM 3873 N N . CYS A 1 597 ? -39.303 110.870 9.636 1.00 38.93 625 CYS A N 1
ATOM 3874 C CA . CYS A 1 597 ? -40.376 110.685 8.691 1.00 36.78 625 CYS A CA 1
ATOM 3875 C C . CYS A 1 597 ? -41.624 111.485 9.136 1.00 39.10 625 CYS A C 1
ATOM 3876 O O . CYS A 1 597 ? -41.844 111.678 10.320 1.00 38.46 625 CYS A O 1
ATOM 3879 N N . THR A 1 598 ? -42.412 111.982 8.186 1.00 35.70 626 THR A N 1
ATOM 3880 C CA . THR A 1 598 ? -43.676 112.702 8.469 1.00 34.69 626 THR A CA 1
ATOM 3881 C C . THR A 1 598 ? -44.764 111.896 7.766 1.00 36.45 626 THR A C 1
ATOM 3882 O O . THR A 1 598 ? -44.439 110.912 7.085 1.00 37.87 626 THR A O 1
ATOM 3886 N N . GLU A 1 599 ? -46.031 112.294 7.901 1.00 38.61 627 GLU A N 1
ATOM 3887 C CA . GLU A 1 599 ? -47.165 111.596 7.267 1.00 43.17 627 GLU A CA 1
ATOM 3888 C C . GLU A 1 599 ? -46.968 111.324 5.794 1.00 43.19 627 GLU A C 1
ATOM 3889 O O . GLU A 1 599 ? -47.352 110.277 5.304 1.00 45.34 627 GLU A O 1
ATOM 3895 N N . ASN A 1 600 ? -46.368 112.271 5.087 1.00 44.60 628 ASN A N 1
ATOM 3896 C CA . ASN A 1 600 ? -46.058 112.108 3.661 1.00 47.00 628 ASN A CA 1
ATOM 3897 C C . ASN A 1 600 ? -45.277 110.831 3.326 1.00 44.24 628 ASN A C 1
ATOM 3898 O O . ASN A 1 600 ? -45.284 110.368 2.180 1.00 40.98 628 ASN A O 1
ATOM 3903 N N . ASP A 1 601 ? -44.538 110.320 4.312 1.00 41.71 629 ASP A N 1
ATOM 3904 C CA . ASP A 1 601 ? -43.596 109.214 4.093 1.00 42.30 629 ASP A CA 1
ATOM 3905 C C . ASP A 1 601 ? -44.207 107.857 4.450 1.00 41.35 629 ASP A C 1
ATOM 3906 O O . ASP A 1 601 ? -43.521 106.854 4.436 1.00 43.51 629 ASP A O 1
ATOM 3911 N N . TYR A 1 602 ? -45.494 107.832 4.767 1.00 40.16 630 TYR A N 1
ATOM 3912 C CA . TYR A 1 602 ? -46.141 106.563 5.103 1.00 43.61 630 TYR A CA 1
ATOM 3913 C C . TYR A 1 602 ? -47.317 106.286 4.193 1.00 42.26 630 TYR A C 1
ATOM 3914 O O . TYR A 1 602 ? -48.038 107.184 3.800 1.00 44.21 630 TYR A O 1
ATOM 3923 N N . LYS A 1 603 ? -47.499 105.019 3.890 1.00 39.85 631 LYS A N 1
ATOM 3924 C CA . LYS A 1 603 ? -48.512 104.547 3.014 1.00 42.80 631 LYS A CA 1
ATOM 3925 C C . LYS A 1 603 ? -49.186 103.319 3.710 1.00 48.51 631 LYS A C 1
ATOM 3926 O O . LYS A 1 603 ? -48.563 102.631 4.565 1.00 46.11 631 LYS A O 1
ATOM 3932 N N . LEU A 1 604 ? -50.459 103.079 3.388 1.00 46.21 632 LEU A N 1
ATOM 3933 C CA . LEU A 1 604 ? -51.174 101.878 3.840 1.00 45.61 632 LEU A CA 1
ATOM 3934 C C . LEU A 1 604 ? -50.797 100.714 2.962 1.00 44.06 632 LEU A C 1
ATOM 3935 O O . LEU A 1 604 ? -50.557 100.896 1.773 1.00 49.92 632 LEU A O 1
ATOM 3940 N N . TRP A 1 605 ? -50.681 99.528 3.568 1.00 41.41 633 TRP A N 1
ATOM 3941 C CA . TRP A 1 605 ? -50.286 98.306 2.844 1.00 39.62 633 TRP A CA 1
ATOM 3942 C C . TRP A 1 605 ? -50.988 97.089 3.461 1.00 42.12 633 TRP A C 1
ATOM 3943 O O . TRP A 1 605 ? -51.097 96.978 4.690 1.00 38.59 633 TRP A O 1
ATOM 3954 N N . SER A 1 606 ? -51.494 96.231 2.586 1.00 41.43 634 SER A N 1
ATOM 3955 C CA . SER A 1 606 ? -52.090 94.975 2.955 1.00 45.99 634 SER A CA 1
ATOM 3956 C C . SER A 1 606 ? -51.322 93.827 2.286 1.00 49.04 634 SER A C 1
ATOM 3957 O O . SER A 1 606 ? -51.085 93.851 1.071 1.00 46.30 634 SER A O 1
ATOM 3960 N N . PRO A 1 607 ? -50.925 92.818 3.076 1.00 44.42 635 PRO A N 1
ATOM 3961 C CA . PRO A 1 607 ? -50.316 91.648 2.452 1.00 42.92 635 PRO A CA 1
ATOM 3962 C C . PRO A 1 607 ? -51.289 90.972 1.487 1.00 43.66 635 PRO A C 1
ATOM 3963 O O . PRO A 1 607 ? -52.509 90.962 1.720 1.00 47.20 635 PRO A O 1
ATOM 3967 N N . SER A 1 608 ? -50.772 90.424 0.398 1.00 43.54 636 SER A N 1
ATOM 3968 C CA . SER A 1 608 ? -51.620 89.676 -0.518 1.00 46.74 636 SER A CA 1
ATOM 3969 C C . SER A 1 608 ? -50.893 88.462 -1.098 1.00 48.85 636 SER A C 1
ATOM 3970 O O . SER A 1 608 ? -49.673 88.358 -1.023 1.00 47.17 636 SER A O 1
ATOM 3973 N N . ASP A 1 609 ? -51.630 87.549 -1.711 1.00 54.01 637 ASP A N 1
ATOM 3974 C CA . ASP A 1 609 ? -50.967 86.447 -2.386 1.00 53.72 637 ASP A CA 1
ATOM 3975 C C . ASP A 1 609 ? -50.490 86.926 -3.762 1.00 54.68 637 ASP A C 1
ATOM 3976 O O . ASP A 1 609 ? -50.531 88.121 -4.037 1.00 54.18 637 ASP A O 1
ATOM 3981 N N . GLU A 1 610 ? -49.994 86.014 -4.592 1.00 54.51 638 GLU A N 1
ATOM 3982 C CA . GLU A 1 610 ? -49.466 86.368 -5.901 1.00 60.33 638 GLU A CA 1
ATOM 3983 C C . GLU A 1 610 ? -50.542 86.864 -6.875 1.00 65.42 638 GLU A C 1
ATOM 3984 O O . GLU A 1 610 ? -50.244 87.589 -7.815 1.00 70.44 638 GLU A O 1
ATOM 3990 N N . ARG A 1 611 ? -51.782 86.461 -6.639 1.00 67.47 639 ARG A N 1
ATOM 3991 C CA . ARG A 1 611 ? -52.904 86.868 -7.469 1.00 70.71 639 ARG A CA 1
ATOM 3992 C C . ARG A 1 611 ? -53.444 88.238 -7.113 1.00 71.08 639 ARG A C 1
ATOM 3993 O O . ARG A 1 611 ? -54.216 88.791 -7.868 1.00 77.30 639 ARG A O 1
ATOM 4001 N N . GLY A 1 612 ? -53.079 88.777 -5.958 1.00 67.04 640 GLY A N 1
ATOM 4002 C CA . GLY A 1 612 ? -53.552 90.097 -5.586 1.00 60.56 640 GLY A CA 1
ATOM 4003 C C . GLY A 1 612 ? -54.621 90.165 -4.498 1.00 66.19 640 GLY A C 1
ATOM 4004 O O . GLY A 1 612 ? -55.027 91.271 -4.122 1.00 63.35 640 GLY A O 1
ATOM 4005 N N . ASN A 1 613 ? -55.079 89.013 -3.987 1.00 64.50 641 ASN A N 1
ATOM 4006 C CA . ASN A 1 613 ? -55.959 88.955 -2.799 1.00 70.80 641 ASN A CA 1
ATOM 4007 C C . ASN A 1 613 ? -55.434 89.657 -1.536 1.00 71.65 641 ASN A C 1
ATOM 4008 O O . ASN A 1 613 ? -54.496 89.165 -0.916 1.00 78.35 641 ASN A O 1
ATOM 4013 N N . GLU A 1 614 ? -56.006 90.778 -1.117 1.00 70.50 642 GLU A N 1
ATOM 4014 C CA . GLU A 1 614 ? -55.472 91.373 0.096 1.00 69.28 642 GLU A CA 1
ATOM 4015 C C . GLU A 1 614 ? -56.349 90.890 1.158 1.00 66.84 642 GLU A C 1
ATOM 4016 O O . GLU A 1 614 ? -56.638 91.605 2.108 1.00 80.09 642 GLU A O 1
ATOM 4022 N N . CYS A 1 615 ? -56.820 89.681 0.962 1.00 62.87 643 CYS A N 1
ATOM 4023 C CA . CYS A 1 615 ? -57.754 89.126 1.883 1.00 67.28 643 CYS A CA 1
ATOM 4024 C C . CYS A 1 615 ? -57.190 87.827 2.426 1.00 70.55 643 CYS A C 1
ATOM 4025 O O . CYS A 1 615 ? -57.533 86.729 1.960 1.00 68.13 643 CYS A O 1
ATOM 4028 N N . LEU A 1 616 ? -56.335 87.912 3.426 1.00 58.81 644 LEU A N 1
ATOM 4029 C CA . LEU A 1 616 ? -55.692 86.685 3.841 1.00 51.99 644 LEU A CA 1
ATOM 4030 C C . LEU A 1 616 ? -56.206 86.114 5.144 1.00 43.92 644 LEU A C 1
ATOM 4031 O O . LEU A 1 616 ? -56.364 86.839 6.150 1.00 40.02 644 LEU A O 1
ATOM 4036 N N . LEU A 1 617 ? -56.487 84.810 5.121 1.00 37.94 645 LEU A N 1
ATOM 4037 C CA . LEU A 1 617 ? -57.119 84.156 6.265 1.00 37.22 645 LEU A CA 1
ATOM 4038 C C . LEU A 1 617 ? -58.480 84.795 6.577 1.00 40.29 645 LEU A C 1
ATOM 4039 O O . LEU A 1 617 ? -58.881 84.876 7.744 1.00 47.77 645 LEU A O 1
ATOM 4044 N N . GLY A 1 618 ? -59.175 85.264 5.529 1.00 45.49 646 GLY A N 1
ATOM 4045 C CA . GLY A 1 618 ? -60.551 85.758 5.635 1.00 45.29 646 GLY A CA 1
ATOM 4046 C C . GLY A 1 618 ? -60.701 87.177 6.175 1.00 48.76 646 GLY A C 1
ATOM 4047 O O . GLY A 1 618 ? -61.790 87.587 6.536 1.00 46.40 646 GLY A O 1
ATOM 4048 N N . HIS A 1 619 ? -59.602 87.924 6.249 1.00 48.50 647 HIS A N 1
ATOM 4049 C CA . HIS A 1 619 ? -59.661 89.325 6.644 1.00 46.31 647 HIS A CA 1
ATOM 4050 C C . HIS A 1 619 ? -58.601 90.161 5.935 1.00 49.18 647 HIS A C 1
ATOM 4051 O O . HIS A 1 619 ? -57.604 89.629 5.420 1.00 42.60 647 HIS A O 1
ATOM 4058 N N . LYS A 1 620 ? -58.846 91.468 5.879 1.00 50.12 648 LYS A N 1
ATOM 4059 C CA . LYS A 1 620 ? -57.923 92.360 5.262 1.00 46.92 648 LYS A CA 1
ATOM 4060 C C . LYS A 1 620 ? -57.184 93.008 6.374 1.00 44.42 648 LYS A C 1
ATOM 4061 O O . LYS A 1 620 ? -57.791 93.631 7.246 1.00 44.44 648 LYS A O 1
ATOM 4067 N N . THR A 1 621 ? -55.861 92.886 6.333 1.00 42.81 649 THR A N 1
ATOM 4068 C CA . THR A 1 621 ? -55.002 93.475 7.346 1.00 41.28 649 THR A CA 1
ATOM 4069 C C . THR A 1 621 ? -54.304 94.674 6.751 1.00 43.35 649 THR A C 1
ATOM 4070 O O . THR A 1 621 ? -53.801 94.601 5.618 1.00 45.46 649 THR A O 1
ATOM 4074 N N . VAL A 1 622 ? -54.241 95.755 7.521 1.00 43.08 650 VAL A N 1
ATOM 4075 C CA . VAL A 1 622 ? -53.692 97.003 7.020 1.00 41.83 650 VAL A CA 1
ATOM 4076 C C . VAL A 1 622 ? -52.574 97.470 7.914 1.00 41.44 650 VAL A C 1
ATOM 4077 O O . VAL A 1 622 ? -52.777 97.702 9.108 1.00 42.39 650 VAL A O 1
ATOM 4081 N N . PHE A 1 623 ? -51.391 97.591 7.324 1.00 36.68 651 PHE A N 1
ATOM 4082 C CA . PHE A 1 623 ? -50.269 98.207 7.985 1.00 38.35 651 PHE A CA 1
ATOM 4083 C C . PHE A 1 623 ? -49.998 99.593 7.396 1.00 40.91 651 PHE A C 1
ATOM 4084 O O . PHE A 1 623 ? -50.214 99.859 6.194 1.00 41.49 651 PHE A O 1
ATOM 4092 N N . LYS A 1 624 ? -49.489 100.450 8.267 1.00 41.64 652 LYS A N 1
ATOM 4093 C CA . LYS A 1 624 ? -48.980 101.734 7.924 1.00 42.31 652 LYS A CA 1
ATOM 4094 C C . LYS A 1 624 ? -47.496 101.515 7.877 1.00 40.67 652 LYS A C 1
ATOM 4095 O O . LYS A 1 624 ? -46.918 101.143 8.865 1.00 43.96 652 LYS A O 1
ATOM 4101 N N . ARG A 1 625 ? -46.882 101.703 6.714 1.00 41.11 653 ARG A N 1
ATOM 4102 C CA . ARG A 1 625 ? -45.450 101.640 6.619 1.00 39.16 653 ARG A CA 1
ATOM 4103 C C . ARG A 1 625 ? -44.800 102.712 5.716 1.00 40.24 653 ARG A C 1
ATOM 4104 O O . ARG A 1 625 ? -45.445 103.341 4.866 1.00 40.74 653 ARG A O 1
ATOM 4112 N N . ARG A 1 626 ? -43.510 102.881 5.953 1.00 34.95 654 ARG A N 1
ATOM 4113 C CA . ARG A 1 626 ? -42.669 103.816 5.290 1.00 34.78 654 ARG A CA 1
ATOM 4114 C C . ARG A 1 626 ? -42.571 103.444 3.814 1.00 38.79 654 ARG A C 1
ATOM 4115 O O . ARG A 1 626 ? -42.473 102.268 3.476 1.00 36.08 654 ARG A O 1
ATOM 4123 N N . THR A 1 627 ? -42.678 104.440 2.926 1.00 33.51 655 THR A N 1
ATOM 4124 C CA . THR A 1 627 ? -42.674 104.160 1.471 1.00 32.70 655 THR A CA 1
ATOM 4125 C C . THR A 1 627 ? -41.276 103.717 1.098 1.00 29.98 655 THR A C 1
ATOM 4126 O O . THR A 1 627 ? -40.302 104.053 1.785 1.00 30.96 655 THR A O 1
ATOM 4130 N N . PRO A 1 628 ? -41.158 102.952 0.009 1.00 28.34 656 PRO A N 1
ATOM 4131 C CA . PRO A 1 628 ? -39.832 102.539 -0.451 1.00 29.23 656 PRO A CA 1
ATOM 4132 C C . PRO A 1 628 ? -38.783 103.669 -0.672 1.00 32.94 656 PRO A C 1
ATOM 4133 O O . PRO A 1 628 ? -37.632 103.485 -0.305 1.00 36.14 656 PRO A O 1
ATOM 4137 N N . HIS A 1 629 ? -39.167 104.828 -1.210 1.00 33.55 657 HIS A N 1
ATOM 4138 C CA . HIS A 1 629 ? -38.174 105.829 -1.621 1.00 33.20 657 HIS A CA 1
ATOM 4139 C C . HIS A 1 629 ? -37.909 106.927 -0.613 1.00 33.59 657 HIS A C 1
ATOM 4140 O O . HIS A 1 629 ? -36.952 107.681 -0.760 1.00 36.11 657 HIS A O 1
ATOM 4147 N N . ALA A 1 630 ? -38.725 106.991 0.427 1.00 31.42 658 ALA A N 1
ATOM 4148 C CA . ALA A 1 630 ? -38.531 107.974 1.483 1.00 31.94 658 ALA A CA 1
ATOM 4149 C C . ALA A 1 630 ? -37.196 107.763 2.219 1.00 36.41 658 ALA A C 1
ATOM 4150 O O . ALA A 1 630 ? -36.879 106.645 2.669 1.00 36.68 658 ALA A O 1
ATOM 4152 N N . THR A 1 631 ? -36.372 108.812 2.274 1.00 32.58 659 THR A N 1
ATOM 4153 C CA . THR A 1 631 ? -35.132 108.760 3.046 1.00 32.86 659 THR A CA 1
ATOM 4154 C C . THR A 1 631 ? -35.385 109.573 4.289 1.00 36.27 659 THR A C 1
ATOM 4155 O O . THR A 1 631 ? -35.318 110.815 4.271 1.00 35.34 659 THR A O 1
ATOM 4159 N N . CYS A 1 632 ? -35.765 108.882 5.357 1.00 35.68 660 CYS A N 1
ATOM 4160 C CA . CYS A 1 632 ? -36.064 109.569 6.607 1.00 38.23 660 CYS A CA 1
ATOM 4161 C C . CYS A 1 632 ? -36.020 108.562 7.739 1.00 40.81 660 CYS A C 1
ATOM 4162 O O . CYS A 1 632 ? -36.206 107.368 7.523 1.00 36.41 660 CYS A O 1
ATOM 4165 N N . PHE A 1 633 ? -35.750 109.061 8.939 1.00 40.87 661 PHE A N 1
ATOM 4166 C CA . PHE A 1 633 ? -35.756 108.247 10.109 1.00 39.97 661 PHE A CA 1
ATOM 4167 C C . PHE A 1 633 ? -37.169 107.914 10.599 1.00 40.03 661 PHE A C 1
ATOM 4168 O O . PHE A 1 633 ? -37.959 108.795 10.962 1.00 40.02 661 PHE A O 1
ATOM 4176 N N . ASN A 1 634 ? -37.471 106.628 10.618 1.00 35.17 662 ASN A N 1
ATOM 4177 C CA . ASN A 1 634 ? -38.789 106.155 11.038 1.00 35.84 662 ASN A CA 1
ATOM 4178 C C . ASN A 1 634 ? -38.758 105.861 12.544 1.00 38.68 662 ASN A C 1
ATOM 4179 O O . ASN A 1 634 ? -38.158 104.881 12.984 1.00 37.33 662 ASN A O 1
ATOM 4184 N N . GLY A 1 635 ? -39.349 106.758 13.323 1.00 40.76 663 GLY A N 1
ATOM 4185 C CA . GLY A 1 635 ? -39.334 106.684 14.762 1.00 42.74 663 GLY A CA 1
ATOM 4186 C C . GLY A 1 635 ? -40.637 106.148 15.323 1.00 48.45 663 GLY A C 1
ATOM 4187 O O . GLY A 1 635 ? -40.870 106.256 16.519 1.00 48.69 663 GLY A O 1
ATOM 4188 N N . GLU A 1 636 ? -41.466 105.564 14.462 1.00 48.99 664 GLU A N 1
ATOM 4189 C CA . GLU A 1 636 ? -42.790 105.090 14.823 1.00 47.01 664 GLU A CA 1
ATOM 4190 C C . GLU A 1 636 ? -42.778 103.593 14.970 1.00 47.59 664 GLU A C 1
ATOM 4191 O O . GLU A 1 636 ? -42.019 102.914 14.272 1.00 46.01 664 GLU A O 1
ATOM 4197 N N . ASP A 1 637 ? -43.658 103.083 15.837 1.00 45.60 665 ASP A N 1
ATOM 4198 C CA . ASP A 1 637 ? -43.906 101.661 15.930 1.00 47.31 665 ASP A CA 1
ATOM 4199 C C . ASP A 1 637 ? -45.234 101.276 15.270 1.00 46.79 665 ASP A C 1
ATOM 4200 O O . ASP A 1 637 ? -46.293 101.386 15.875 1.00 47.13 665 ASP A O 1
ATOM 4205 N N . PHE A 1 638 ? -45.155 100.787 14.043 1.00 43.72 666 PHE A N 1
ATOM 4206 C CA . PHE A 1 638 ? -46.332 100.415 13.289 1.00 43.87 666 PHE A CA 1
ATOM 4207 C C . PHE A 1 638 ? -46.306 98.918 13.038 1.00 46.39 666 PHE A C 1
ATOM 4208 O O . PHE A 1 638 ? -46.813 98.448 12.015 1.00 47.71 666 PHE A O 1
ATOM 4216 N N . ASP A 1 639 ? -45.699 98.165 13.960 1.00 49.68 667 ASP A N 1
ATOM 4217 C CA . ASP A 1 639 ? -45.566 96.703 13.794 1.00 50.62 667 ASP A CA 1
ATOM 4218 C C . ASP A 1 639 ? -46.955 96.035 13.766 1.00 50.34 667 ASP A C 1
ATOM 4219 O O . ASP A 1 639 ? -47.160 95.019 13.093 1.00 42.12 667 ASP A O 1
ATOM 4224 N N . ARG A 1 640 ? -47.896 96.610 14.508 1.00 48.01 668 ARG A N 1
ATOM 4225 C CA . ARG A 1 640 ? -49.221 96.009 14.665 1.00 57.86 668 ARG A CA 1
ATOM 4226 C C . ARG A 1 640 ? -50.216 96.642 13.685 1.00 56.04 668 ARG A C 1
ATOM 4227 O O . ARG A 1 640 ? -50.306 97.866 13.583 1.00 55.42 668 ARG A O 1
ATOM 4235 N N . PRO A 1 641 ? -50.960 95.805 12.963 1.00 53.93 669 PRO A N 1
ATOM 4236 C CA . PRO A 1 641 ? -51.878 96.254 11.924 1.00 55.72 669 PRO A CA 1
ATOM 4237 C C . PRO A 1 641 ? -52.835 97.350 12.396 1.00 66.62 669 PRO A C 1
ATOM 4238 O O . PRO A 1 641 ? -53.490 97.180 13.428 1.00 63.78 669 PRO A O 1
ATOM 4242 N N . VAL A 1 642 ? -52.925 98.452 11.632 1.00 73.21 670 VAL A N 1
ATOM 4243 C CA . VAL A 1 642 ? -53.847 99.562 11.955 1.00 73.81 670 VAL A CA 1
ATOM 4244 C C . VAL A 1 642 ? -55.332 99.192 11.749 1.00 68.56 670 VAL A C 1
ATOM 4245 O O . VAL A 1 642 ? -56.160 99.499 12.591 1.00 65.68 670 VAL A O 1
ATOM 4249 N N . VAL A 1 643 ? -55.647 98.521 10.646 1.00 67.33 671 VAL A N 1
ATOM 4250 C CA . VAL A 1 643 ? -57.016 98.068 10.357 1.00 67.29 671 VAL A CA 1
ATOM 4251 C C . VAL A 1 643 ? -57.011 96.560 10.112 1.00 67.21 671 VAL A C 1
ATOM 4252 O O . VAL A 1 643 ? -56.039 96.008 9.567 1.00 60.34 671 VAL A O 1
ATOM 4256 N N . VAL A 1 644 ? -58.098 95.913 10.549 1.00 64.44 672 VAL A N 1
ATOM 4257 C CA . VAL A 1 644 ? -58.408 94.549 10.186 1.00 59.50 672 VAL A CA 1
ATOM 4258 C C . VAL A 1 644 ? -59.887 94.509 9.825 1.00 58.53 672 VAL A C 1
ATOM 4259 O O . VAL A 1 644 ? -60.680 95.042 10.567 1.00 63.31 672 VAL A O 1
ATOM 4263 N N . SER A 1 645 ? -60.259 93.872 8.713 1.00 57.94 673 SER A N 1
ATOM 4264 C CA . SER A 1 645 ? -61.688 93.696 8.353 1.00 60.23 673 SER A CA 1
ATOM 4265 C C . SER A 1 645 ? -62.046 92.408 7.586 1.00 54.12 673 SER A C 1
ATOM 4266 O O . SER A 1 645 ? -61.282 91.948 6.738 1.00 54.69 673 SER A O 1
ATOM 4269 N N . ASN A 1 646 ? -63.218 91.846 7.874 1.00 48.33 674 ASN A N 1
ATOM 4270 C CA . ASN A 1 646 ? -63.585 90.534 7.317 1.00 53.45 674 ASN A CA 1
ATOM 4271 C C . ASN A 1 646 ? -64.007 90.535 5.867 1.00 50.02 674 ASN A C 1
ATOM 4272 O O . ASN A 1 646 ? -64.465 91.540 5.358 1.00 57.80 674 ASN A O 1
ATOM 4277 N N . CYS A 1 647 ? -63.818 89.413 5.195 1.00 50.71 675 CYS A N 1
ATOM 4278 C CA . CYS A 1 647 ? -64.052 89.324 3.764 1.00 53.92 675 CYS A CA 1
ATOM 4279 C C . CYS A 1 647 ? -64.955 88.153 3.479 1.00 54.72 675 CYS A C 1
ATOM 4280 O O . CYS A 1 647 ? -65.112 87.268 4.320 1.00 55.72 675 CYS A O 1
ATOM 4283 N N . SER A 1 648 ? -65.516 88.135 2.276 1.00 51.80 676 SER A N 1
ATOM 4284 C CA . SER A 1 648 ? -66.321 87.025 1.847 1.00 55.07 676 SER A CA 1
ATOM 4285 C C . SER A 1 648 ? -65.325 85.924 1.540 1.00 54.26 676 SER A C 1
ATOM 4286 O O . SER A 1 648 ? -64.198 86.201 1.148 1.00 52.93 676 SER A O 1
ATOM 4289 N N . CYS A 1 649 ? -65.755 84.687 1.713 1.00 53.22 677 CYS A N 1
ATOM 4290 C CA . CYS A 1 649 ? -64.897 83.530 1.566 1.00 54.21 677 CYS A CA 1
ATOM 4291 C C . CYS A 1 649 ? -64.463 83.332 0.125 1.00 57.99 677 CYS A C 1
ATOM 4292 O O . CYS A 1 649 ? -65.229 83.578 -0.791 1.00 68.83 677 CYS A O 1
ATOM 4295 N N . THR A 1 650 ? -63.215 82.912 -0.066 1.00 56.74 678 THR A N 1
ATOM 4296 C CA . THR A 1 650 ? -62.717 82.466 -1.364 1.00 50.05 678 THR A CA 1
ATOM 4297 C C . THR A 1 650 ? -62.070 81.103 -1.139 1.00 47.65 678 THR A C 1
ATOM 4298 O O . THR A 1 650 ? -61.995 80.623 -0.010 1.00 53.06 678 THR A O 1
ATOM 4302 N N . ARG A 1 651 ? -61.607 80.485 -2.209 1.00 43.47 679 ARG A N 1
ATOM 4303 C CA . ARG A 1 651 ? -60.960 79.197 -2.177 1.00 42.92 679 ARG A CA 1
ATOM 4304 C C . ARG A 1 651 ? -59.772 79.202 -1.163 1.00 47.78 679 ARG A C 1
ATOM 4305 O O . ARG A 1 651 ? -59.416 78.170 -0.566 1.00 42.29 679 ARG A O 1
ATOM 4313 N N . GLU A 1 652 ? -59.192 80.390 -1.005 1.00 41.62 680 GLU A N 1
ATOM 4314 C CA . GLU A 1 652 ? -57.979 80.635 -0.272 1.00 44.90 680 GLU A CA 1
ATOM 4315 C C . GLU A 1 652 ? -58.179 80.468 1.242 1.00 44.41 680 GLU A C 1
ATOM 4316 O O . GLU A 1 652 ? -57.214 80.253 1.961 1.00 37.59 680 GLU A O 1
ATOM 4322 N N . ASP A 1 653 ? -59.432 80.577 1.685 1.00 40.59 681 ASP A N 1
ATOM 4323 C CA . ASP A 1 653 ? -59.833 80.360 3.054 1.00 39.57 681 ASP A CA 1
ATOM 4324 C C . ASP A 1 653 ? -60.041 78.888 3.431 1.00 35.17 681 ASP A C 1
ATOM 4325 O O . ASP A 1 653 ? -60.401 78.605 4.556 1.00 34.30 681 ASP A O 1
ATOM 4330 N N . TYR A 1 654 ? -59.791 77.978 2.499 1.00 31.12 682 TYR A N 1
ATOM 4331 C CA . TYR A 1 654 ? -60.080 76.551 2.669 1.00 31.34 682 TYR A CA 1
ATOM 4332 C C . TYR A 1 654 ? -58.823 75.742 2.415 1.00 31.29 682 TYR A C 1
ATOM 4333 O O . TYR A 1 654 ? -57.937 76.180 1.663 1.00 31.88 682 TYR A O 1
ATOM 4342 N N . GLU A 1 655 ? -58.770 74.565 3.056 1.00 30.10 683 GLU A N 1
ATOM 4343 C CA . GLU A 1 655 ? -57.700 73.612 2.915 1.00 31.37 683 GLU A CA 1
ATOM 4344 C C . GLU A 1 655 ? -58.339 72.252 2.683 1.00 31.68 683 GLU A C 1
ATOM 4345 O O . GLU A 1 655 ? -59.556 72.100 2.836 1.00 31.81 683 GLU A O 1
ATOM 4351 N N . CYS A 1 656 ? -57.514 71.257 2.349 1.00 31.24 684 CYS A N 1
ATOM 4352 C CA . CYS A 1 656 ? -57.991 69.890 2.223 1.00 33.72 684 CYS A CA 1
ATOM 4353 C C . CYS A 1 656 ? -58.504 69.314 3.556 1.00 35.38 684 CYS A C 1
ATOM 4354 O O . CYS A 1 656 ? -58.003 69.648 4.647 1.00 32.95 684 CYS A O 1
ATOM 4357 N N . ASP A 1 657 ? -59.567 68.529 3.455 1.00 31.51 685 ASP A N 1
ATOM 4358 C CA . ASP A 1 657 ? -60.209 67.997 4.614 1.00 30.56 685 ASP A CA 1
ATOM 4359 C C . ASP A 1 657 ? -59.511 66.681 4.966 1.00 31.11 685 ASP A C 1
ATOM 4360 O O . ASP A 1 657 ? -58.781 66.081 4.134 1.00 27.60 685 ASP A O 1
ATOM 4365 N N . PHE A 1 658 ? -59.748 66.219 6.195 1.00 33.04 686 PHE A N 1
ATOM 4366 C CA . PHE A 1 658 ? -59.276 64.906 6.633 1.00 32.56 686 PHE A CA 1
ATOM 4367 C C . PHE A 1 658 ? -59.676 63.905 5.556 1.00 31.00 686 PHE A C 1
ATOM 4368 O O . PHE A 1 658 ? -60.777 63.938 5.097 1.00 32.65 686 PHE A O 1
ATOM 4376 N N . GLY A 1 659 ? -58.779 63.058 5.104 1.00 34.08 687 GLY A N 1
ATOM 4377 C CA . GLY A 1 659 ? -59.133 62.111 4.037 1.00 36.52 687 GLY A CA 1
ATOM 4378 C C . GLY A 1 659 ? -58.762 62.573 2.635 1.00 41.57 687 GLY A C 1
ATOM 4379 O O . GLY A 1 659 ? -58.874 61.811 1.676 1.00 44.15 687 GLY A O 1
ATOM 4380 N N . PHE A 1 660 ? -58.327 63.824 2.505 1.00 38.70 688 PHE A N 1
ATOM 4381 C CA . PHE A 1 660 ? -58.039 64.374 1.186 1.00 40.17 688 PHE A CA 1
ATOM 4382 C C . PHE A 1 660 ? -56.619 64.917 1.139 1.00 42.82 688 PHE A C 1
ATOM 4383 O O . PHE A 1 660 ? -55.993 65.153 2.186 1.00 43.67 688 PHE A O 1
ATOM 4391 N N . LYS A 1 661 ? -56.113 65.096 -0.075 1.00 42.00 689 LYS A N 1
ATOM 4392 C CA . LYS A 1 661 ? -54.809 65.704 -0.296 1.00 39.48 689 LYS A CA 1
ATOM 4393 C C . LYS A 1 661 ? -54.851 66.749 -1.416 1.00 44.53 689 LYS A C 1
ATOM 4394 O O . LYS A 1 661 ? -55.721 66.709 -2.302 1.00 39.27 689 LYS A O 1
ATOM 4400 N N . MET A 1 662 ? -53.875 67.654 -1.380 1.00 45.09 690 MET A N 1
ATOM 4401 C CA . MET A 1 662 ? -53.699 68.685 -2.384 1.00 40.94 690 MET A CA 1
ATOM 4402 C C . MET A 1 662 ? -53.425 67.988 -3.702 1.00 37.28 690 MET A C 1
ATOM 4403 O O . MET A 1 662 ? -52.720 66.984 -3.730 1.00 33.54 690 MET A O 1
ATOM 4408 N N . SER A 1 663 ? -54.025 68.478 -4.794 1.00 37.16 691 SER A N 1
ATOM 4409 C CA . SER A 1 663 ? -53.698 67.917 -6.133 1.00 39.23 691 SER A CA 1
ATOM 4410 C C . SER A 1 663 ? -52.182 67.982 -6.365 1.00 36.09 691 SER A C 1
ATOM 4411 O O . SER A 1 663 ? -51.527 68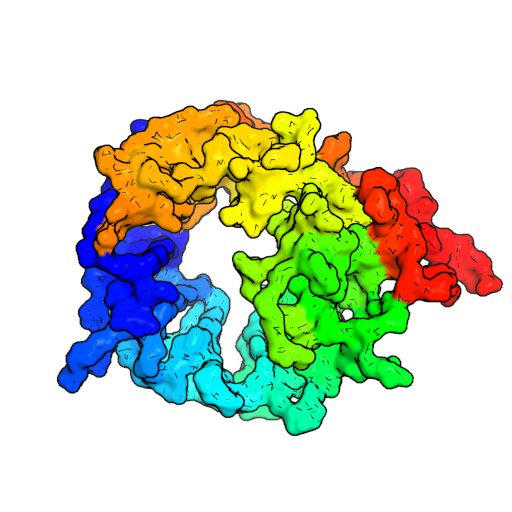.952 -5.975 1.00 36.08 691 SER A O 1
ATOM 4414 N N . GLU A 1 664 ? -51.644 66.959 -7.001 1.00 34.00 692 GLU A N 1
ATOM 4415 C CA . GLU A 1 664 ? -50.245 66.863 -7.308 1.00 41.31 692 GLU A CA 1
ATOM 4416 C C . GLU A 1 664 ? -49.743 68.091 -8.066 1.00 45.25 692 GLU A C 1
ATOM 4417 O O . GLU A 1 664 ? -48.677 68.619 -7.769 1.00 50.17 692 GLU A O 1
ATOM 4423 N N . ASP A 1 665 ? -50.524 68.566 -9.024 1.00 45.12 693 ASP A N 1
ATOM 4424 C CA . ASP A 1 665 ? -50.266 69.836 -9.678 1.00 40.50 693 ASP A CA 1
ATOM 4425 C C . ASP A 1 665 ? -50.874 70.914 -8.799 1.00 44.30 693 ASP A C 1
ATOM 4426 O O . ASP A 1 665 ? -52.115 71.133 -8.780 1.00 43.32 693 ASP A O 1
ATOM 4431 N N . LEU A 1 666 ? -49.991 71.583 -8.058 1.00 44.73 694 LEU A N 1
ATOM 4432 C CA . LEU A 1 666 ? -50.360 72.569 -7.035 1.00 41.26 694 LEU A CA 1
ATOM 4433 C C . LEU A 1 666 ? -51.221 73.696 -7.556 1.00 43.12 694 LEU A C 1
ATOM 4434 O O . LEU A 1 666 ? -52.091 74.242 -6.830 1.00 44.27 694 LEU A O 1
ATOM 4439 N N . SER A 1 667 ? -50.958 74.084 -8.794 1.00 39.17 695 SER A N 1
ATOM 4440 C CA . SER A 1 667 ? -51.704 75.209 -9.366 1.00 45.61 695 SER A CA 1
ATOM 4441 C C . SER A 1 667 ? -53.186 74.871 -9.618 1.00 38.81 695 SER A C 1
ATOM 4442 O O . SER A 1 667 ? -54.018 75.767 -9.629 1.00 43.33 695 SER A O 1
ATOM 4445 N N . LEU A 1 668 ? -53.537 73.596 -9.765 1.00 38.83 696 LEU A N 1
ATOM 4446 C CA . LEU A 1 668 ? -54.986 73.236 -9.796 1.00 39.48 696 LEU A CA 1
ATOM 4447 C C . LEU A 1 668 ? -55.728 73.618 -8.509 1.00 38.78 696 LEU A C 1
ATOM 4448 O O . LEU A 1 668 ? -56.925 73.890 -8.540 1.00 37.52 696 LEU A O 1
ATOM 4453 N N . GLU A 1 669 ? -55.011 73.637 -7.376 1.00 40.93 697 GLU A N 1
ATOM 4454 C CA . GLU A 1 669 ? -55.614 73.947 -6.058 1.00 37.38 697 GLU A CA 1
ATOM 4455 C C . GLU A 1 669 ? -56.845 73.111 -5.782 1.00 34.99 697 GLU A C 1
ATOM 4456 O O . GLU A 1 669 ? -57.824 73.617 -5.244 1.00 35.34 697 GLU A O 1
ATOM 4462 N N . VAL A 1 670 ? -56.818 71.842 -6.174 1.00 33.57 698 VAL A N 1
ATOM 4463 C CA . VAL A 1 670 ? -57.966 70.995 -5.893 1.00 40.53 698 VAL A CA 1
ATOM 4464 C C . VAL A 1 670 ? -57.607 69.901 -4.852 1.00 38.19 698 VAL A C 1
ATOM 4465 O O . VAL A 1 670 ? -56.492 69.349 -4.851 1.00 36.07 698 VAL A O 1
ATOM 4469 N N . CYS A 1 671 ? -58.532 69.631 -3.942 1.00 38.41 699 CYS A N 1
ATOM 4470 C CA . CYS A 1 671 ? -58.325 68.566 -2.955 1.00 36.10 699 CYS A CA 1
ATOM 4471 C C . CYS A 1 671 ? -58.976 67.291 -3.445 1.00 39.17 699 CYS A C 1
ATOM 4472 O O . CYS A 1 671 ? -60.157 67.279 -3.772 1.00 42.02 699 CYS A O 1
ATOM 4475 N N . VAL A 1 672 ? -58.218 66.214 -3.470 1.00 39.62 700 VAL A N 1
ATOM 4476 C CA . VAL A 1 672 ? -58.700 64.977 -4.012 1.00 39.90 700 VAL A CA 1
ATOM 4477 C C . VAL A 1 672 ? -58.554 63.902 -2.949 1.00 46.40 700 VAL A C 1
ATOM 4478 O O . VAL A 1 672 ? -57.828 64.094 -1.963 1.00 44.59 700 VAL A O 1
ATOM 4482 N N . PRO A 1 673 ? -59.265 62.773 -3.131 1.00 48.58 701 PRO A N 1
ATOM 4483 C CA . PRO A 1 673 ? -59.192 61.729 -2.105 1.00 48.30 701 PRO A CA 1
ATOM 4484 C C . PRO A 1 673 ? -57.784 61.173 -2.011 1.00 45.57 701 PRO A C 1
ATOM 4485 O O . PRO A 1 673 ? -57.135 60.944 -3.023 1.00 46.37 701 PRO A O 1
ATOM 4489 N N . ASP A 1 674 ? -57.327 60.991 -0.782 1.00 43.92 702 ASP A N 1
ATOM 4490 C CA . ASP A 1 674 ? -55.993 60.514 -0.509 1.00 43.90 702 ASP A CA 1
ATOM 4491 C C . ASP A 1 674 ? -56.032 59.004 -0.607 1.00 44.55 702 ASP A C 1
ATOM 4492 O O . ASP A 1 674 ? -56.776 58.376 0.136 1.00 45.32 702 ASP A O 1
ATOM 4497 N N . PRO A 1 675 ? -55.215 58.406 -1.487 1.00 49.22 703 PRO A N 1
ATOM 4498 C CA . PRO A 1 675 ? -55.249 56.932 -1.623 1.00 51.37 703 PRO A CA 1
ATOM 4499 C C . PRO A 1 675 ? -54.944 56.166 -0.323 1.00 58.34 703 PRO A C 1
ATOM 4500 O O . PRO A 1 675 ? -55.444 55.048 -0.149 1.00 59.80 703 PRO A O 1
ATOM 4504 N N . GLU A 1 676 ? -54.157 56.764 0.583 1.00 55.36 704 GLU A N 1
ATOM 4505 C CA . GLU A 1 676 ? -53.893 56.166 1.890 1.00 54.73 704 GLU A CA 1
ATOM 4506 C C . GLU A 1 676 ? -55.162 55.776 2.633 1.00 57.60 704 GLU A C 1
ATOM 4507 O O . GLU A 1 676 ? -55.119 54.967 3.577 1.00 59.04 704 GLU A O 1
ATOM 4513 N N . PHE A 1 677 ? -56.289 56.352 2.209 1.00 54.61 705 PHE A N 1
ATOM 4514 C CA . PHE A 1 677 ? -57.587 56.051 2.805 1.00 56.61 705 PHE A CA 1
ATOM 4515 C C . PHE A 1 677 ? -58.277 54.849 2.171 1.00 62.91 705 PHE A C 1
ATOM 4516 O O . PHE A 1 677 ? -59.373 54.488 2.584 1.00 64.08 705 PHE A O 1
ATOM 4524 N N . SER A 1 678 ? -57.628 54.215 1.192 1.00 69.85 706 SER A N 1
ATOM 4525 C CA . SER A 1 678 ? -58.112 52.932 0.634 1.00 78.18 706 SER A CA 1
ATOM 4526 C C . SER A 1 678 ? -59.567 52.993 0.126 1.00 79.44 706 SER A C 1
ATOM 4527 O O . SER A 1 678 ? -60.329 52.045 0.324 1.00 81.78 706 SER A O 1
ATOM 4530 N N . GLY A 1 679 ? -59.949 54.116 -0.489 1.00 80.17 707 GLY A N 1
ATOM 4531 C CA . GLY A 1 679 ? -61.314 54.325 -1.007 1.00 75.08 707 GLY A CA 1
ATOM 4532 C C . GLY A 1 679 ? -62.390 54.703 0.012 1.00 79.93 707 GLY A C 1
ATOM 4533 O O . GLY A 1 679 ? -63.570 54.816 -0.343 1.00 78.47 707 GLY A O 1
ATOM 4534 N N . LYS A 1 680 ? -62.004 54.915 1.270 1.00 76.30 708 LYS A N 1
ATOM 4535 C CA . LYS A 1 680 ? -62.990 55.195 2.322 1.00 78.32 708 LYS A CA 1
ATOM 4536 C C . LYS A 1 680 ? -62.935 56.646 2.861 1.00 76.04 708 LYS A C 1
ATOM 4537 O O . LYS A 1 680 ? -63.306 56.913 4.019 1.00 76.93 708 LYS A O 1
ATOM 4543 N N . SER A 1 681 ? -62.509 57.580 2.003 1.00 76.65 709 SER A N 1
ATOM 4544 C CA . SER A 1 681 ? -62.447 59.039 2.344 1.00 75.60 709 SER A CA 1
ATOM 4545 C C . SER A 1 681 ? -63.781 59.722 2.679 1.00 75.93 709 SER A C 1
ATOM 4546 O O . SER A 1 681 ? -63.790 60.751 3.364 1.00 65.01 709 SER A O 1
ATOM 4549 N N . TYR A 1 682 ? -64.889 59.150 2.188 1.00 83.77 710 TYR A N 1
ATOM 4550 C CA . TYR A 1 682 ? -66.207 59.776 2.287 1.00 82.07 710 TYR A CA 1
ATOM 4551 C C . TYR A 1 682 ? -67.257 59.018 3.105 1.00 84.43 710 TYR A C 1
ATOM 4552 O O . TYR A 1 682 ? -68.413 59.430 3.108 1.00 85.54 710 TYR A O 1
ATOM 4561 N N . SER A 1 683 ? -66.878 57.929 3.777 1.00 91.71 711 SER A N 1
ATOM 4562 C CA . SER A 1 683 ? -67.828 57.092 4.547 1.00 96.77 711 SER A CA 1
ATOM 4563 C C . SER A 1 683 ? -68.621 57.869 5.617 1.00 93.28 711 SER A C 1
ATOM 4564 O O . SER A 1 683 ? -68.071 58.776 6.246 1.00 93.27 711 SER A O 1
ATOM 4567 N N . PRO A 1 684 ? -69.915 57.523 5.818 1.00 90.21 712 PRO A N 1
ATOM 4568 C CA . PRO A 1 684 ? -70.727 58.186 6.858 1.00 90.33 712 PRO A CA 1
ATOM 4569 C C . PRO A 1 684 ? -70.242 57.954 8.288 1.00 85.26 712 PRO A C 1
ATOM 4570 O O . PRO A 1 684 ? -70.924 58.357 9.230 1.00 81.93 712 PRO A O 1
ATOM 4574 N N . VAL A 1 690 ? -76.756 56.530 4.934 1.00 84.26 718 VAL A N 1
ATOM 4575 C CA . VAL A 1 690 ? -77.948 56.749 4.124 1.00 85.39 718 VAL A CA 1
ATOM 4576 C C . VAL A 1 690 ? -79.109 57.370 4.910 1.00 91.25 718 VAL A C 1
ATOM 4577 O O . VAL A 1 690 ? -80.265 57.085 4.619 1.00 95.01 718 VAL A O 1
ATOM 4581 N N . GLY A 1 691 ? -78.825 58.217 5.898 1.00 95.83 719 GLY A N 1
ATOM 4582 C CA . GLY A 1 691 ? -79.894 58.725 6.766 1.00 95.63 719 GLY A CA 1
ATOM 4583 C C . GLY A 1 691 ? -79.692 59.959 7.621 1.00 100.03 719 GLY A C 1
ATOM 4584 O O . GLY A 1 691 ? -78.578 60.272 8.080 1.00 90.68 719 GLY A O 1
ATOM 4585 N N . SER A 1 692 ? -80.823 60.620 7.868 1.00 112.00 720 SER A N 1
ATOM 4586 C CA . SER A 1 692 ? -80.914 61.879 8.601 1.00 122.49 720 SER A CA 1
ATOM 4587 C C . SER A 1 692 ? -80.304 62.919 7.688 1.00 122.96 720 SER A C 1
ATOM 4588 O O . SER A 1 692 ? -80.111 62.671 6.505 1.00 125.09 720 SER A O 1
ATOM 4591 N N . THR A 1 693 ? -79.985 64.088 8.193 1.00 119.21 721 THR A N 1
ATOM 4592 C CA . THR A 1 693 ? -79.224 64.946 7.321 1.00 111.82 721 THR A CA 1
ATOM 4593 C C . THR A 1 693 ? -77.837 65.144 7.880 1.00 109.48 721 THR A C 1
ATOM 4594 O O . THR A 1 693 ? -77.540 66.181 8.478 1.00 112.91 721 THR A O 1
ATOM 4598 N N . TYR A 1 694 ? -76.985 64.136 7.688 1.00 100.79 722 TYR A N 1
ATOM 4599 C CA . TYR A 1 694 ? -75.566 64.294 8.005 1.00 88.25 722 TYR A CA 1
ATOM 4600 C C . TYR A 1 694 ? -74.869 65.214 7.000 1.00 91.02 722 TYR A C 1
ATOM 4601 O O . TYR A 1 694 ? -75.395 65.502 5.914 1.00 92.22 722 TYR A O 1
ATOM 4610 N N . ARG A 1 695 ? -73.690 65.691 7.378 1.00 88.92 723 ARG A N 1
ATOM 4611 C CA . ARG A 1 695 ? -72.934 66.618 6.545 1.00 78.98 723 ARG A CA 1
ATOM 4612 C C . ARG A 1 695 ? -71.788 65.849 5.882 1.00 69.38 723 ARG A C 1
ATOM 4613 O O . ARG A 1 695 ? -70.891 65.358 6.577 1.00 65.45 723 ARG A O 1
ATOM 4621 N N . ARG A 1 696 ? -71.855 65.713 4.551 1.00 55.98 724 ARG A N 1
ATOM 4622 C CA . ARG A 1 696 ? -70.860 64.971 3.782 1.00 48.29 724 ARG A CA 1
ATOM 4623 C C . ARG A 1 696 ? -69.866 65.985 3.221 1.00 50.91 724 ARG A C 1
ATOM 4624 O O . ARG A 1 696 ? -70.239 66.975 2.602 1.00 52.46 724 ARG A O 1
ATOM 4632 N N . THR A 1 697 ? -68.595 65.748 3.472 1.00 50.08 725 THR A N 1
ATOM 4633 C CA . THR A 1 697 ? -67.575 66.689 3.054 1.00 44.41 725 THR A CA 1
ATOM 4634 C C . THR A 1 697 ? -67.393 66.661 1.520 1.00 36.86 725 THR A C 1
ATOM 4635 O O . THR A 1 697 ? -67.447 65.586 0.900 1.00 36.73 725 THR A O 1
ATOM 4639 N N . ARG A 1 698 ? -67.089 67.827 0.936 1.00 36.73 726 ARG A N 1
ATOM 4640 C CA . ARG A 1 698 ? -66.733 67.871 -0.501 1.00 40.56 726 ARG A CA 1
ATOM 4641 C C . ARG A 1 698 ? -65.215 67.747 -0.697 1.00 39.38 726 ARG A C 1
ATOM 4642 O O . ARG A 1 698 ? -64.733 67.635 -1.813 1.00 38.78 726 ARG A O 1
ATOM 4650 N N . GLY A 1 699 ? -64.469 67.721 0.417 1.00 42.22 727 GLY A N 1
ATOM 4651 C CA . GLY A 1 699 ? -63.004 67.582 0.385 1.00 34.69 727 GLY A CA 1
ATOM 4652 C C . GLY A 1 699 ? -62.312 68.785 1.029 1.00 32.38 727 GLY A C 1
ATOM 4653 O O . GLY A 1 699 ? -61.116 68.859 1.024 1.00 34.49 727 GLY A O 1
ATOM 4654 N N . TYR A 1 700 ? -63.061 69.708 1.624 1.00 32.82 728 TYR A N 1
ATOM 4655 C CA . TYR A 1 700 ? -62.516 70.998 2.024 1.00 32.17 728 TYR A CA 1
ATOM 4656 C C . TYR A 1 700 ? -62.927 71.323 3.423 1.00 32.95 728 TYR A C 1
ATOM 4657 O O . TYR A 1 700 ? -63.979 70.893 3.860 1.00 34.16 728 TYR A O 1
ATOM 4666 N N . ARG A 1 701 ? -62.107 72.093 4.143 1.00 31.64 729 ARG A N 1
ATOM 4667 C CA . ARG A 1 701 ? -62.566 72.591 5.421 1.00 34.19 729 ARG A CA 1
ATOM 4668 C C . ARG A 1 701 ? -61.969 73.959 5.568 1.00 36.50 729 ARG A C 1
ATOM 4669 O O . ARG A 1 701 ? -60.918 74.257 4.982 1.00 39.18 729 ARG A O 1
ATOM 4677 N N . LYS A 1 702 ? -62.677 74.801 6.300 1.00 36.38 730 LYS A N 1
ATOM 4678 C CA . LYS A 1 702 ? -62.212 76.141 6.549 1.00 40.47 730 LYS A CA 1
ATOM 4679 C C . LYS A 1 702 ? -60.905 76.065 7.359 1.00 40.53 730 LYS A C 1
ATOM 4680 O O . LYS A 1 702 ? -60.781 75.268 8.301 1.00 36.93 730 LYS A O 1
ATOM 4686 N N . ILE A 1 703 ? -59.958 76.928 7.015 1.00 38.81 731 ILE A N 1
ATOM 4687 C CA . ILE A 1 703 ? -58.664 76.932 7.641 1.00 36.35 731 ILE A CA 1
ATOM 4688 C C . ILE A 1 703 ? -58.776 77.449 9.073 1.00 39.22 731 ILE A C 1
ATOM 4689 O O . ILE A 1 703 ? -59.541 78.367 9.339 1.00 39.87 731 ILE A O 1
ATOM 4694 N N . SER A 1 704 ? -58.010 76.859 9.987 1.00 38.45 732 SER A N 1
ATOM 4695 C CA . SER A 1 704 ? -58.077 77.191 11.413 1.00 35.92 732 SER A CA 1
ATOM 4696 C C . SER A 1 704 ? -57.820 78.683 11.603 1.00 35.93 732 SER A C 1
ATOM 4697 O O . SER A 1 704 ? -56.807 79.208 11.125 1.00 33.80 732 SER A O 1
ATOM 4700 N N . GLY A 1 705 ? -58.734 79.359 12.293 1.00 35.89 733 GLY A N 1
ATOM 4701 C CA . GLY A 1 705 ? -58.591 80.795 12.551 1.00 42.48 733 GLY A CA 1
ATOM 4702 C C . GLY A 1 705 ? -58.970 81.729 11.398 1.00 43.74 733 GLY A C 1
ATOM 4703 O O . GLY A 1 705 ? -58.871 82.939 11.537 1.00 50.68 733 GLY A O 1
ATOM 4704 N N . ASP A 1 706 ? -59.364 81.172 10.253 1.00 43.58 734 ASP A N 1
ATOM 4705 C CA . ASP A 1 706 ? -59.850 81.969 9.127 1.00 45.36 734 ASP A CA 1
ATOM 4706 C C . ASP A 1 706 ? -61.175 82.633 9.511 1.00 46.04 734 ASP A C 1
ATOM 4707 O O . ASP A 1 706 ? -62.077 81.969 9.988 1.00 45.75 734 ASP A O 1
ATOM 4712 N N . THR A 1 707 ? -61.279 83.945 9.321 1.00 44.83 735 THR A N 1
ATOM 4713 C CA . THR A 1 707 ? -62.453 84.696 9.767 1.00 42.09 735 THR A CA 1
ATOM 4714 C C . THR A 1 707 ? -63.397 85.097 8.606 1.00 43.16 735 THR A C 1
ATOM 4715 O O . THR A 1 707 ? -64.219 85.975 8.761 1.00 44.44 735 THR A O 1
ATOM 4719 N N . CYS A 1 708 ? -63.273 84.456 7.452 1.00 42.26 736 CYS A N 1
ATOM 4720 C CA . CYS A 1 708 ? -64.090 84.827 6.316 1.00 46.21 736 CYS A CA 1
ATOM 4721 C C . CYS A 1 708 ? -65.592 84.635 6.619 1.00 52.06 736 CYS A C 1
ATOM 4722 O O . CYS A 1 708 ? -65.972 83.895 7.534 1.00 50.07 736 CYS A O 1
ATOM 4725 N N . SER A 1 709 ? -66.449 85.310 5.867 1.00 52.77 737 SER A N 1
ATOM 4726 C CA . SER A 1 709 ? -67.876 85.179 6.120 1.00 61.42 737 SER A CA 1
ATOM 4727 C C . SER A 1 709 ? -68.660 85.571 4.904 1.00 62.55 737 SER A C 1
ATOM 4728 O O . SER A 1 709 ? -68.431 86.643 4.342 1.00 66.25 737 SER A O 1
ATOM 4731 N N . GLY A 1 710 ? -69.586 84.708 4.508 1.00 59.77 738 GLY A N 1
ATOM 4732 C CA . GLY A 1 710 ? -70.507 85.030 3.435 1.00 59.33 738 GLY A CA 1
ATOM 4733 C C . GLY A 1 710 ? -69.940 84.792 2.048 1.00 63.37 738 GLY A C 1
ATOM 4734 O O . GLY A 1 710 ? -68.743 84.479 1.880 1.00 60.04 738 GLY A O 1
ATOM 4735 N N . GLY A 1 711 ? -70.826 84.936 1.060 1.00 57.94 739 GLY A N 1
ATOM 4736 C CA . GLY A 1 711 ? -70.485 84.817 -0.356 1.00 58.06 739 GLY A CA 1
ATOM 4737 C C . GLY A 1 711 ? -70.701 83.437 -0.945 1.00 58.11 739 GLY A C 1
ATOM 4738 O O . GLY A 1 711 ? -70.957 82.452 -0.226 1.00 60.58 739 GLY A O 1
ATOM 4739 N N . ASP A 1 712 ? -70.547 83.379 -2.260 1.00 60.53 740 ASP A N 1
ATOM 4740 C CA . ASP A 1 712 ? -70.842 82.199 -3.062 1.00 68.97 740 ASP A CA 1
ATOM 4741 C C . ASP A 1 712 ? -69.975 80.998 -2.676 1.00 71.59 740 ASP A C 1
ATOM 4742 O O . ASP A 1 712 ? -70.471 79.870 -2.553 1.00 80.12 740 ASP A O 1
ATOM 4747 N N . VAL A 1 713 ? -68.683 81.252 -2.482 1.00 66.98 741 VAL A N 1
ATOM 4748 C CA . VAL A 1 713 ? -67.696 80.190 -2.349 1.00 66.87 741 VAL A CA 1
ATOM 4749 C C . VAL A 1 713 ? -67.959 79.305 -1.117 1.00 62.14 741 VAL A C 1
ATOM 4750 O O . VAL A 1 713 ? -67.908 78.089 -1.207 1.00 56.66 741 VAL A O 1
ATOM 4754 N N . GLU A 1 714 ? -68.274 79.933 0.011 1.00 63.92 742 GLU A N 1
ATOM 4755 C CA . GLU A 1 714 ? -68.597 79.233 1.254 1.00 64.07 742 GLU A CA 1
ATOM 4756 C C . GLU A 1 714 ? -69.599 78.117 0.993 1.00 76.66 742 GLU A C 1
ATOM 4757 O O . GLU A 1 714 ? -69.440 77.006 1.504 1.00 81.40 742 GLU A O 1
ATOM 4763 N N . ALA A 1 715 ? -70.620 78.403 0.179 1.00 87.32 743 ALA A N 1
ATOM 4764 C CA . ALA A 1 715 ? -71.577 77.371 -0.240 1.00 78.11 743 ALA A CA 1
ATOM 4765 C C . ALA A 1 715 ? -70.964 76.420 -1.277 1.00 70.85 743 ALA A C 1
ATOM 4766 O O . ALA A 1 715 ? -70.304 76.821 -2.234 1.00 64.01 743 ALA A O 1
ATOM 4768 N N . ARG A 1 716 ? -71.151 75.132 -1.057 1.00 79.63 744 ARG A N 1
ATOM 4769 C CA . ARG A 1 716 ? -70.507 74.119 -1.902 1.00 79.30 744 ARG A CA 1
ATOM 4770 C C . ARG A 1 716 ? -68.967 74.212 -2.044 1.00 80.39 744 ARG A C 1
ATOM 4771 O O . ARG A 1 716 ? -68.390 73.727 -3.028 1.00 82.99 744 ARG A O 1
ATOM 4779 N N . LEU A 1 717 ? -68.315 74.840 -1.064 1.00 69.51 745 LEU A N 1
ATOM 4780 C CA . LEU A 1 717 ? -67.029 74.319 -0.594 1.00 64.53 745 LEU A CA 1
ATOM 4781 C C . LEU A 1 717 ? -67.278 73.632 0.760 1.00 59.89 745 LEU A C 1
ATOM 4782 O O . LEU A 1 717 ? -66.730 72.581 1.009 1.00 56.07 745 LEU A O 1
ATOM 4787 N N . GLU A 1 718 ? -68.152 74.208 1.588 1.00 56.48 746 GLU A N 1
ATOM 4788 C CA . GLU A 1 718 ? -68.562 73.599 2.848 1.00 57.46 746 GLU A CA 1
ATOM 4789 C C . GLU A 1 718 ? -69.316 72.294 2.587 1.00 62.07 746 GLU A C 1
ATOM 4790 O O . GLU A 1 718 ? -69.745 72.033 1.466 1.00 67.50 746 GLU A O 1
ATOM 4796 N N . GLY A 1 719 ? -69.470 71.462 3.609 1.00 60.82 747 GLY A N 1
ATOM 4797 C CA . GLY A 1 719 ? -70.030 70.124 3.399 1.00 55.91 747 GLY A CA 1
ATOM 4798 C C . GLY A 1 719 ? -71.428 70.129 2.814 1.00 55.95 747 GLY A C 1
ATOM 4799 O O . GLY A 1 719 ? -72.122 71.142 2.869 1.00 58.77 747 GLY A O 1
ATOM 4800 N N . GLU A 1 720 ? -71.835 68.987 2.268 1.00 51.19 748 GLU A N 1
ATOM 4801 C CA . GLU A 1 720 ? -73.134 68.817 1.623 1.00 51.29 748 GLU A CA 1
ATOM 4802 C C . GLU A 1 720 ? -74.161 68.178 2.608 1.00 54.42 748 GLU A C 1
ATOM 4803 O O . GLU A 1 720 ? -73.858 67.160 3.222 1.00 53.31 748 GLU A O 1
ATOM 4809 N N . LEU A 1 721 ? -75.360 68.755 2.743 1.00 62.79 749 LEU A N 1
ATOM 4810 C CA . LEU A 1 721 ? -76.461 68.119 3.511 1.00 67.83 749 LEU A CA 1
ATOM 4811 C C . LEU A 1 721 ? -77.026 66.887 2.795 1.00 66.40 749 LEU A C 1
ATOM 4812 O O . LEU A 1 721 ? -77.615 67.035 1.727 1.00 73.39 749 LEU A O 1
ATOM 4817 N N . VAL A 1 722 ? -76.859 65.694 3.361 1.00 61.86 750 VAL A N 1
ATOM 4818 C CA . VAL A 1 722 ? -77.223 64.450 2.658 1.00 68.49 750 VAL A CA 1
ATOM 4819 C C . VAL A 1 722 ? -78.156 63.552 3.491 1.00 82.49 750 VAL A C 1
ATOM 4820 O O . VAL A 1 722 ? -77.889 63.333 4.670 1.00 90.91 750 VAL A O 1
ATOM 4824 N N . PRO A 1 723 ? -79.252 63.030 2.882 1.00 89.43 751 PRO A N 1
ATOM 4825 C CA . PRO A 1 723 ? -80.119 62.066 3.595 1.00 88.72 751 PRO A CA 1
ATOM 4826 C C . PRO A 1 723 ? -79.409 60.766 4.013 1.00 82.53 751 PRO A C 1
ATOM 4827 O O . PRO A 1 723 ? -78.452 60.341 3.353 1.00 78.34 751 PRO A O 1
#

CATH classification: 3.30.60.270

B-factor: mean 48.11, std 18.89, range [9.98, 129.82]

GO terms:
  GO:0005515 protein binding (F, IPI)
  GO:0031901 early endosome membrane (C, IDA)
  GO:0042147 retrograde transport, endosome to Golgi (P, IDA)
  GO:1902430 negative regulation of amyloid-beta formation (P, IDA)
  GO:0140318 protein transporter activity (F, IDA)
  GO:0005041 low-density lipoprotein particle receptor activity (F, TAS)
  GO:0001960 negative regulation of cytokine-mediated signaling pathway (P, IDA)
  GO:0005576 extracellular region (C, IDA)
  GO:0038020 insulin receptor recycling (P, IDA)
  GO:0005768 endosome (C, IDA)
  GO:0005769 early endosome (C, IDA)
  GO:0005771 multivesicular body (C, IDA)
  GO:0005783 endoplasmic reticulum (C, IDA)
  GO:0005794 Golgi apparatus (C, IDA)
  GO:0005886 plasma membrane (C, IDA)
  GO:0016020 membrane (C, IDA)
  GO:0038024 cargo receptor activity (F, IDA)
  GO:0014910 regulation of smooth muscle cell migration (P, IDA)
  GO:1904179 positive regulation of adipose tissue development (P, IDA)
  GO:1905146 lysosomal protein catabolic process (P, IDA)

Organism: Homo sapiens (NCBI:txid9606)

Secondary structure (DSSP, 8-state):
--EEEEEEEE----SEEEEEE--TT---EEEEEE-----EEEEEESSTTS--EE-GGGS---TT--PPP-EEEEEE-SS-TT-EEEEESSSSEEEEESSTTSS-EEEE-SS--SEEEE-SS-TT-EEEEE-SSTT-EEEEESSTTSS-EEEESSEEEEEE--TTTS-TT-EEEEE--TTS-EEEEEESSTT--GGGEEEEEEEES-EEEETTEEEEEEEE----EEEEEEEETTPPPEEPB---SS----BEEEE-SSSS-EEEE--GGGEEEEEE--TTS-B-EEEEEEEEB------S--SB----TTS-SBSEEEPTTSSS-EEEEE---EEEEESSTTSS-EE-EE--EEEEEE--PPB--TTSTT-EEEEEEE----EEEEESSTTSS-EEEEES-EEEEEEGGGTEEEEEE-SS-B-EEEEESSTTSS-EEEE--SS-BEEEEEEEPSSTT--EEEEEEE---EEEEEEE-GGGG-SBP-GGGEEEE----TT----BTTEEEEEEEE-SS--SB------S-SEEEE----GGGEEEPTTEEE-SSGGG--EEE-GGGTT-TT----S-EEE--SEEEPTT-----STTTTTTSPEEE-

Foldseek 3Di:
DKAFQAKDWFQDQAPDKDKAALFFVALKIKMKGQHCDDAIWIWMGRHNRNDIDTDQVLVFPDPPGHDGFHFDDKDAALQASQKMWTFGPPFQKIWIGNGRSPHIDMARAPAHQPDKAADNHQRQWIKGWHPPDCQTWIWITRRNGRYIDTLDTQWPDKADDDPPLDDAQKMWTWHQDPVLWTWIKIANPSNPDPVRMGTQDTRWNDWDDAPQKIKTWHWDDVDIAIWIWMAGSPDHIDTADDFFPDHWQAKEFLHLPQQKTWIWTDQPPQFTWIWIDFNRHRFIATLDTAFGFADPDDPRRYRYDDDDNVDHRTQKAAAELAPQWIWTWGPVIWIWITRHVRQFIGTAAAVRFGWDFDPLHWDHYLLAHQWIWTWTDGDPQIFIWITSQNRLYIYGQGGADWDKDAAQNQQKIWIDHAPDWAQWIWMDRQRRPDTDIDRNDDDTFHWDDKAFNHDRQGQKIWIWGGVSIIMIIIMRCVCQLPAADDPVQKDKDARDHNVPPSQGLFKHFIFIDGHRPHRHRYPDRRSHTPDIGGAADDSSQKHFGRQWHAPPPRVVSDIGGDCSCVPCSFDDQDDFDWTAPGIDGHHSRPYDDDDHCPVNGTDGHD

Nearest PDB structures (foldseek):
  3wsx-assembly1_A  TM=1.002E+00  e=0.000E+00  Homo sapiens
  7vt0-assembly1_B  TM=8.731E-01  e=3.813E-90  Homo sapiens
  3wsz-assembly1_A  TM=9.146E-01  e=1.362E-79  Homo sapiens
  6fg9-assembly1_A  TM=8.370E-01  e=8.733E-42  Mus musculus
  6fg9-assembly1_B  TM=8.348E-01  e=2.050E-41  Mus musculus